Protein AF-A0A972K657-F1 (afdb_monomer_lite)

Foldseek 3Di:
DCVLVVVLLQDADDQQEEEALAQLDDQLDDDDLQSLLAVLLVVLQNCLAFLLDLQHKGKYKYQADRVDNDSVVRGGAHPSDDPRGDDQVVVLVVQLVSLLVFWAWPVNDSCQSNQWDWDWDADPNGTMIMIIHHRGLTFIFTQQWGHHPPGIDHGRFGWHWDADPVRHIDIDTDDPVRRVSSRVSSVVVVVVVVVLVPQQADCVLVVVLLCVLPVQKDFPDWDFDQDPVQQQGWIWTWIDGPPFIEIEIEREPSHDLQVNLVVCPVVVVDDQPHEYEYEYFPPDPPVQVCSCVNSVYPGYDYLLRSCCVRRPVVVLPDPQFDDLCPCVPPLLVLDDFFDWDSDNRDTQLSLVVSLLPDFLQQEEEEAAAPLQQSVSSVSNSVSVVNVVCVVVVPQATEHAQECVLLLVQLLPDFAAQECVSSQVSVCVSVVDPDGDDPSSVLSCQLSRNYAYEYEEVVVSCVVNPPSYDQLSHVVCRSPRNNRHNRNHHYYYYYYPVVDDQVPRPDDRHHYIYGFADFLVSLLSSLCSPDPPPDPLSVQLSVVQVVLWDFDDDDDPPGTTGGRSSVSVVSSVCSVVVNHLPDDDLPQQDDPPADSVPSVSVVVSSVVVSVVVVVVPDDDD

Sequence (620 aa):
MNMTLSSLIQRDECEYLEFKSEWYWHKGAVPTVRQWGEFLKDFVALINCNDKYIDQTKYLLIGVNESNTILDDRLIDTDLSDDNFPTLKELKTRIIAKISLYFKSNEDNINTYENFDLKYETIEGKKILVFAIHPASDILVLDKDIQDKNRTEKRNNVFVRTIKATGDPEVENASPEDIVQLQRIIGSYNVKRSKEINIEKSVEKTIKLFVDNNNIYTISGVHKEKIWKDNVLFEVYILSSDFTNINFIYLFDKSNQTKTYEYLIHNNIITDGSSSIVLIDNGLKKDVKGIKSKFKAQNVYSLDSFALEYLYKSHLNEDTYHDGNFKRQRQIKNFIDPFSDNSHEKDALTILTEWFNMTSMPLMVVKGYGGVGKTTLVKYFLDILYASYKDQKIESKILFIDSRKIIDEISREGNIDNVFLFYQAYARSKNLAHKFDKELLELSIDNGNILLVLDGIDEVIAKLGTKFKVETFISSIYENYLLGNERAKIIITCRDYFWDASNIGTHEITSLEIFPFNEKLAKQFFMKEFNDHSKELNQCLTYSEEFKLTKAEDSPGSKNVYIPYILDVIMDMVRQKKGLGEVSKNDVSSGILNTDIVNDYFIGRICNREVEKLKNLDID

Secondary structure (DSSP, 8-state):
--HHHHHHHTSPPBTTEEEESS-SS-TT----HHHHHHHHHHHHHHHH--TTTTTS-EEEEESB-TT--SHHHHB------STTS--HHHHHHHHHHHHHHHEE-SS--HHHHT-EEEEEEEETTEEEEEEEEPPPSS--EE-S-EE-SS-EEPTT--EEEEE-TTS-EEEEEPPHHHHHHHHHHHHHHHHHHHHHTTS---SHHHHHHHHHH-TT-EEEEEEEEEEGGGTEEEEEEEE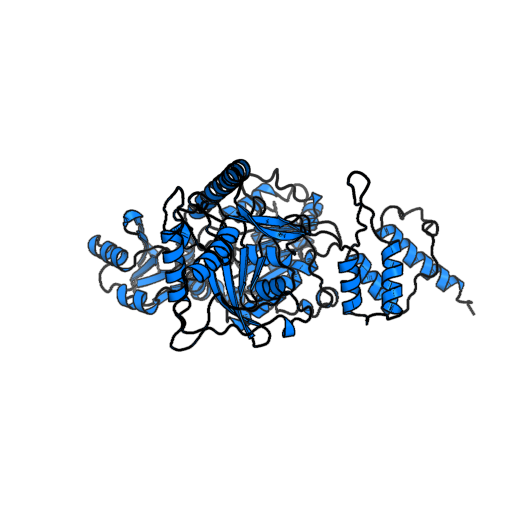E-SS--EEEEEE-TT--HHHHHHHHHHTTSS-TT--EEEEE-TT----HHHHHHHTT-SEEEEHHHHHIIIIIGGGG--TTS--S-GGGSHHHHT--PPEETTEEEEEHHHHHHHHHH-SS--EEEEE-STTSSHHHHHHHHHHHHHHHHHHHT---EEEEEEHHHHHHHHTTSSSB-SHHHHHHHHHHHTT-SS---HHHHHHHHHTTSEEEEEETHHHHHHHHGGGB-HHHHHHHHHHHSSSSS---EEEEE--GGG--GGGSTT---EEEEBPPB-HHHHHHHHTTTS-TT-HHHHHHHHHHHHS-EE--SSSSS--EEB-HHHHHHHHHHHHTT----S--GGG---SS--TTSHHHHHHHHHHHHHHHHHHT----

Radius of gyration: 28.23 Å; chains: 1; bounding box: 83×70×78 Å

Structure (mmCIF, N/CA/C/O backbone):
data_AF-A0A972K657-F1
#
_entry.id   AF-A0A972K657-F1
#
loop_
_atom_site.group_PDB
_atom_site.id
_atom_site.type_symbol
_atom_site.label_atom_id
_atom_site.label_alt_id
_atom_site.label_comp_id
_atom_site.label_asym_id
_atom_site.label_entity_id
_atom_site.label_seq_id
_atom_site.pdbx_PDB_ins_code
_atom_site.Cartn_x
_atom_site.Cartn_y
_atom_site.Cartn_z
_atom_site.occupancy
_atom_site.B_iso_or_equiv
_atom_site.auth_seq_id
_atom_site.auth_comp_id
_atom_site.auth_asym_id
_atom_site.auth_atom_id
_atom_site.pdbx_PDB_model_num
ATOM 1 N N . MET A 1 1 ? 3.255 9.993 2.748 1.00 44.19 1 MET A N 1
ATOM 2 C CA . MET A 1 1 ? 4.243 9.193 2.000 1.00 44.19 1 MET A CA 1
ATOM 3 C C . MET A 1 1 ? 4.738 10.063 0.853 1.00 44.19 1 MET A C 1
ATOM 5 O O . MET A 1 1 ? 3.937 10.402 -0.009 1.00 44.19 1 MET A O 1
ATOM 9 N N . ASN A 1 2 ? 6.004 10.486 0.886 1.00 42.91 2 ASN A N 1
ATOM 10 C CA . ASN A 1 2 ? 6.582 11.427 -0.094 1.00 42.91 2 ASN A CA 1
ATOM 11 C C . ASN A 1 2 ? 6.885 10.749 -1.447 1.00 42.91 2 ASN A C 1
ATOM 13 O O . ASN A 1 2 ? 7.158 11.414 -2.439 1.00 42.91 2 ASN A O 1
ATOM 17 N N . MET A 1 3 ? 6.807 9.415 -1.486 1.00 47.47 3 MET A N 1
ATOM 18 C CA . MET A 1 3 ? 7.227 8.569 -2.601 1.00 47.47 3 MET A CA 1
ATOM 19 C C . MET A 1 3 ? 6.359 8.718 -3.856 1.00 47.47 3 MET A C 1
ATOM 21 O O . MET A 1 3 ? 6.908 8.827 -4.950 1.00 47.47 3 MET A O 1
ATOM 25 N N . THR A 1 4 ? 5.029 8.786 -3.714 1.00 61.50 4 THR A N 1
ATOM 26 C CA . THR A 1 4 ? 4.135 8.993 -4.864 1.00 61.50 4 THR A CA 1
ATOM 27 C C . THR A 1 4 ? 4.468 10.313 -5.543 1.00 61.50 4 THR A C 1
ATOM 29 O O . THR A 1 4 ? 4.650 10.354 -6.752 1.00 61.50 4 THR A O 1
ATOM 32 N N . LEU A 1 5 ? 4.663 11.379 -4.764 1.00 70.50 5 LEU A N 1
ATOM 33 C CA . LEU A 1 5 ? 4.878 12.714 -5.308 1.00 70.50 5 LEU A CA 1
ATOM 34 C C . LEU A 1 5 ? 6.202 12.841 -6.073 1.00 70.50 5 LEU A C 1
ATOM 36 O O . LEU A 1 5 ? 6.200 13.351 -7.187 1.00 70.50 5 LEU A O 1
ATOM 40 N N . SER A 1 6 ? 7.313 12.334 -5.524 1.00 67.38 6 SER A N 1
ATOM 41 C CA . SER A 1 6 ? 8.605 12.366 -6.225 1.00 67.38 6 SER A CA 1
ATOM 42 C C . SER A 1 6 ? 8.587 11.571 -7.533 1.00 67.38 6 SER A C 1
ATOM 44 O O . SER A 1 6 ? 9.238 11.986 -8.487 1.00 67.38 6 SER A O 1
ATOM 46 N N . SER A 1 7 ? 7.832 10.464 -7.598 1.00 69.94 7 SER A N 1
ATOM 47 C CA . SER A 1 7 ? 7.638 9.718 -8.851 1.00 69.94 7 SER A CA 1
ATOM 48 C C . SER A 1 7 ? 6.751 10.471 -9.847 1.00 69.94 7 SER A C 1
ATOM 50 O O . SER A 1 7 ? 7.093 10.557 -11.021 1.00 69.94 7 SER A O 1
ATOM 52 N N . LEU A 1 8 ? 5.656 11.084 -9.379 1.00 77.31 8 LEU A N 1
ATOM 53 C CA . LEU A 1 8 ? 4.708 11.809 -10.228 1.00 77.31 8 LEU A CA 1
ATOM 54 C C . LEU A 1 8 ? 5.354 13.040 -10.870 1.00 77.31 8 LEU A C 1
ATOM 56 O O . LEU A 1 8 ? 5.185 13.256 -12.060 1.00 77.31 8 LEU A O 1
ATOM 60 N N . ILE A 1 9 ? 6.145 13.810 -10.120 1.00 81.00 9 ILE A N 1
ATOM 61 C CA . ILE A 1 9 ? 6.780 15.044 -10.618 1.00 81.00 9 ILE A CA 1
ATOM 62 C C . ILE A 1 9 ? 7.807 14.777 -11.723 1.00 81.00 9 ILE A C 1
ATOM 64 O O . ILE A 1 9 ? 8.116 15.675 -12.495 1.00 81.00 9 ILE A O 1
ATOM 68 N N . GLN A 1 10 ? 8.349 13.562 -11.822 1.00 75.06 10 GLN A N 1
ATOM 69 C CA . GLN A 1 10 ? 9.287 13.213 -12.890 1.00 75.06 10 GLN A CA 1
ATOM 70 C C . GLN A 1 10 ? 8.592 12.887 -14.220 1.00 75.06 10 GLN A C 1
ATOM 72 O O . GLN A 1 10 ? 9.282 12.781 -15.233 1.00 75.06 10 GLN A O 1
ATOM 77 N N . ARG A 1 11 ? 7.260 12.759 -14.236 1.00 74.25 11 ARG A N 1
ATOM 78 C CA . ARG A 1 11 ? 6.467 12.437 -15.431 1.00 74.25 11 ARG A CA 1
ATOM 79 C C . ARG A 1 11 ? 6.061 13.680 -16.210 1.00 74.25 11 ARG A C 1
ATOM 81 O O . ARG A 1 11 ? 6.189 14.792 -15.705 1.00 74.25 11 ARG A O 1
ATOM 88 N N . ASP A 1 12 ? 5.579 13.454 -17.421 1.00 80.25 12 ASP A N 1
ATOM 89 C CA . ASP A 1 12 ? 4.829 14.437 -18.202 1.00 80.25 12 ASP A CA 1
ATOM 90 C C . ASP A 1 12 ? 3.345 14.373 -17.785 1.00 80.25 12 ASP A C 1
ATOM 92 O O . ASP A 1 12 ? 2.917 13.395 -17.153 1.00 80.25 12 ASP A O 1
ATOM 96 N N . GLU A 1 13 ? 2.564 15.412 -18.078 1.00 83.94 13 GLU A N 1
ATOM 97 C CA . GLU A 1 13 ? 1.125 15.380 -17.811 1.00 83.94 13 GLU A CA 1
ATOM 98 C C . GLU A 1 13 ? 0.414 14.260 -18.587 1.00 83.94 13 GLU A C 1
ATOM 100 O O . GLU A 1 13 ? 0.792 13.882 -19.694 1.00 83.94 13 GLU A O 1
ATOM 105 N N . CYS A 1 14 ? -0.666 13.741 -18.002 1.00 84.50 14 CYS A N 1
ATOM 106 C CA . CYS A 1 14 ? -1.554 12.758 -18.631 1.00 84.50 14 CYS A CA 1
ATOM 107 C C . CYS A 1 14 ? -2.981 12.915 -18.082 1.00 84.50 14 CYS A C 1
ATOM 109 O O . CYS A 1 14 ? -3.278 13.852 -17.335 1.00 84.50 14 CYS A O 1
ATOM 111 N N . GLU A 1 15 ? -3.915 12.033 -18.432 1.00 88.12 15 GLU A N 1
ATOM 112 C CA . GLU A 1 15 ? -5.328 12.222 -18.084 1.00 88.12 15 GLU A CA 1
ATOM 113 C C . GLU A 1 15 ? -5.586 12.220 -16.568 1.00 88.12 15 GLU A C 1
ATOM 115 O O . GLU A 1 15 ? -6.491 12.922 -16.113 1.00 88.12 15 GLU A O 1
ATOM 120 N N . TYR A 1 16 ? -4.781 11.494 -15.781 1.00 87.12 16 TYR A N 1
ATOM 121 C CA . TYR A 1 16 ? -4.914 11.401 -14.317 1.00 87.12 16 TYR A CA 1
ATOM 122 C C . TYR A 1 16 ? -3.963 12.323 -13.530 1.00 87.12 16 TYR A C 1
ATOM 124 O O . TYR A 1 16 ? -4.051 12.364 -12.297 1.00 87.12 16 TYR A O 1
ATOM 132 N N . LEU A 1 17 ? -3.046 13.029 -14.201 1.00 89.44 17 LEU A N 1
ATOM 133 C CA . LEU A 1 17 ? -2.017 13.869 -13.583 1.00 89.44 17 LEU A CA 1
ATOM 134 C C . LEU A 1 17 ? -1.932 15.226 -14.279 1.00 89.44 17 LEU A C 1
ATOM 136 O O . LEU A 1 17 ? -1.610 15.301 -15.462 1.00 89.44 17 LEU A O 1
ATOM 140 N N . GLU A 1 18 ? -2.163 16.289 -13.516 1.00 91.75 18 GLU A N 1
ATOM 141 C CA . GLU A 1 18 ? -2.064 17.667 -13.991 1.00 91.75 18 GLU A CA 1
ATOM 142 C C . GLU A 1 18 ? -1.091 18.477 -13.132 1.00 91.75 18 GLU A C 1
ATOM 144 O O . GLU A 1 18 ? -1.088 18.387 -11.896 1.00 91.75 18 GLU A O 1
ATOM 149 N N . PHE A 1 19 ? -0.282 19.300 -13.790 1.00 91.88 19 PHE A N 1
ATOM 150 C CA . PHE A 1 19 ? 0.655 20.218 -13.176 1.00 91.88 19 PHE A CA 1
ATOM 151 C C . PHE A 1 19 ? 0.208 21.659 -13.399 1.00 91.88 19 PHE A C 1
ATOM 153 O O . PHE A 1 19 ? -0.242 22.068 -14.462 1.00 91.88 19 PHE A O 1
ATOM 160 N N . LYS A 1 20 ? 0.392 22.497 -12.383 1.00 91.56 20 LYS A N 1
ATOM 161 C CA . LYS A 1 20 ? 0.392 23.948 -12.565 1.00 91.56 20 LYS A CA 1
ATOM 162 C C . LYS A 1 20 ? 1.662 24.505 -11.953 1.00 91.56 20 LYS A C 1
ATOM 164 O O . LYS A 1 20 ? 1.997 24.192 -10.811 1.00 91.56 20 LYS A O 1
ATOM 169 N N . SER A 1 21 ? 2.337 25.385 -12.680 1.00 87.88 21 SER A N 1
ATOM 170 C CA . SER A 1 21 ? 3.523 26.083 -12.179 1.00 87.88 21 SER A CA 1
ATOM 171 C C . SER A 1 21 ? 3.190 27.004 -11.004 1.00 87.88 21 SER A C 1
ATOM 173 O O . SER A 1 21 ? 3.992 27.161 -10.090 1.00 87.88 21 SER A O 1
ATOM 175 N N . GLU A 1 22 ? 1.990 27.589 -11.012 1.00 87.62 22 GLU A N 1
ATOM 176 C CA . GLU A 1 22 ? 1.529 28.555 -10.021 1.00 87.62 22 GLU A CA 1
ATOM 177 C C . GLU A 1 22 ? 0.060 28.327 -9.651 1.00 87.62 22 GLU A C 1
ATOM 179 O O . GLU A 1 22 ? -0.721 27.728 -10.395 1.00 87.62 22 GLU A O 1
ATOM 184 N N . TRP A 1 23 ? -0.334 28.849 -8.490 1.00 89.56 23 TRP A N 1
ATOM 185 C CA . TRP A 1 23 ? -1.729 28.862 -8.065 1.00 89.56 23 TRP A CA 1
ATOM 186 C C . TRP A 1 23 ? -2.579 29.816 -8.923 1.00 89.56 23 TRP A C 1
ATOM 188 O O . TRP A 1 23 ? -2.107 30.843 -9.403 1.00 89.56 23 TRP A O 1
ATOM 198 N N . TYR A 1 24 ? -3.870 29.510 -9.069 1.00 86.56 24 TYR A N 1
ATOM 199 C CA . TYR A 1 24 ? -4.803 30.189 -9.984 1.00 86.56 24 TYR A CA 1
ATOM 200 C C . TYR A 1 24 ? -5.047 31.681 -9.685 1.00 86.56 24 TYR A C 1
ATOM 202 O O . TYR A 1 24 ? -5.604 32.404 -10.517 1.00 86.56 24 TYR A O 1
ATOM 210 N N . TRP A 1 25 ? -4.671 32.165 -8.502 1.00 85.00 25 TRP A N 1
ATOM 211 C CA . TRP A 1 25 ? -4.755 33.579 -8.142 1.00 85.00 25 TRP A CA 1
ATOM 212 C C . TRP A 1 25 ? -3.637 33.994 -7.191 1.00 85.00 25 TRP A C 1
ATOM 214 O O . TRP A 1 25 ? -3.114 33.192 -6.421 1.00 85.00 25 TRP A O 1
ATOM 224 N N . HIS A 1 26 ? -3.288 35.280 -7.226 1.00 71.38 26 HIS A N 1
ATOM 225 C CA . HIS A 1 26 ? -2.235 35.829 -6.379 1.00 71.38 26 HIS A CA 1
ATOM 226 C C . HIS A 1 26 ? -2.608 35.809 -4.890 1.00 71.38 26 HIS A C 1
ATOM 228 O O . HIS A 1 26 ? -3.778 35.893 -4.502 1.00 71.38 26 HIS A O 1
ATOM 234 N N . LYS A 1 27 ? -1.572 35.739 -4.050 1.00 65.94 27 LYS A N 1
ATOM 235 C CA . LYS A 1 27 ? -1.671 35.795 -2.587 1.00 65.94 27 LYS A CA 1
ATOM 236 C C . LYS A 1 27 ? -2.420 37.065 -2.142 1.00 65.94 27 LYS A C 1
ATOM 238 O O . LYS A 1 27 ? -2.167 38.146 -2.665 1.00 65.94 27 LYS A O 1
ATOM 243 N N . GLY A 1 28 ? -3.361 36.931 -1.201 1.00 62.09 28 GLY A N 1
ATOM 244 C CA . GLY A 1 28 ? -4.147 38.045 -0.642 1.00 62.09 28 GLY A CA 1
ATOM 245 C C . GLY A 1 28 ? -5.227 38.649 -1.557 1.00 62.09 28 GLY A C 1
ATOM 246 O O . GLY A 1 28 ? -5.984 39.508 -1.109 1.00 62.09 28 GLY A O 1
ATOM 247 N N . ALA A 1 29 ? -5.344 38.209 -2.814 1.00 71.06 29 ALA A N 1
ATOM 248 C CA . ALA A 1 29 ? -6.382 38.686 -3.724 1.00 71.06 29 ALA A CA 1
ATOM 249 C C . ALA A 1 29 ? -7.728 37.989 -3.464 1.00 71.06 29 ALA A C 1
ATOM 251 O O . ALA A 1 29 ? -7.782 36.785 -3.204 1.00 71.06 29 ALA A O 1
ATOM 252 N N . VAL A 1 30 ? -8.833 38.729 -3.605 1.00 78.56 30 VAL A N 1
ATOM 253 C CA . VAL A 1 30 ? -10.163 38.117 -3.725 1.00 78.56 30 VAL A CA 1
ATOM 254 C C . VAL A 1 30 ? -10.254 37.497 -5.125 1.00 78.56 30 VAL A C 1
ATOM 256 O O . VAL A 1 30 ? -10.225 38.241 -6.108 1.00 78.56 30 VAL A O 1
ATOM 259 N N . PRO A 1 31 ? -10.342 36.161 -5.251 1.00 83.75 31 PRO A N 1
ATOM 260 C CA . PRO A 1 31 ? -10.358 35.501 -6.550 1.00 83.75 31 PRO A CA 1
ATOM 261 C C . PRO A 1 31 ? -11.582 35.915 -7.367 1.00 83.75 31 PRO A C 1
ATOM 263 O O . PRO A 1 31 ? -12.718 35.900 -6.884 1.00 83.75 31 PRO A O 1
ATOM 266 N N . THR A 1 32 ? -11.343 36.256 -8.628 1.00 87.75 32 THR A N 1
ATOM 267 C CA . THR A 1 32 ? -12.396 36.603 -9.585 1.00 87.75 32 THR A CA 1
ATOM 268 C C . THR A 1 32 ? -13.241 35.381 -9.951 1.00 87.75 32 THR A C 1
ATOM 270 O O . THR A 1 32 ? -12.829 34.232 -9.774 1.00 87.75 32 THR A O 1
ATOM 273 N N . VAL A 1 33 ? -14.427 35.620 -10.524 1.00 86.88 33 VAL A N 1
ATOM 274 C CA . VAL A 1 33 ? -15.296 34.545 -11.035 1.00 86.88 33 VAL A CA 1
ATOM 275 C C . VAL A 1 33 ? -14.558 33.680 -12.061 1.00 86.88 33 VAL A C 1
ATOM 277 O O . VAL A 1 33 ? -14.677 32.462 -12.003 1.00 86.88 33 VAL A O 1
ATOM 280 N N . ARG A 1 34 ? -13.736 34.290 -12.928 1.00 89.56 34 ARG A N 1
ATOM 281 C CA . ARG A 1 34 ? -12.960 33.571 -13.951 1.00 89.56 34 ARG A CA 1
ATOM 282 C C . ARG A 1 34 ? -11.858 32.687 -13.380 1.00 89.56 34 ARG A C 1
ATOM 284 O O . ARG A 1 34 ? -11.647 31.586 -13.869 1.00 89.56 34 ARG A O 1
ATOM 291 N N . GLN A 1 35 ? -11.176 33.148 -12.332 1.00 90.75 35 GLN A N 1
ATOM 292 C CA . GLN A 1 35 ? -10.148 32.352 -11.652 1.00 90.75 35 GLN A CA 1
ATOM 293 C C . GLN A 1 35 ? -10.751 31.131 -10.956 1.00 90.75 35 GLN A C 1
ATOM 295 O O . GLN A 1 35 ? -10.196 30.040 -11.045 1.00 90.75 35 GLN A O 1
ATOM 300 N N . TRP A 1 36 ? -11.911 31.301 -10.312 1.00 91.88 36 TRP A N 1
ATOM 301 C CA . TRP A 1 36 ? -12.664 30.169 -9.774 1.00 91.88 36 TRP A CA 1
ATOM 302 C C . TRP A 1 36 ? -13.165 29.235 -10.870 1.00 91.88 36 TRP A C 1
ATOM 304 O O . TRP A 1 36 ? -13.072 28.028 -10.695 1.00 91.88 36 TRP A O 1
ATOM 314 N N . GLY A 1 37 ? -13.691 29.767 -11.974 1.00 92.62 37 GLY A N 1
ATOM 315 C CA . GLY A 1 37 ? -14.197 28.946 -13.071 1.00 92.62 37 GLY A CA 1
ATOM 316 C C . GLY A 1 37 ? -13.106 28.104 -13.724 1.00 92.62 37 GLY A C 1
ATOM 317 O O . GLY A 1 37 ? -13.323 26.918 -13.932 1.00 92.62 37 GLY A O 1
ATOM 318 N N . GLU A 1 38 ? -11.919 28.669 -13.956 1.00 92.62 38 GLU A N 1
ATOM 319 C CA . GLU A 1 38 ? -10.770 27.907 -14.459 1.00 92.62 38 GLU A CA 1
ATOM 320 C C . GLU A 1 38 ? -10.363 26.789 -13.487 1.00 92.62 38 GLU A C 1
ATOM 322 O O . GLU A 1 38 ? -10.308 25.632 -13.888 1.00 92.62 38 GLU A O 1
ATOM 327 N N . PHE A 1 39 ? -10.153 27.106 -12.201 1.00 94.81 39 PHE A N 1
ATOM 328 C CA . PHE A 1 39 ? -9.798 26.091 -11.202 1.00 94.81 39 PHE A CA 1
ATOM 329 C C . PHE A 1 39 ? -10.846 24.976 -11.116 1.00 94.81 39 PHE A C 1
ATOM 331 O O . PHE A 1 39 ? -10.500 23.801 -11.099 1.00 94.81 39 PHE A O 1
ATOM 338 N N . LEU A 1 40 ? -12.131 25.337 -11.047 1.00 94.75 40 LEU A N 1
ATOM 339 C CA . LEU A 1 40 ? -13.216 24.368 -10.917 1.00 94.75 40 LEU A CA 1
ATOM 340 C C . LEU A 1 40 ? -13.345 23.479 -12.154 1.00 94.75 40 LEU A C 1
ATOM 342 O O . LEU A 1 40 ? -13.636 22.298 -12.002 1.00 94.75 40 LEU A O 1
ATOM 346 N N . LYS A 1 41 ? -13.132 24.029 -13.354 1.00 93.75 41 LYS A N 1
ATOM 347 C CA . LYS A 1 41 ? -13.137 23.270 -14.607 1.00 93.75 41 LYS A CA 1
ATOM 348 C C . LYS A 1 41 ? -12.028 22.216 -14.601 1.00 93.75 41 LYS A C 1
ATOM 350 O O . LYS A 1 41 ? -12.338 21.039 -14.754 1.00 93.75 41 LYS A O 1
ATOM 355 N N . ASP A 1 42 ? -10.784 22.625 -14.352 1.00 93.19 42 ASP A N 1
ATOM 356 C CA . ASP A 1 42 ? -9.621 21.725 -14.339 1.00 93.19 42 ASP A CA 1
ATOM 357 C C . ASP A 1 42 ? -9.771 20.665 -13.224 1.00 93.19 42 ASP A C 1
ATOM 359 O O . ASP A 1 42 ? -9.620 19.463 -13.444 1.00 93.19 42 ASP A O 1
ATOM 363 N N . PHE A 1 43 ? -10.197 21.088 -12.028 1.00 95.31 43 PHE A N 1
ATOM 364 C CA . PHE A 1 43 ? -10.383 20.195 -10.882 1.00 95.31 43 PHE A CA 1
ATOM 365 C C . PHE A 1 43 ? -11.515 19.175 -11.082 1.00 95.31 43 PHE A C 1
ATOM 367 O O . PHE A 1 43 ? -11.338 17.997 -10.780 1.00 95.31 43 PHE A O 1
ATOM 374 N N . VAL A 1 44 ? -12.679 19.591 -11.597 1.00 94.69 44 VAL A N 1
ATOM 375 C CA . VAL A 1 44 ? -13.807 18.673 -11.842 1.00 94.69 44 VAL A CA 1
ATOM 376 C C . VAL A 1 44 ? -13.539 17.753 -13.031 1.00 94.69 44 VAL A C 1
ATOM 378 O O . VAL A 1 44 ? -13.935 16.588 -12.980 1.00 94.69 44 VAL A O 1
ATOM 381 N N . ALA A 1 45 ? -12.811 18.218 -14.049 1.00 94.75 45 ALA A N 1
ATOM 382 C CA . ALA A 1 45 ? -12.360 17.358 -15.139 1.00 94.75 45 ALA A CA 1
ATOM 383 C C . ALA A 1 45 ? -11.493 16.200 -14.630 1.00 94.75 45 ALA A C 1
ATOM 385 O O . ALA A 1 45 ? -11.646 15.080 -15.107 1.00 94.75 45 ALA A O 1
ATOM 386 N N . LEU A 1 46 ? -10.645 16.434 -13.621 1.00 94.25 46 LEU A N 1
ATOM 387 C CA . LEU A 1 46 ? -9.896 15.371 -12.945 1.00 94.25 46 LEU A CA 1
ATOM 388 C C . LEU A 1 46 ? -10.764 14.500 -12.027 1.00 94.25 46 LEU A C 1
ATOM 390 O O . LEU A 1 46 ? -10.467 13.318 -11.891 1.00 94.25 46 LEU A O 1
ATOM 394 N N . ILE A 1 47 ? -11.812 15.039 -11.388 1.00 93.62 47 ILE A N 1
ATOM 395 C CA . ILE A 1 47 ? -12.754 14.229 -10.589 1.00 93.62 47 ILE A CA 1
ATOM 396 C C . ILE A 1 47 ? -13.456 13.208 -11.482 1.00 93.62 47 ILE A C 1
ATOM 398 O O . ILE A 1 47 ? -13.403 12.016 -11.182 1.00 93.62 47 ILE A O 1
ATOM 402 N N . ASN A 1 48 ? -14.085 13.679 -12.560 1.00 93.81 48 ASN A N 1
ATOM 403 C CA . ASN A 1 48 ? -14.800 12.822 -13.501 1.00 93.81 48 ASN A CA 1
ATOM 404 C C . ASN A 1 48 ? -13.820 11.954 -14.308 1.00 93.81 48 ASN A C 1
ATOM 406 O O . ASN A 1 48 ? -14.068 10.768 -14.477 1.00 93.81 48 ASN A O 1
ATOM 410 N N . CYS A 1 49 ? -12.690 12.525 -14.742 1.00 92.88 49 CYS A N 1
ATOM 411 C CA . CYS A 1 49 ? -11.662 11.891 -15.577 1.00 92.88 49 CYS A CA 1
ATOM 412 C C . CYS A 1 49 ? -12.255 11.141 -16.793 1.00 92.88 49 CYS A C 1
ATOM 414 O O . CYS A 1 49 ? -13.378 11.424 -17.208 1.00 92.88 49 CYS A O 1
ATOM 416 N N . ASN A 1 50 ? -11.491 10.238 -17.409 1.00 90.44 50 ASN A N 1
ATOM 417 C CA . ASN A 1 50 ? -11.993 9.330 -18.442 1.00 90.44 50 ASN A CA 1
ATOM 418 C C . ASN A 1 50 ? -12.394 7.969 -17.851 1.00 90.44 50 ASN A C 1
ATOM 420 O O . ASN A 1 50 ? -12.170 7.671 -16.676 1.00 90.44 50 ASN A O 1
ATOM 424 N N . ASP A 1 51 ? -12.969 7.122 -18.696 1.00 86.25 51 ASP A N 1
ATOM 425 C CA . ASP A 1 51 ? -13.396 5.762 -18.370 1.00 86.25 51 ASP A CA 1
ATOM 426 C C . ASP A 1 51 ? -12.269 4.861 -17.842 1.00 86.25 51 ASP A C 1
ATOM 428 O O . ASP A 1 51 ? -12.535 3.969 -17.042 1.00 86.25 51 ASP A O 1
ATOM 432 N N . LYS A 1 52 ? -11.017 5.102 -18.236 1.00 83.19 52 LYS A N 1
ATOM 433 C CA . LYS A 1 52 ? -9.859 4.315 -17.785 1.00 83.19 52 LYS A CA 1
ATOM 434 C C . LYS A 1 52 ? -9.438 4.613 -16.347 1.00 83.19 52 LYS A C 1
ATOM 436 O O . LYS A 1 52 ? -8.863 3.742 -15.697 1.00 83.19 52 LYS A O 1
ATOM 441 N N . TYR A 1 53 ? -9.654 5.842 -15.878 1.00 86.62 53 TYR A N 1
ATOM 442 C CA . TYR A 1 53 ? -9.060 6.334 -14.630 1.00 86.62 53 TYR A CA 1
ATOM 443 C C . TYR A 1 53 ? -10.075 6.861 -13.606 1.00 86.62 53 TYR A C 1
ATOM 445 O O . TYR A 1 53 ? -9.678 7.209 -12.492 1.00 86.62 53 TYR A O 1
ATOM 453 N N . ILE A 1 54 ? -11.372 6.926 -13.929 1.00 88.38 54 ILE A N 1
ATOM 454 C CA . ILE A 1 54 ? -12.417 7.447 -13.026 1.00 88.38 54 ILE A CA 1
ATOM 455 C C . ILE A 1 54 ? -12.459 6.734 -11.660 1.00 88.38 54 ILE A C 1
ATOM 457 O O . ILE A 1 54 ? -12.689 7.373 -10.624 1.00 88.38 54 ILE A O 1
ATOM 461 N N . ASP A 1 55 ? -12.173 5.433 -11.649 1.00 82.25 55 ASP A N 1
ATOM 462 C CA . ASP A 1 55 ? -12.131 4.558 -10.475 1.00 82.25 55 ASP A CA 1
ATOM 463 C C . ASP A 1 55 ? -10.752 4.510 -9.789 1.00 82.25 55 ASP A C 1
ATOM 465 O O . ASP A 1 55 ? -10.563 3.777 -8.818 1.00 82.25 55 ASP A O 1
ATOM 469 N N . GLN A 1 56 ? -9.796 5.323 -10.247 1.00 82.44 56 GLN A N 1
ATOM 470 C CA . GLN A 1 56 ? -8.454 5.431 -9.680 1.00 82.44 56 GLN A CA 1
ATOM 471 C C . GLN A 1 56 ? -8.255 6.753 -8.925 1.00 82.44 56 GLN A C 1
ATOM 473 O O . GLN A 1 56 ? -9.115 7.640 -8.908 1.00 82.44 56 GLN A O 1
ATOM 478 N N . THR A 1 57 ? -7.098 6.887 -8.270 1.00 85.31 57 THR A N 1
ATOM 479 C CA . THR A 1 57 ? -6.656 8.166 -7.698 1.00 85.31 57 THR A CA 1
ATOM 480 C C . THR A 1 57 ? -6.016 9.029 -8.788 1.00 85.31 57 THR A C 1
ATOM 482 O O . THR A 1 57 ? -5.225 8.531 -9.595 1.00 85.31 57 THR A O 1
ATOM 485 N N . LYS A 1 58 ? -6.375 10.317 -8.801 1.00 90.94 58 LYS A N 1
ATOM 486 C CA . LYS A 1 58 ? -5.884 11.353 -9.721 1.00 90.94 58 LYS A CA 1
ATOM 487 C C . LYS A 1 58 ? -5.156 12.433 -8.928 1.00 90.94 58 LYS A C 1
ATOM 489 O O . LYS A 1 58 ? -5.400 12.597 -7.729 1.00 90.94 58 LYS A O 1
ATOM 494 N N . TYR A 1 59 ? -4.287 13.192 -9.582 1.00 91.88 59 TYR A N 1
ATOM 495 C CA . TYR A 1 59 ? -3.443 14.178 -8.918 1.00 91.88 59 TYR A CA 1
ATOM 496 C C . TYR A 1 59 ? -3.441 15.517 -9.653 1.00 91.88 59 TYR A C 1
ATOM 498 O O . TYR A 1 59 ? -3.216 15.573 -10.857 1.00 91.88 59 TYR A O 1
ATOM 506 N N . LEU A 1 60 ? -3.626 16.598 -8.895 1.00 94.31 60 LEU A N 1
ATOM 507 C CA . LEU A 1 60 ? -3.334 17.963 -9.332 1.00 94.31 60 LEU A CA 1
ATOM 508 C C . LEU A 1 60 ? -2.212 18.508 -8.445 1.00 94.31 60 LEU A C 1
ATOM 510 O O . LEU A 1 60 ? -2.385 18.631 -7.227 1.00 94.31 60 LEU A O 1
ATOM 514 N N . LEU A 1 61 ? -1.058 18.806 -9.041 1.00 93.00 61 LEU A N 1
ATOM 515 C CA . LEU A 1 61 ? 0.112 19.319 -8.328 1.00 93.00 61 LEU A CA 1
ATOM 516 C C . LEU A 1 61 ? 0.359 20.780 -8.699 1.00 93.00 61 LEU A C 1
ATOM 518 O O . LEU A 1 61 ? 0.521 21.111 -9.871 1.00 93.00 61 LEU A O 1
ATOM 522 N N . ILE A 1 62 ? 0.429 21.651 -7.695 1.00 92.31 62 ILE A N 1
ATOM 523 C CA . ILE A 1 62 ? 0.726 23.073 -7.883 1.00 92.31 62 ILE A CA 1
ATOM 524 C C . ILE A 1 62 ? 2.138 23.365 -7.371 1.00 92.31 62 ILE A C 1
ATOM 526 O O . ILE A 1 62 ? 2.473 23.008 -6.238 1.00 92.31 62 ILE A O 1
ATOM 530 N N . GLY A 1 63 ? 2.933 24.030 -8.205 1.00 89.44 63 GLY A N 1
ATOM 531 C CA . GLY A 1 63 ? 4.363 24.260 -8.014 1.00 89.44 63 GLY A CA 1
ATOM 532 C C . GLY A 1 63 ? 5.248 23.418 -8.928 1.00 89.44 63 GLY A C 1
ATOM 533 O O . GLY A 1 63 ? 6.420 23.227 -8.622 1.00 89.44 63 GLY A O 1
ATOM 534 N N . VAL A 1 64 ? 4.706 22.879 -10.024 1.00 88.75 64 VAL A N 1
ATOM 535 C CA . VAL A 1 64 ? 5.453 22.040 -10.972 1.00 88.75 64 VAL A CA 1
ATOM 536 C C . VAL A 1 64 ? 5.382 22.671 -12.358 1.00 88.75 64 VAL A C 1
ATOM 538 O O . VAL A 1 64 ? 4.299 22.876 -12.900 1.00 88.75 64 VAL A O 1
ATOM 541 N N . ASN A 1 65 ? 6.539 23.011 -12.922 1.00 85.75 65 ASN A N 1
ATOM 542 C CA . ASN A 1 65 ? 6.679 23.525 -14.277 1.00 85.75 65 ASN A CA 1
ATOM 543 C C . ASN A 1 65 ? 7.102 22.393 -15.219 1.00 85.75 65 ASN A C 1
ATOM 545 O O . ASN A 1 65 ? 8.229 21.901 -15.151 1.00 85.75 65 ASN A O 1
ATOM 549 N N . GLU A 1 66 ? 6.192 21.994 -16.101 1.00 80.88 66 GLU A N 1
ATOM 550 C CA . GLU A 1 66 ? 6.404 20.915 -17.068 1.00 80.88 66 GLU A CA 1
ATOM 551 C C . GLU A 1 66 ? 7.456 21.253 -18.134 1.00 80.88 66 GLU A C 1
ATOM 553 O O . GLU A 1 66 ? 8.145 20.368 -18.624 1.00 80.88 66 GLU A O 1
ATOM 558 N N . SER A 1 67 ? 7.654 22.536 -18.455 1.00 78.44 67 SER A N 1
ATOM 559 C CA . SER A 1 67 ? 8.583 22.941 -19.522 1.00 78.44 67 SER A CA 1
ATOM 560 C C . SER A 1 67 ? 10.061 22.678 -19.197 1.00 78.44 67 SER A C 1
ATOM 562 O O . SER A 1 67 ? 10.908 22.761 -20.087 1.00 78.44 67 SER A O 1
ATOM 564 N N . ASN A 1 68 ? 10.386 22.375 -17.938 1.00 76.50 68 ASN A N 1
ATOM 565 C CA . ASN A 1 68 ? 11.748 22.116 -17.487 1.00 76.50 68 ASN A CA 1
ATOM 566 C C . ASN A 1 68 ? 11.993 20.607 -17.353 1.00 76.50 68 ASN A C 1
ATOM 568 O O . ASN A 1 68 ? 11.139 19.863 -16.889 1.00 76.50 68 ASN A O 1
ATOM 572 N N . THR A 1 69 ? 13.182 20.133 -17.726 1.00 64.50 69 THR A N 1
ATOM 573 C CA . THR A 1 69 ? 13.548 18.704 -17.633 1.00 64.50 69 THR A CA 1
ATOM 574 C C . THR A 1 69 ? 14.418 18.388 -16.414 1.00 64.50 69 THR A C 1
ATOM 576 O O . THR A 1 69 ? 14.485 17.239 -15.978 1.00 64.50 69 THR A O 1
ATOM 579 N N . ILE A 1 70 ? 15.061 19.404 -15.831 1.00 71.12 70 ILE A N 1
ATOM 580 C CA . ILE A 1 70 ? 15.878 19.298 -14.617 1.00 71.12 70 ILE A CA 1
ATOM 581 C C . ILE A 1 70 ? 14.967 19.443 -13.398 1.00 71.12 70 ILE A C 1
ATOM 583 O O . ILE A 1 70 ? 14.274 20.445 -13.267 1.00 71.12 70 ILE A O 1
ATOM 587 N N . LEU A 1 71 ? 14.976 18.452 -12.499 1.00 68.69 71 LEU A N 1
ATOM 588 C CA . LEU A 1 71 ? 14.036 18.368 -11.374 1.00 68.69 71 LEU A CA 1
ATOM 589 C C . LEU A 1 71 ? 14.009 19.631 -10.498 1.00 68.69 71 LEU A C 1
ATOM 591 O O . LEU A 1 71 ? 12.927 20.084 -10.154 1.00 68.69 71 LEU A O 1
ATOM 595 N N . ASP A 1 72 ? 15.164 20.209 -10.164 1.00 70.31 72 ASP A N 1
ATOM 596 C CA . ASP A 1 72 ? 15.225 21.419 -9.327 1.00 70.31 72 ASP A CA 1
ATOM 597 C C . ASP A 1 72 ? 14.574 22.628 -10.029 1.00 70.31 72 ASP A C 1
ATOM 599 O O . ASP A 1 72 ? 13.782 23.355 -9.434 1.00 70.31 72 ASP A O 1
ATOM 603 N N . ASP A 1 73 ? 14.790 22.762 -11.341 1.00 74.38 73 ASP A N 1
ATOM 604 C CA . ASP A 1 73 ? 14.189 23.819 -12.162 1.00 74.38 73 ASP A CA 1
ATOM 605 C C . ASP A 1 73 ? 12.694 23.580 -12.439 1.00 74.38 73 ASP A C 1
ATOM 607 O O . ASP A 1 73 ? 11.959 24.514 -12.772 1.00 74.38 73 ASP A O 1
ATOM 611 N N . ARG A 1 74 ? 12.210 22.336 -12.307 1.00 83.81 74 ARG A N 1
ATOM 612 C CA . ARG A 1 74 ? 10.776 22.003 -12.403 1.00 83.81 74 ARG A CA 1
ATOM 613 C C . ARG A 1 74 ? 9.989 22.471 -11.187 1.00 83.81 74 ARG A C 1
ATOM 615 O O . ARG A 1 74 ? 8.781 22.653 -11.304 1.00 83.81 74 ARG A O 1
ATOM 622 N N . LEU A 1 75 ? 10.627 22.636 -10.031 1.00 86.62 75 LEU A N 1
ATOM 623 C CA . LEU A 1 75 ? 9.938 22.886 -8.768 1.00 86.62 75 LEU A CA 1
ATOM 624 C C . LEU A 1 75 ? 9.873 24.379 -8.439 1.00 86.62 75 LEU A C 1
ATOM 626 O O . LEU A 1 75 ? 10.881 25.061 -8.250 1.00 86.62 75 LEU A O 1
ATOM 630 N N . ILE A 1 76 ? 8.652 24.878 -8.282 1.00 85.75 76 ILE A N 1
ATOM 631 C CA . ILE A 1 76 ? 8.355 26.248 -7.876 1.00 85.75 76 ILE A CA 1
ATOM 632 C C . ILE A 1 76 ? 7.767 26.210 -6.471 1.00 85.75 76 ILE A C 1
ATOM 634 O O . ILE A 1 76 ? 6.766 25.541 -6.208 1.00 85.75 76 ILE A O 1
ATOM 638 N N . ASP A 1 77 ? 8.399 26.948 -5.558 1.00 84.38 77 ASP A N 1
ATOM 639 C CA . ASP A 1 77 ? 7.953 27.015 -4.171 1.00 84.38 77 ASP A CA 1
ATOM 640 C C . ASP A 1 77 ? 6.571 27.670 -4.084 1.00 84.38 77 ASP A C 1
ATOM 642 O O . ASP A 1 77 ? 6.403 28.876 -4.284 1.00 84.38 77 ASP A O 1
ATOM 646 N N . THR A 1 78 ? 5.572 26.850 -3.787 1.00 77.12 78 THR A N 1
ATOM 647 C CA . THR A 1 78 ? 4.167 27.232 -3.685 1.00 77.12 78 THR A CA 1
ATOM 648 C C . THR A 1 78 ? 3.774 27.285 -2.218 1.00 77.12 78 THR A C 1
ATOM 650 O O . THR A 1 78 ? 2.800 26.675 -1.784 1.00 77.12 78 THR A O 1
ATOM 653 N N . ASP A 1 79 ? 4.541 28.015 -1.411 1.00 71.69 79 ASP A N 1
ATOM 654 C CA . ASP A 1 79 ? 4.126 28.283 -0.043 1.00 71.69 79 ASP A CA 1
ATOM 655 C C . ASP A 1 79 ? 3.014 29.339 -0.033 1.00 71.69 79 ASP A C 1
ATOM 657 O O . ASP A 1 79 ? 3.271 30.532 -0.226 1.00 71.69 79 ASP A O 1
ATOM 661 N N . LEU A 1 80 ? 1.765 28.913 0.169 1.00 70.31 80 LEU A N 1
ATOM 662 C CA . LEU A 1 80 ? 0.638 29.829 0.365 1.00 70.31 80 LEU A CA 1
ATOM 663 C C . LEU A 1 80 ? 0.423 30.159 1.853 1.00 70.31 80 LEU A C 1
ATOM 665 O O . LEU A 1 80 ? -0.590 30.762 2.169 1.00 70.31 80 LEU A O 1
ATOM 669 N N . SER A 1 81 ? 1.314 29.768 2.777 1.00 61.03 81 SER A N 1
ATOM 670 C CA . SER A 1 81 ? 1.192 30.132 4.197 1.00 61.03 81 SER A CA 1
ATOM 671 C C . SER A 1 81 ? 1.680 31.563 4.460 1.00 61.03 81 SER A C 1
ATOM 673 O O . SER A 1 81 ? 2.872 31.833 4.529 1.00 61.03 81 SER A O 1
ATOM 675 N N . ASP A 1 82 ? 0.728 32.488 4.573 1.00 57.53 82 ASP A N 1
ATOM 676 C CA . ASP A 1 82 ? 0.915 33.876 5.017 1.00 57.53 82 ASP A CA 1
ATOM 677 C C . ASP A 1 82 ? -0.405 34.363 5.654 1.00 57.53 82 ASP A C 1
ATOM 679 O O . ASP A 1 82 ? -1.452 33.758 5.398 1.00 57.53 82 ASP A O 1
ATOM 683 N N . ASP A 1 83 ? -0.399 35.450 6.436 1.00 50.78 83 ASP A N 1
ATOM 684 C CA . ASP A 1 83 ? -1.532 35.884 7.295 1.00 50.78 83 ASP A CA 1
ATOM 685 C C . ASP A 1 83 ? -2.885 36.097 6.562 1.00 50.78 83 ASP A C 1
ATOM 687 O O . ASP A 1 83 ? -3.942 36.132 7.193 1.00 50.78 83 ASP A O 1
ATOM 691 N N . ASN A 1 84 ? -2.881 36.212 5.226 1.00 57.94 84 ASN A N 1
ATOM 692 C CA . ASN A 1 84 ? -4.059 36.505 4.395 1.00 57.94 84 ASN A CA 1
ATOM 693 C C . ASN A 1 84 ? -4.532 35.354 3.488 1.00 57.94 84 ASN A C 1
ATOM 695 O O . ASN A 1 84 ? -5.479 35.535 2.714 1.00 57.94 84 ASN A O 1
ATOM 699 N N . PHE A 1 85 ? -3.897 34.181 3.534 1.00 66.81 85 PHE A N 1
ATOM 700 C CA . PHE A 1 85 ? -4.338 33.019 2.761 1.00 66.81 85 PHE A CA 1
ATOM 701 C C . PHE A 1 85 ? -5.022 31.996 3.680 1.00 66.81 85 PHE A C 1
ATOM 703 O O . PHE A 1 85 ? -4.535 31.748 4.782 1.00 66.81 85 PHE A O 1
ATOM 710 N N . PRO A 1 86 ? -6.155 31.394 3.266 1.00 67.94 86 PRO A N 1
ATOM 711 C CA . PRO A 1 86 ? -6.856 30.427 4.102 1.00 67.94 86 PRO A CA 1
ATOM 712 C C . PRO A 1 86 ? -5.949 29.256 4.481 1.00 67.94 86 PRO A C 1
ATOM 714 O O . PRO A 1 86 ? -5.188 28.746 3.655 1.00 67.94 86 PRO A O 1
ATOM 717 N N . THR A 1 87 ? -6.094 28.768 5.713 1.00 82.88 87 THR A N 1
ATOM 718 C CA . THR A 1 87 ? -5.482 27.492 6.111 1.00 82.88 87 THR A CA 1
ATOM 719 C C . THR A 1 87 ? -5.892 26.385 5.130 1.00 82.88 87 THR A C 1
ATOM 721 O O . THR A 1 87 ? -6.960 26.460 4.526 1.00 82.88 87 THR A O 1
ATOM 724 N N . LEU A 1 88 ? -5.103 25.311 4.971 1.00 85.00 88 LEU A N 1
ATOM 725 C CA . LEU A 1 88 ? -5.480 24.210 4.061 1.00 85.00 88 LEU A CA 1
ATOM 726 C C . LEU A 1 88 ? -6.886 23.660 4.349 1.00 85.00 88 LEU A C 1
ATOM 728 O O . LEU A 1 88 ? -7.624 23.312 3.430 1.00 85.00 88 LEU A O 1
ATOM 732 N N . LYS A 1 89 ? -7.277 23.639 5.628 1.00 84.56 89 LYS A N 1
ATOM 733 C CA . LYS A 1 89 ? -8.622 23.254 6.056 1.00 84.56 89 LYS A CA 1
ATOM 734 C C . LYS A 1 89 ? -9.680 24.224 5.524 1.00 84.56 89 LYS A C 1
ATOM 736 O O . LYS A 1 89 ? -10.665 23.784 4.943 1.00 84.56 89 LYS A O 1
ATOM 741 N N . GLU A 1 90 ? -9.467 25.528 5.681 1.00 85.62 90 GLU A N 1
ATOM 742 C CA . GLU A 1 90 ? -10.367 26.553 5.146 1.00 85.62 90 GLU A CA 1
ATOM 743 C C . GLU A 1 90 ? -10.415 26.550 3.619 1.00 85.62 90 GLU A C 1
ATOM 745 O O . GLU A 1 90 ? -11.495 26.696 3.050 1.00 85.62 90 GLU A O 1
ATOM 750 N N . LEU A 1 91 ? -9.275 26.369 2.947 1.00 87.75 91 LEU A N 1
ATOM 751 C CA . LEU A 1 91 ? -9.217 26.273 1.493 1.00 87.75 91 LEU A CA 1
ATOM 752 C C . LEU A 1 91 ? -10.034 25.072 1.014 1.00 87.75 91 LEU A C 1
ATOM 754 O O . LEU A 1 91 ? -10.888 25.241 0.147 1.00 87.75 91 LEU A O 1
ATOM 758 N N . LYS A 1 92 ? -9.847 23.895 1.629 1.00 90.44 92 LYS A N 1
ATOM 759 C CA . LYS A 1 92 ? -10.644 22.699 1.334 1.00 90.44 92 LYS A CA 1
ATOM 760 C C . LYS A 1 92 ? -12.140 22.975 1.520 1.00 90.44 92 LYS A C 1
ATOM 762 O O . LYS A 1 92 ? -12.912 22.731 0.598 1.00 90.44 92 LYS A O 1
ATOM 767 N N . THR A 1 93 ? -12.553 23.578 2.638 1.00 88.94 93 THR A N 1
ATOM 768 C CA . THR A 1 93 ? -13.960 23.960 2.873 1.00 88.94 93 THR A CA 1
ATOM 769 C C . THR A 1 93 ? -14.492 24.943 1.824 1.00 88.94 93 THR A C 1
ATOM 771 O O . THR A 1 93 ? -15.616 24.782 1.350 1.00 88.94 93 THR A O 1
ATOM 774 N N . ARG A 1 94 ? -13.703 25.946 1.418 1.00 90.38 94 ARG A N 1
ATOM 775 C CA . ARG A 1 94 ? -14.093 26.898 0.364 1.00 90.38 94 ARG A CA 1
ATOM 776 C C . ARG A 1 94 ? -14.243 26.216 -0.994 1.00 90.38 94 ARG A C 1
ATOM 778 O O . ARG A 1 94 ? -15.183 26.540 -1.712 1.00 90.38 94 ARG A O 1
ATOM 785 N N . ILE A 1 95 ? -13.348 25.289 -1.333 1.00 92.69 95 ILE A N 1
ATOM 786 C CA . ILE A 1 95 ? -13.415 24.504 -2.571 1.00 92.69 95 ILE A CA 1
ATOM 787 C C . ILE A 1 95 ? -14.683 23.650 -2.578 1.00 92.69 95 ILE A C 1
ATOM 789 O O . ILE A 1 95 ? -15.464 23.765 -3.515 1.00 92.69 95 ILE A O 1
ATOM 793 N N . ILE A 1 96 ? -14.949 22.896 -1.508 1.00 91.31 96 ILE A N 1
ATOM 794 C CA . ILE A 1 96 ? -16.165 22.075 -1.370 1.00 91.31 96 ILE A CA 1
ATOM 795 C C . ILE A 1 96 ? -17.422 22.936 -1.544 1.00 91.31 96 ILE A C 1
ATOM 797 O O . ILE A 1 96 ? -18.297 22.603 -2.340 1.00 91.31 96 ILE A O 1
ATOM 801 N N . ALA A 1 97 ? -17.485 24.086 -0.864 1.00 90.75 97 ALA A N 1
ATOM 802 C CA . ALA A 1 97 ? -18.612 25.013 -0.968 1.00 90.75 97 ALA A CA 1
ATOM 803 C C . ALA A 1 97 ? -18.782 25.606 -2.378 1.00 90.75 97 ALA A C 1
ATOM 805 O O . ALA A 1 97 ? -19.890 25.957 -2.777 1.00 90.75 97 ALA A O 1
ATOM 806 N N . LYS A 1 98 ? -17.693 25.760 -3.138 1.00 92.94 98 LYS A N 1
ATOM 807 C CA . LYS A 1 98 ? -17.750 26.209 -4.533 1.00 92.94 98 LYS A CA 1
ATOM 808 C C . LYS A 1 98 ? -18.191 25.089 -5.463 1.00 92.94 98 LYS A C 1
ATOM 810 O O . LYS A 1 98 ? -19.025 25.351 -6.322 1.00 92.94 98 LYS A O 1
ATOM 815 N N . ILE A 1 99 ? -17.698 23.869 -5.275 1.00 92.75 99 ILE A N 1
ATOM 816 C CA . ILE A 1 99 ? -18.128 22.715 -6.067 1.00 92.75 99 ILE A CA 1
ATOM 817 C C . ILE A 1 99 ? -19.633 22.506 -5.886 1.00 92.75 99 ILE A C 1
ATOM 819 O O . ILE A 1 99 ? -20.352 22.526 -6.876 1.00 92.75 99 ILE A O 1
ATOM 823 N N . SER A 1 100 ? -20.136 22.448 -4.650 1.00 90.31 100 SER A N 1
ATOM 824 C CA . SER A 1 100 ? -21.574 22.269 -4.388 1.00 90.31 100 SER A CA 1
ATOM 825 C C . SER A 1 100 ? -22.451 23.432 -4.870 1.00 90.31 100 SER A C 1
ATOM 827 O O . SER A 1 100 ? -23.652 23.275 -5.068 1.00 90.31 100 SER A O 1
ATOM 829 N N . LEU A 1 101 ? -21.875 24.623 -5.068 1.00 91.81 101 LEU A N 1
ATOM 830 C CA . LEU A 1 101 ? -22.598 25.774 -5.608 1.00 91.81 101 LEU A CA 1
ATOM 831 C C . LEU A 1 101 ? -22.772 25.706 -7.132 1.00 91.81 101 LEU A C 1
ATOM 833 O O . LEU A 1 101 ? -23.771 26.236 -7.635 1.00 91.81 101 LEU A O 1
ATOM 837 N N . TYR A 1 102 ? -21.780 25.160 -7.841 1.00 93.56 102 TYR A N 1
ATOM 838 C CA . TYR A 1 102 ? -21.686 25.174 -9.306 1.00 93.56 102 TYR A CA 1
ATOM 839 C C . TYR A 1 102 ? -21.972 23.822 -9.958 1.00 93.56 102 TYR A C 1
ATOM 841 O O . TYR A 1 102 ? -22.323 23.808 -11.135 1.00 93.56 102 TYR A O 1
ATOM 849 N N . PHE A 1 103 ? -21.853 22.719 -9.225 1.00 93.75 103 PHE A N 1
ATOM 850 C CA . PHE A 1 103 ? -22.023 21.356 -9.714 1.00 93.75 103 PHE A CA 1
ATOM 851 C C . PHE A 1 103 ? -23.053 20.610 -8.872 1.00 93.75 103 PHE A C 1
ATOM 853 O O . PHE A 1 103 ? -23.226 20.892 -7.687 1.00 93.75 103 PHE A O 1
ATOM 860 N N . LYS A 1 104 ? -23.708 19.640 -9.504 1.00 91.69 104 LYS A N 1
ATOM 861 C CA . LYS A 1 104 ? -24.626 18.688 -8.880 1.00 91.69 104 LYS A CA 1
ATOM 862 C C . LYS A 1 104 ? -24.166 17.260 -9.148 1.00 91.69 104 LYS A C 1
ATOM 864 O O . LYS A 1 104 ? -23.450 17.010 -10.120 1.00 91.69 104 LYS A O 1
ATOM 869 N N . SER A 1 105 ? -24.634 16.342 -8.318 1.00 88.44 105 SER A N 1
ATOM 870 C CA . SER A 1 105 ? -24.511 14.893 -8.504 1.00 88.44 105 SER A CA 1
ATOM 871 C C . SER A 1 105 ? -25.908 14.269 -8.431 1.00 88.44 105 SER A C 1
ATOM 873 O O . SER A 1 105 ? -26.848 14.925 -7.987 1.00 88.44 105 SER A O 1
ATOM 875 N N . ASN A 1 106 ? -26.086 13.031 -8.887 1.00 76.44 106 ASN A N 1
ATOM 876 C CA . ASN A 1 106 ? -27.382 12.353 -8.804 1.00 76.44 106 ASN A CA 1
ATOM 877 C C . ASN A 1 106 ? -27.767 12.039 -7.353 1.00 76.44 106 ASN A C 1
ATOM 879 O O . ASN A 1 106 ? -28.949 12.057 -7.016 1.00 76.44 106 ASN A O 1
ATOM 883 N N . GLU A 1 107 ? -26.782 11.754 -6.499 1.00 66.44 107 GLU A N 1
ATOM 884 C CA . GLU A 1 107 ? -27.020 11.419 -5.090 1.00 66.44 107 GLU A CA 1
ATOM 885 C C . GLU A 1 107 ? -27.071 12.637 -4.149 1.00 66.44 107 GLU A C 1
ATOM 887 O O . GLU A 1 107 ? -27.437 12.474 -2.985 1.00 66.44 107 GLU A O 1
ATOM 892 N N . ASP A 1 108 ? -26.697 13.839 -4.618 1.00 59.00 108 ASP A N 1
ATOM 893 C CA . ASP A 1 108 ? -26.598 15.089 -3.835 1.00 59.00 108 ASP A CA 1
ATOM 894 C C . ASP A 1 108 ? -26.032 14.890 -2.409 1.00 59.00 108 ASP A C 1
ATOM 896 O O . ASP A 1 108 ? -26.459 15.491 -1.419 1.00 59.00 108 ASP A O 1
ATOM 900 N N . ASN A 1 109 ? -25.025 14.019 -2.300 1.00 62.41 109 ASN A N 1
ATOM 901 C CA . ASN A 1 109 ? -24.404 13.638 -1.040 1.00 62.41 109 ASN A CA 1
ATOM 902 C C . ASN A 1 109 ? -23.153 14.488 -0.779 1.00 62.41 109 ASN A C 1
ATOM 904 O O . ASN A 1 109 ? -22.287 14.619 -1.643 1.00 62.41 109 ASN A O 1
ATOM 908 N N . ILE A 1 110 ? -23.012 15.009 0.446 1.00 60.06 110 ILE A N 1
ATOM 909 C CA . ILE A 1 110 ? -21.822 15.749 0.908 1.00 60.06 110 ILE A CA 1
ATOM 910 C C . ILE A 1 110 ? -20.536 14.957 0.627 1.00 60.06 110 ILE A C 1
ATOM 912 O O . ILE A 1 110 ? -19.544 15.538 0.195 1.00 60.06 110 ILE A O 1
ATOM 916 N N . ASN A 1 111 ? -20.569 13.630 0.781 1.00 62.72 111 ASN A N 1
ATOM 917 C CA . ASN A 1 111 ? -19.398 12.779 0.568 1.00 62.72 111 ASN A CA 1
ATOM 918 C C . ASN A 1 111 ? -18.842 12.843 -0.866 1.00 62.72 111 ASN A C 1
ATOM 920 O O . ASN A 1 111 ? -17.638 12.670 -1.040 1.00 62.72 111 ASN A O 1
ATOM 924 N N . THR A 1 112 ? -19.673 13.123 -1.877 1.00 71.31 112 THR A N 1
ATOM 925 C CA . THR A 1 112 ? -19.231 13.222 -3.279 1.00 71.31 112 THR A CA 1
ATOM 926 C C . THR A 1 112 ? -18.300 14.415 -3.487 1.00 71.31 112 THR A C 1
ATOM 928 O O . THR A 1 112 ? -17.295 14.315 -4.186 1.00 71.31 112 THR A O 1
ATOM 931 N N . TYR A 1 113 ? -18.586 15.541 -2.831 1.00 81.19 113 TYR A N 1
ATOM 932 C CA . TYR A 1 113 ? -17.836 16.786 -3.008 1.00 81.19 113 TYR A CA 1
ATOM 933 C C . TYR A 1 113 ? -16.555 16.858 -2.159 1.00 81.19 113 TYR A C 1
ATOM 935 O O . TYR A 1 113 ? -15.677 17.675 -2.435 1.00 81.19 113 TYR A O 1
ATOM 943 N N . GLU A 1 114 ? -16.435 16.022 -1.123 1.00 79.62 114 GLU A N 1
ATOM 944 C CA . GLU A 1 114 ? -15.312 16.034 -0.170 1.00 79.62 114 GLU A CA 1
ATOM 945 C C . GLU A 1 114 ? -14.226 14.985 -0.459 1.00 79.62 114 GLU A C 1
ATOM 947 O O . GLU A 1 114 ? -13.239 14.904 0.283 1.00 79.62 114 GLU A O 1
ATOM 952 N N . ASN A 1 115 ? -14.386 14.196 -1.527 1.00 83.88 115 ASN A N 1
ATOM 953 C CA . ASN A 1 115 ? -13.593 12.998 -1.808 1.00 83.88 115 ASN A CA 1
ATOM 954 C C . ASN A 1 115 ? -12.200 13.293 -2.409 1.00 83.88 115 ASN A C 1
ATOM 956 O O . ASN A 1 115 ? -11.827 12.787 -3.467 1.00 83.88 115 ASN A O 1
ATOM 960 N N . PHE A 1 116 ? -11.419 14.136 -1.735 1.00 89.44 116 PHE A N 1
ATOM 961 C CA . PHE A 1 116 ? -10.033 14.448 -2.082 1.00 89.44 116 PHE A CA 1
ATOM 962 C C . PHE A 1 116 ? -9.229 14.883 -0.852 1.00 89.44 116 PHE A C 1
ATOM 964 O O . PHE A 1 116 ? -9.768 15.478 0.086 1.00 89.44 116 PHE A O 1
ATOM 971 N N . ASP A 1 117 ? -7.921 14.659 -0.871 1.00 87.25 117 ASP A N 1
ATOM 972 C CA . ASP A 1 117 ? -6.984 15.157 0.134 1.00 87.25 117 ASP A CA 1
ATOM 973 C C . ASP A 1 117 ? -6.203 16.367 -0.367 1.00 87.25 117 ASP A C 1
ATOM 975 O O . ASP A 1 117 ? -5.880 16.479 -1.549 1.00 87.25 117 ASP A O 1
ATOM 979 N N . LEU A 1 118 ? -5.886 17.270 0.563 1.00 88.88 118 LEU A N 1
ATOM 980 C CA . LEU A 1 118 ? -5.144 18.499 0.304 1.00 88.88 118 LEU A CA 1
ATOM 981 C C . LEU A 1 118 ? -4.012 18.648 1.320 1.00 88.88 118 LEU A C 1
ATOM 983 O O . LEU A 1 118 ? -4.266 18.714 2.527 1.00 88.88 118 LEU A O 1
ATOM 987 N N . LYS A 1 119 ? -2.768 18.716 0.843 1.00 88.00 119 LYS A N 1
ATOM 988 C CA . LYS A 1 119 ? -1.576 18.822 1.698 1.00 88.00 119 LYS A CA 1
ATOM 989 C C . LYS A 1 119 ? -0.439 19.582 1.022 1.00 88.00 119 LYS A C 1
ATOM 991 O O . LYS A 1 119 ? -0.365 19.629 -0.201 1.00 88.00 119 LYS A O 1
ATOM 996 N N . TYR A 1 120 ? 0.465 20.119 1.839 1.00 86.25 120 TYR A N 1
ATOM 997 C CA . TYR A 1 120 ? 1.794 20.520 1.382 1.00 86.25 120 TYR A CA 1
ATOM 998 C C . TYR A 1 120 ? 2.770 19.365 1.533 1.00 86.25 120 TYR A C 1
ATOM 1000 O O . TYR A 1 120 ? 2.744 18.659 2.541 1.00 86.25 120 TYR A O 1
ATOM 1008 N N . GLU A 1 121 ? 3.655 19.231 0.559 1.00 84.69 121 GLU A N 1
ATOM 1009 C CA . GLU A 1 121 ? 4.785 18.311 0.591 1.00 84.69 121 GLU A CA 1
ATOM 1010 C C . GLU A 1 121 ? 6.056 19.086 0.233 1.00 84.69 121 GLU A C 1
ATOM 1012 O O . GLU A 1 121 ? 6.041 19.918 -0.673 1.00 84.69 121 GLU A O 1
ATOM 1017 N N . THR A 1 122 ? 7.150 18.845 0.957 1.00 82.88 122 THR A N 1
ATOM 1018 C CA . THR A 1 122 ? 8.440 19.494 0.683 1.00 82.88 122 THR A CA 1
ATOM 1019 C C . THR A 1 122 ? 9.328 18.558 -0.129 1.00 82.88 122 THR A C 1
ATOM 1021 O O . THR A 1 122 ? 9.645 17.461 0.332 1.00 82.88 122 THR A O 1
ATOM 1024 N N . ILE A 1 123 ? 9.755 18.998 -1.314 1.00 80.62 123 ILE A N 1
ATOM 1025 C CA . ILE A 1 123 ? 10.672 18.271 -2.206 1.00 80.62 123 ILE A CA 1
ATOM 1026 C C . ILE A 1 123 ? 11.823 19.203 -2.570 1.00 80.62 123 ILE A C 1
ATOM 1028 O O . ILE A 1 123 ? 11.579 20.335 -2.971 1.00 80.62 123 ILE A O 1
ATOM 1032 N N . GLU A 1 124 ? 13.067 18.749 -2.382 1.00 78.94 124 GLU A N 1
ATOM 1033 C CA . GLU A 1 124 ? 14.284 19.553 -2.619 1.00 78.94 124 GLU A CA 1
ATOM 1034 C C . GLU A 1 124 ? 14.222 20.952 -1.959 1.00 78.94 124 GLU A C 1
ATOM 1036 O O . GLU A 1 124 ? 14.676 21.960 -2.488 1.00 78.94 124 GLU A O 1
ATOM 1041 N N . GLY A 1 125 ? 13.593 21.039 -0.780 1.00 80.62 125 GLY A N 1
ATOM 1042 C CA . GLY A 1 125 ? 13.415 22.295 -0.042 1.00 80.62 125 GLY A CA 1
ATOM 1043 C C . GLY A 1 125 ? 12.290 23.214 -0.544 1.00 80.62 125 GLY A C 1
ATOM 1044 O O . GLY A 1 125 ? 12.025 24.223 0.103 1.00 80.62 125 GLY A O 1
ATOM 1045 N N . LYS A 1 126 ? 11.588 22.865 -1.628 1.00 86.00 126 LYS A N 1
ATOM 1046 C CA . LYS A 1 126 ? 10.431 23.598 -2.177 1.00 86.00 126 LYS A CA 1
ATOM 1047 C C . LYS A 1 126 ? 9.123 23.008 -1.653 1.00 86.00 126 LYS A C 1
ATOM 1049 O O . LYS A 1 126 ? 8.997 21.784 -1.587 1.00 86.00 126 LYS A O 1
ATOM 1054 N N . LYS A 1 127 ? 8.132 23.832 -1.293 1.00 87.62 127 LYS A N 1
ATOM 1055 C CA . LYS A 1 127 ? 6.792 23.343 -0.923 1.00 87.62 127 LYS A CA 1
ATOM 1056 C C . LYS A 1 127 ? 5.900 23.234 -2.154 1.00 87.62 127 LYS A C 1
ATOM 1058 O O . LYS A 1 127 ? 5.720 24.199 -2.886 1.00 87.62 127 LYS A O 1
ATOM 1063 N N . ILE A 1 128 ? 5.289 22.071 -2.329 1.00 89.50 128 ILE A N 1
ATOM 1064 C CA . ILE A 1 128 ? 4.366 21.748 -3.419 1.00 89.50 128 ILE A CA 1
ATOM 1065 C C . ILE A 1 128 ? 2.985 21.502 -2.819 1.00 89.50 128 ILE A C 1
ATOM 1067 O O . ILE A 1 128 ? 2.859 20.790 -1.817 1.00 89.50 128 ILE A O 1
ATOM 1071 N N . LEU A 1 129 ? 1.947 22.098 -3.407 1.00 90.88 129 LEU A N 1
ATOM 1072 C CA . LEU A 1 129 ? 0.565 21.857 -2.996 1.00 90.88 129 LEU A CA 1
ATOM 1073 C C . LEU A 1 129 ? 0.012 20.668 -3.781 1.00 90.88 129 LEU A C 1
ATOM 1075 O O . LEU A 1 129 ? -0.007 20.676 -5.009 1.00 90.88 129 LEU A O 1
ATOM 1079 N N . VAL A 1 130 ? -0.456 19.657 -3.058 1.00 91.00 130 VAL A N 1
ATOM 1080 C CA . VAL A 1 130 ? -0.893 18.382 -3.626 1.00 91.00 130 VAL A CA 1
ATOM 1081 C C . VAL A 1 130 ? -2.376 18.187 -3.376 1.00 91.00 130 VAL A C 1
ATOM 1083 O O . VAL A 1 130 ? -2.808 18.122 -2.220 1.00 91.00 130 VAL A O 1
ATOM 1086 N N . PHE A 1 131 ? -3.126 18.023 -4.461 1.00 93.38 131 PHE A N 1
ATOM 1087 C CA . PHE A 1 131 ? -4.478 17.484 -4.450 1.00 93.38 131 PHE A CA 1
ATOM 1088 C C . PHE A 1 131 ? -4.414 16.008 -4.844 1.00 93.38 131 PHE A C 1
ATOM 1090 O O . PHE A 1 131 ? -4.000 15.689 -5.957 1.00 93.38 131 PHE A O 1
ATOM 1097 N N . ALA A 1 132 ? -4.820 15.115 -3.944 1.00 90.62 132 ALA A N 1
ATOM 1098 C CA . ALA A 1 132 ? -5.036 13.705 -4.261 1.00 90.62 132 ALA A CA 1
ATOM 1099 C C . ALA A 1 132 ? -6.546 13.462 -4.353 1.00 90.62 132 ALA A C 1
ATOM 1101 O O . ALA A 1 132 ? -7.246 13.529 -3.345 1.00 90.62 132 ALA A O 1
ATOM 1102 N N . ILE A 1 133 ? -7.049 13.257 -5.565 1.00 91.38 133 ILE A N 1
ATOM 1103 C CA . ILE A 1 133 ? -8.474 13.142 -5.874 1.00 91.38 133 ILE A CA 1
ATOM 1104 C C . ILE A 1 133 ? -8.827 11.658 -5.937 1.00 91.38 133 ILE A C 1
ATOM 1106 O O . ILE A 1 133 ? -8.366 10.937 -6.823 1.00 91.38 133 ILE A O 1
ATOM 1110 N N . HIS A 1 134 ? -9.646 11.204 -4.994 1.00 86.62 134 HIS A N 1
ATOM 1111 C CA . HIS A 1 134 ? -10.005 9.793 -4.851 1.00 86.62 134 HIS A CA 1
ATOM 1112 C C . HIS A 1 134 ? -10.987 9.345 -5.952 1.00 86.62 134 HIS A C 1
ATOM 1114 O O . HIS A 1 134 ? -11.568 10.194 -6.639 1.00 86.62 134 HIS A O 1
ATOM 1120 N N . PRO A 1 135 ? -11.175 8.027 -6.163 1.00 85.38 135 PRO A N 1
ATOM 1121 C CA . PRO A 1 135 ? -12.148 7.488 -7.120 1.00 85.38 135 PRO A CA 1
ATOM 1122 C C . PRO A 1 135 ? -13.528 8.137 -6.980 1.00 85.38 135 PRO A C 1
ATOM 1124 O O . PRO A 1 135 ? -14.026 8.281 -5.860 1.00 85.38 135 PRO A O 1
ATOM 1127 N N . ALA A 1 136 ? -14.135 8.561 -8.090 1.00 84.88 136 ALA A N 1
ATOM 1128 C CA . ALA A 1 136 ? -15.391 9.308 -8.045 1.00 84.88 136 ALA A CA 1
ATOM 1129 C C . ALA A 1 136 ? -16.540 8.426 -7.527 1.00 84.88 136 ALA A C 1
ATOM 1131 O O . ALA A 1 136 ? -16.711 7.293 -7.973 1.00 84.88 136 ALA A O 1
ATOM 1132 N N . SER A 1 137 ? -17.340 8.939 -6.587 1.00 83.50 137 SER A N 1
ATOM 1133 C CA . SER A 1 137 ? -18.558 8.252 -6.129 1.00 83.50 137 SER A CA 1
ATOM 1134 C C . SER A 1 137 ? -19.759 8.518 -7.033 1.00 83.50 137 SER A C 1
ATOM 1136 O O . SER A 1 137 ? -20.701 7.736 -7.024 1.00 83.50 137 SER A O 1
ATOM 1138 N N . ASP A 1 138 ? -19.732 9.609 -7.794 1.00 89.25 138 ASP A N 1
ATOM 1139 C CA . ASP A 1 138 ? -20.748 9.985 -8.773 1.00 89.25 138 ASP A CA 1
ATOM 1140 C C . ASP A 1 138 ? -20.140 10.983 -9.771 1.00 89.25 138 ASP A C 1
ATOM 1142 O O . ASP A 1 138 ? -19.073 11.550 -9.517 1.00 89.25 138 ASP A O 1
ATOM 1146 N N . ILE A 1 139 ? -20.826 11.214 -10.888 1.00 91.75 139 ILE A N 1
ATOM 1147 C CA . ILE A 1 139 ? -20.428 12.207 -11.888 1.00 91.75 139 ILE A CA 1
ATOM 1148 C C . ILE A 1 139 ? -20.858 13.596 -11.428 1.00 91.75 139 ILE A C 1
ATOM 1150 O O . ILE A 1 139 ? -22.015 13.824 -11.066 1.00 91.75 139 ILE A O 1
ATOM 1154 N N . LEU A 1 140 ? -19.935 14.551 -11.511 1.00 93.88 140 LEU A N 1
ATOM 1155 C CA . LEU A 1 140 ? -20.233 15.958 -11.292 1.00 93.88 140 LEU A CA 1
ATOM 1156 C C . LEU A 1 140 ? -20.678 16.617 -12.596 1.00 93.88 140 LEU A C 1
ATOM 1158 O O . LEU A 1 140 ? -19.914 16.723 -13.559 1.00 93.88 140 LEU A O 1
ATOM 1162 N N . VAL A 1 141 ? -21.918 17.101 -12.595 1.00 93.81 141 VAL A N 1
ATOM 1163 C CA . VAL A 1 141 ? -22.546 17.804 -13.716 1.00 93.81 141 VAL A CA 1
ATOM 1164 C C . VAL A 1 141 ? -22.643 19.284 -13.382 1.00 93.81 141 VAL A C 1
ATOM 1166 O O . VAL A 1 141 ? -23.072 19.652 -12.287 1.00 93.81 141 VAL A O 1
ATOM 1169 N N . LEU A 1 142 ? -22.291 20.154 -14.323 1.00 94.62 142 LEU A N 1
ATOM 1170 C CA . LEU A 1 142 ? -22.374 21.590 -14.111 1.00 94.62 142 LEU A CA 1
ATOM 1171 C C . LEU A 1 142 ? -23.835 22.033 -13.934 1.00 94.62 142 LEU A C 1
ATOM 1173 O O . LEU A 1 142 ? -24.665 21.856 -14.822 1.00 94.62 142 LEU A O 1
ATOM 1177 N N . ASP A 1 143 ? -24.166 22.640 -12.798 1.00 93.62 143 ASP A N 1
ATOM 1178 C CA . ASP A 1 143 ? -25.517 23.117 -12.488 1.00 93.62 143 ASP A CA 1
ATOM 1179 C C . ASP A 1 143 ? -25.704 24.623 -12.728 1.00 93.62 143 ASP A C 1
ATOM 1181 O O . ASP A 1 143 ? -26.830 25.089 -12.908 1.00 93.62 143 ASP A O 1
ATOM 1185 N N . LYS A 1 144 ? -24.615 25.393 -12.807 1.00 91.44 144 LYS A N 1
ATOM 1186 C CA . LYS A 1 144 ? -24.638 26.823 -13.157 1.00 91.44 144 LYS A CA 1
ATOM 1187 C C . LYS A 1 144 ? -23.554 27.147 -14.164 1.00 91.44 144 LYS A C 1
ATOM 1189 O O . LYS A 1 144 ? -22.466 26.602 -14.067 1.00 91.44 144 LYS A O 1
ATOM 1194 N N . ASP A 1 145 ? -23.828 28.082 -15.069 1.00 92.00 145 ASP A N 1
ATOM 1195 C CA . ASP A 1 145 ? -22.820 28.579 -16.006 1.00 92.00 145 ASP A CA 1
ATOM 1196 C C . ASP A 1 145 ? -21.551 29.026 -15.253 1.00 92.00 145 ASP A C 1
ATOM 1198 O O . ASP A 1 145 ? -21.633 29.772 -14.269 1.00 92.00 145 ASP A O 1
ATOM 1202 N N . ILE A 1 146 ? -20.383 28.595 -15.734 1.00 91.69 146 ILE A N 1
ATOM 1203 C CA . ILE A 1 146 ? -19.082 29.050 -15.224 1.00 91.69 146 ILE A CA 1
ATOM 1204 C C . ILE A 1 146 ? -18.382 29.865 -16.299 1.00 91.69 146 ILE A C 1
ATOM 1206 O O . ILE A 1 146 ? -18.477 29.573 -17.488 1.00 91.69 146 ILE A O 1
ATOM 1210 N N . GLN A 1 147 ? -17.675 30.909 -15.884 1.00 88.81 147 GLN A N 1
ATOM 1211 C CA . GLN A 1 147 ? -16.796 31.657 -16.777 1.00 88.81 147 GLN A CA 1
ATOM 1212 C C . GLN A 1 147 ? -15.375 31.179 -16.527 1.00 88.81 147 GLN A C 1
ATOM 1214 O O . GLN A 1 147 ? -14.906 31.306 -15.401 1.00 88.81 147 GLN A O 1
ATOM 1219 N N . ASP A 1 148 ? -14.706 30.648 -17.543 1.00 82.69 148 ASP A N 1
ATOM 1220 C CA . ASP A 1 148 ? -13.281 30.329 -17.475 1.00 82.69 148 ASP A CA 1
ATOM 1221 C C . ASP A 1 148 ? -12.446 31.480 -18.079 1.00 82.69 148 ASP A C 1
ATOM 1223 O O . ASP A 1 148 ? -12.947 32.603 -18.249 1.00 82.69 148 ASP A O 1
ATOM 1227 N N . LYS A 1 149 ? -11.154 31.259 -18.362 1.00 76.69 149 LYS A N 1
ATOM 1228 C CA . LYS A 1 149 ? -10.294 32.306 -18.945 1.00 76.69 149 LYS A CA 1
ATOM 1229 C C . LYS A 1 149 ? -10.792 32.817 -20.303 1.00 76.69 149 LYS A C 1
ATOM 1231 O O . LYS A 1 149 ? -10.626 34.006 -20.586 1.00 76.69 149 LYS A O 1
ATOM 1236 N N . ASN A 1 150 ? -11.410 31.955 -21.112 1.00 76.31 150 ASN A N 1
ATOM 1237 C CA . ASN A 1 150 ? -11.615 32.176 -22.544 1.00 76.31 150 ASN A CA 1
ATOM 1238 C C . ASN A 1 150 ? -13.095 32.188 -22.961 1.00 76.31 150 ASN A C 1
ATOM 1240 O O . ASN A 1 150 ? -13.430 32.787 -23.984 1.00 76.31 150 ASN A O 1
ATOM 1244 N N . ARG A 1 151 ? -13.992 31.549 -22.200 1.00 84.62 151 ARG A N 1
ATOM 1245 C CA . ARG A 1 151 ? -15.405 31.372 -22.557 1.00 84.62 151 ARG A CA 1
ATOM 1246 C C . ARG A 1 151 ? -16.316 31.179 -21.339 1.00 84.62 151 ARG A C 1
ATOM 1248 O O . ARG A 1 151 ? -15.891 31.136 -20.189 1.00 84.62 151 ARG A O 1
ATOM 1255 N N . THR A 1 152 ? -17.621 31.140 -21.607 1.00 88.62 152 THR A N 1
ATOM 1256 C CA . THR A 1 152 ? -18.635 30.728 -20.628 1.00 88.62 152 THR A CA 1
ATOM 1257 C C . THR A 1 152 ? -19.057 29.304 -20.948 1.00 88.62 152 THR A C 1
ATOM 1259 O O . THR A 1 152 ? -19.605 29.063 -22.023 1.00 88.62 152 THR A O 1
ATOM 1262 N N . GLU A 1 153 ? -18.817 28.389 -20.021 1.00 89.69 153 GLU A N 1
ATOM 1263 C CA . GLU A 1 153 ? -19.319 27.021 -20.079 1.00 89.69 153 GLU A CA 1
ATOM 1264 C C . GLU A 1 153 ? -20.765 26.984 -19.597 1.00 89.69 153 GLU A C 1
ATOM 1266 O O . GLU A 1 153 ? -21.141 27.686 -18.651 1.00 89.69 153 GLU A O 1
ATOM 1271 N N . LYS A 1 154 ? -21.588 26.183 -20.271 1.00 91.62 154 LYS A N 1
ATOM 1272 C CA . LYS A 1 154 ? -23.034 26.164 -20.063 1.00 91.62 154 LYS A CA 1
ATOM 1273 C C . LYS A 1 154 ? -23.455 25.055 -19.119 1.00 91.62 154 LYS A C 1
ATOM 1275 O O . LYS A 1 154 ? -22.872 23.976 -19.102 1.00 91.62 154 LYS A O 1
ATOM 1280 N N . ARG A 1 155 ? -24.505 25.330 -18.341 1.00 92.12 155 ARG A N 1
ATOM 1281 C CA . ARG A 1 155 ? -25.167 24.337 -17.488 1.00 92.12 155 ARG A CA 1
ATOM 1282 C C . ARG A 1 155 ? -25.420 23.017 -18.237 1.00 92.12 155 ARG A C 1
ATOM 1284 O O . ARG A 1 155 ? -25.826 23.024 -19.395 1.00 92.12 155 ARG A O 1
ATOM 1291 N N . ASN A 1 156 ? -25.291 21.916 -17.501 1.00 91.75 156 ASN A N 1
ATOM 1292 C CA . ASN A 1 156 ? -25.370 20.508 -17.902 1.00 91.75 156 ASN A CA 1
ATOM 1293 C C . ASN A 1 156 ? -24.129 19.946 -18.605 1.00 91.75 156 ASN A C 1
ATOM 1295 O O . ASN A 1 156 ? -24.125 18.769 -18.951 1.00 91.75 156 ASN A O 1
ATOM 1299 N N . ASN A 1 157 ? -23.069 20.739 -18.753 1.00 93.69 157 ASN A N 1
ATOM 1300 C CA . ASN A 1 157 ? -21.772 20.229 -19.175 1.00 93.69 157 ASN A CA 1
ATOM 1301 C C . ASN A 1 157 ? -21.178 19.276 -18.123 1.00 93.69 157 ASN A C 1
ATOM 1303 O O . ASN A 1 157 ? -21.305 19.502 -16.917 1.00 93.69 157 ASN A O 1
ATOM 1307 N N . VAL A 1 158 ? -20.510 18.225 -18.594 1.00 94.81 158 VAL A N 1
ATOM 1308 C CA . VAL A 1 158 ? -19.729 17.288 -17.778 1.00 94.81 158 VAL A CA 1
ATOM 1309 C C . VAL A 1 158 ? -18.293 17.382 -18.259 1.00 94.81 158 VAL A C 1
ATOM 1311 O O . VAL A 1 158 ? -17.999 16.966 -19.374 1.00 94.81 158 VAL A O 1
ATOM 1314 N N . PHE A 1 159 ? -17.412 17.960 -17.449 1.00 95.31 159 PHE A N 1
ATOM 1315 C CA . PHE A 1 159 ? -16.003 18.088 -17.817 1.00 95.31 159 PHE A CA 1
ATOM 1316 C C . PHE A 1 159 ? -15.275 16.769 -17.579 1.00 95.31 159 PHE A C 1
ATOM 1318 O O . PHE A 1 159 ? -15.448 16.176 -16.515 1.00 95.31 159 PHE A O 1
ATOM 1325 N N . VAL A 1 160 ? -14.467 16.337 -18.543 1.00 94.88 160 VAL A N 1
ATOM 1326 C CA . VAL A 1 160 ? -13.642 15.119 -18.501 1.00 94.88 160 VAL A CA 1
ATOM 1327 C C . VAL A 1 160 ? -12.241 15.409 -19.042 1.00 94.88 160 VAL A C 1
ATOM 1329 O O . VAL A 1 160 ? -12.032 16.417 -19.721 1.00 94.88 160 VAL A O 1
ATOM 1332 N N . ARG A 1 161 ? -11.277 14.538 -18.727 1.00 92.50 161 ARG A N 1
ATOM 1333 C CA . ARG A 1 161 ? -9.905 14.597 -19.259 1.00 92.50 161 ARG A CA 1
ATOM 1334 C C . ARG A 1 161 ? -9.784 13.689 -20.479 1.00 92.50 161 ARG A C 1
ATOM 1336 O O . ARG A 1 161 ? -10.112 12.510 -20.387 1.00 92.50 161 ARG A O 1
ATOM 1343 N N . THR A 1 162 ? -9.288 14.220 -21.588 1.00 88.38 162 THR A N 1
ATOM 1344 C CA . THR A 1 162 ? -9.044 13.477 -22.835 1.00 88.38 162 THR A CA 1
ATOM 1345 C C . THR A 1 162 ? -7.631 13.750 -23.354 1.00 88.38 162 THR A C 1
ATOM 1347 O O . THR A 1 162 ? -6.937 14.627 -22.840 1.00 88.38 162 THR A O 1
ATOM 1350 N N . ILE A 1 163 ? -7.176 12.969 -24.337 1.00 84.81 163 ILE A N 1
ATOM 1351 C CA . ILE A 1 163 ? -5.883 13.159 -25.009 1.00 84.81 163 ILE A CA 1
ATOM 1352 C C . ILE A 1 163 ? -6.131 13.711 -26.409 1.00 84.81 163 ILE A C 1
ATOM 1354 O O . ILE A 1 163 ? -6.871 13.119 -27.199 1.00 84.81 163 ILE A O 1
ATOM 1358 N N . LYS A 1 164 ? -5.464 14.819 -26.738 1.00 82.75 164 LYS A N 1
ATOM 1359 C CA . LYS A 1 164 ? -5.458 15.390 -28.087 1.00 82.75 164 LYS A CA 1
ATOM 1360 C C . LYS A 1 164 ? -4.850 14.422 -29.089 1.00 82.75 164 LYS A C 1
ATOM 1362 O O . LYS A 1 164 ? -3.996 13.603 -28.766 1.00 82.75 164 LYS A O 1
ATOM 1367 N N . ALA A 1 165 ? -5.132 14.650 -30.370 1.00 76.12 165 ALA A N 1
ATOM 1368 C CA . ALA A 1 16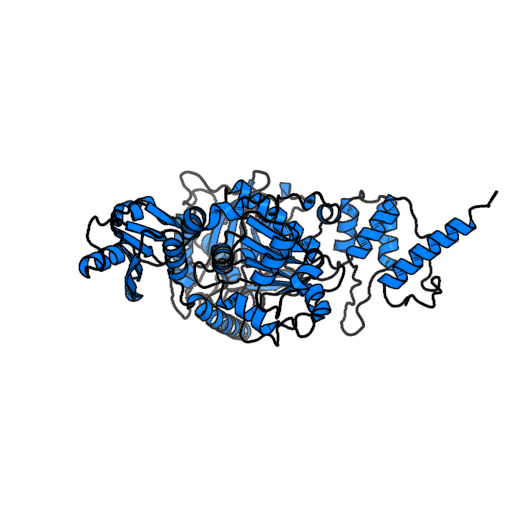5 ? -4.399 13.994 -31.456 1.00 76.12 165 ALA A CA 1
ATOM 1369 C C . ALA A 1 165 ? -2.870 14.235 -31.403 1.00 76.12 165 ALA A C 1
ATOM 1371 O O . ALA A 1 165 ? -2.113 13.455 -31.976 1.00 76.12 165 ALA A O 1
ATOM 1372 N N . THR A 1 166 ? -2.415 15.301 -30.729 1.00 72.56 166 THR A N 1
ATOM 1373 C CA . THR A 1 166 ? -0.991 15.601 -30.499 1.00 72.56 166 THR A CA 1
ATOM 1374 C C . THR A 1 166 ? -0.362 14.771 -29.379 1.00 72.56 166 THR A C 1
ATOM 1376 O O . THR A 1 166 ? 0.861 14.732 -29.295 1.00 72.56 166 THR A O 1
ATOM 1379 N N . GLY A 1 167 ? -1.168 14.087 -28.562 1.00 73.69 167 GLY A N 1
ATOM 1380 C CA . GLY A 1 167 ? -0.728 13.331 -27.389 1.00 73.69 167 GLY A CA 1
ATOM 1381 C C . GLY A 1 167 ? -0.833 14.095 -26.067 1.00 73.69 167 GLY A C 1
ATOM 1382 O O . GLY A 1 167 ? -0.681 13.477 -25.021 1.00 73.69 167 GLY A O 1
ATOM 1383 N N . ASP A 1 168 ? -1.136 15.397 -26.093 1.00 80.75 168 ASP A N 1
ATOM 1384 C CA . ASP A 1 168 ? -1.231 16.213 -24.876 1.00 80.75 168 ASP A CA 1
ATOM 1385 C C . ASP A 1 168 ? -2.623 16.105 -24.237 1.00 80.75 168 ASP A C 1
ATOM 1387 O O . ASP A 1 168 ? -3.628 16.101 -24.962 1.00 80.75 168 ASP A O 1
ATOM 1391 N N . PRO A 1 169 ? -2.726 16.088 -22.900 1.00 85.75 169 PRO A N 1
ATOM 1392 C CA . PRO A 1 169 ? -4.016 16.046 -22.241 1.00 85.75 169 PRO A CA 1
ATOM 1393 C C . PRO A 1 169 ? -4.771 17.379 -22.330 1.00 85.75 169 PRO A C 1
ATOM 1395 O O . PRO A 1 169 ? -4.192 18.469 -22.375 1.00 85.75 169 PRO A O 1
ATOM 1398 N N . GLU A 1 170 ? -6.099 17.301 -22.331 1.00 90.81 170 GLU A N 1
ATOM 1399 C CA . GLU A 1 170 ? -6.978 18.464 -22.282 1.00 90.81 170 GLU A CA 1
ATOM 1400 C C . GLU A 1 170 ? -8.289 18.207 -21.539 1.00 90.81 170 GLU A C 1
ATOM 1402 O O . GLU A 1 170 ? -8.623 17.080 -21.171 1.00 90.81 170 GLU A O 1
ATOM 1407 N N . VAL A 1 171 ? -9.017 19.296 -21.285 1.00 91.62 171 VAL A N 1
ATOM 1408 C CA . VAL A 1 171 ? -10.355 19.257 -20.697 1.00 91.62 171 VAL A CA 1
ATOM 1409 C C . VAL A 1 171 ? -11.393 19.424 -21.799 1.00 91.62 171 VAL A C 1
ATOM 1411 O O . VAL A 1 171 ? -11.438 20.462 -22.464 1.00 91.62 171 VAL A O 1
ATOM 1414 N N . GLU A 1 172 ? -12.275 18.439 -21.925 1.00 92.62 172 GLU A N 1
ATOM 1415 C CA . GLU A 1 172 ? -13.394 18.440 -22.866 1.00 92.62 172 GLU A CA 1
ATOM 1416 C C . GLU A 1 172 ? -14.735 18.220 -22.158 1.00 92.62 172 GLU A C 1
ATOM 1418 O O . GLU A 1 172 ? -14.802 17.906 -20.968 1.00 92.62 172 GLU A O 1
ATOM 1423 N N . ASN A 1 173 ? -15.824 18.424 -22.900 1.00 92.69 173 ASN A N 1
ATOM 1424 C CA . ASN A 1 173 ? -17.162 18.059 -22.451 1.00 92.69 173 ASN A CA 1
ATOM 1425 C C . ASN A 1 173 ? -17.458 16.620 -22.877 1.00 92.69 173 ASN A C 1
ATOM 1427 O O . ASN A 1 173 ? -17.342 16.301 -24.058 1.00 92.69 173 ASN A O 1
ATOM 1431 N N . ALA A 1 174 ? -17.882 15.790 -21.929 1.00 92.69 174 ALA A N 1
ATOM 1432 C CA . ALA A 1 174 ? -18.232 14.398 -22.171 1.00 92.69 174 ALA A CA 1
ATOM 1433 C C . ALA A 1 174 ? -19.415 14.274 -23.140 1.00 92.69 174 ALA A C 1
ATOM 1435 O O . ALA A 1 174 ? -20.405 15.010 -23.036 1.00 92.69 174 ALA A O 1
ATOM 1436 N N . SER A 1 175 ? -19.333 13.304 -24.047 1.00 92.38 175 SER A N 1
ATOM 1437 C CA . SER A 1 175 ? -20.469 12.890 -24.865 1.00 92.38 175 SER A CA 1
ATOM 1438 C C . SER A 1 175 ? -21.508 12.124 -24.024 1.00 92.38 175 SER A C 1
ATOM 1440 O O . SER A 1 175 ? -21.197 11.630 -22.934 1.00 92.38 175 SER A O 1
ATOM 1442 N N . PRO A 1 176 ? -22.763 11.994 -24.491 1.00 91.19 176 PRO A N 1
ATOM 1443 C CA . PRO A 1 176 ? -23.749 11.136 -23.837 1.00 91.19 176 PRO A CA 1
ATOM 1444 C C . PRO A 1 176 ? -23.265 9.690 -23.659 1.00 91.19 176 PRO A C 1
ATOM 1446 O O . PRO A 1 176 ? -23.547 9.075 -22.630 1.00 91.19 176 PRO A O 1
ATOM 1449 N N . GLU A 1 177 ? -22.525 9.158 -24.635 1.00 90.88 177 GLU A N 1
ATOM 1450 C CA . GLU A 1 177 ? -21.923 7.828 -24.581 1.00 90.88 177 GLU A CA 1
ATOM 1451 C C . GLU A 1 177 ? -20.890 7.719 -23.451 1.00 90.88 177 GLU A C 1
ATOM 1453 O O . GLU A 1 177 ? -20.959 6.776 -22.656 1.00 90.88 177 GLU A O 1
ATOM 1458 N N . ASP A 1 178 ? -20.006 8.715 -23.323 1.00 91.31 178 ASP A N 1
ATOM 1459 C CA . ASP A 1 178 ? -19.019 8.775 -22.239 1.00 91.31 178 ASP A CA 1
ATOM 1460 C C . ASP A 1 178 ? -19.722 8.778 -20.880 1.00 91.31 178 ASP A C 1
ATOM 1462 O O . ASP A 1 178 ? -19.394 7.981 -20.005 1.00 91.31 178 ASP A O 1
ATOM 1466 N N . ILE A 1 179 ? -20.752 9.614 -20.707 1.00 92.06 179 ILE A N 1
ATOM 1467 C CA . ILE A 1 179 ? -21.499 9.716 -19.444 1.00 92.06 179 ILE A CA 1
ATOM 1468 C C . ILE A 1 179 ? -22.092 8.358 -19.045 1.00 92.06 179 ILE A C 1
ATOM 1470 O O . ILE A 1 179 ? -21.973 7.955 -17.886 1.00 92.06 179 ILE A O 1
ATOM 1474 N N . VAL A 1 180 ? -22.695 7.624 -19.986 1.00 91.12 180 VAL A N 1
ATOM 1475 C CA . VAL A 1 180 ? -23.252 6.285 -19.722 1.00 91.12 180 VAL A CA 1
ATOM 1476 C C . VAL A 1 180 ? -22.154 5.306 -19.304 1.00 91.12 180 VAL A C 1
ATOM 1478 O O . VAL A 1 180 ? -22.339 4.517 -18.371 1.00 91.12 180 VAL A O 1
ATOM 1481 N N . GLN A 1 181 ? -21.000 5.354 -19.968 1.00 91.25 181 GLN A N 1
ATOM 1482 C CA . GLN A 1 181 ? -19.875 4.489 -19.641 1.00 91.25 181 GLN A CA 1
ATOM 1483 C C . GLN A 1 181 ? -19.301 4.795 -18.253 1.00 91.25 181 GLN A C 1
ATOM 1485 O O . GLN A 1 181 ? -19.117 3.869 -17.459 1.00 91.25 181 GLN A O 1
ATOM 1490 N N . LEU A 1 182 ? -19.091 6.073 -17.933 1.00 91.56 182 LEU A N 1
ATOM 1491 C CA . LEU A 1 182 ? -18.628 6.526 -16.622 1.00 91.56 182 LEU A CA 1
ATOM 1492 C C . LEU A 1 182 ? -19.595 6.086 -15.512 1.00 91.56 182 LEU A C 1
ATOM 1494 O O . LEU A 1 182 ? -19.163 5.513 -14.512 1.00 91.56 182 LEU A O 1
ATOM 1498 N N . GLN A 1 183 ? -20.909 6.254 -15.708 1.00 90.38 183 GLN A N 1
ATOM 1499 C CA . GLN A 1 183 ? -21.926 5.808 -14.747 1.00 90.38 183 GLN A CA 1
ATOM 1500 C C . GLN A 1 183 ? -21.889 4.295 -14.522 1.00 90.38 183 GLN A C 1
ATOM 1502 O O . GLN A 1 183 ? -22.031 3.835 -13.388 1.00 90.38 183 GLN A O 1
ATOM 1507 N N . ARG A 1 184 ? -21.677 3.505 -15.581 1.00 88.06 184 ARG A N 1
ATOM 1508 C CA . ARG A 1 184 ? -21.557 2.045 -15.470 1.00 88.06 184 ARG A CA 1
ATOM 1509 C C . ARG A 1 184 ? -20.351 1.649 -14.617 1.00 88.06 184 ARG A C 1
ATOM 1511 O O . ARG A 1 184 ? -20.473 0.765 -13.769 1.00 88.06 184 ARG A O 1
ATOM 1518 N N . ILE A 1 185 ? -19.206 2.295 -14.839 1.00 86.19 185 ILE A N 1
ATOM 1519 C CA . ILE A 1 185 ? -17.967 2.023 -14.100 1.00 86.19 185 ILE A CA 1
ATOM 1520 C C . ILE A 1 185 ? -18.141 2.414 -12.632 1.00 86.19 185 ILE A C 1
ATOM 1522 O O . ILE A 1 185 ? -17.966 1.555 -11.765 1.00 86.19 185 ILE A O 1
ATOM 1526 N N . ILE A 1 186 ? -18.612 3.637 -12.357 1.00 86.50 186 ILE A N 1
ATOM 1527 C CA . ILE A 1 186 ? -18.921 4.107 -10.997 1.00 86.50 186 ILE A CA 1
ATOM 1528 C C . ILE A 1 186 ? -19.895 3.156 -10.299 1.00 86.50 186 ILE A C 1
ATOM 1530 O O . ILE A 1 186 ? -19.643 2.744 -9.170 1.00 86.50 186 ILE A O 1
ATOM 1534 N N . GLY A 1 187 ? -20.983 2.754 -10.962 1.00 82.44 187 GLY A N 1
ATOM 1535 C CA . GLY A 1 187 ? -21.963 1.829 -10.393 1.00 82.44 187 GLY A CA 1
ATOM 1536 C C . GLY A 1 187 ? -21.341 0.485 -10.008 1.00 82.44 187 GLY A C 1
ATOM 1537 O O . GLY A 1 187 ? -21.576 -0.015 -8.909 1.00 82.44 187 GLY A O 1
ATOM 1538 N N . SER A 1 188 ? -20.495 -0.079 -10.876 1.00 77.94 188 SER A N 1
ATOM 1539 C CA . SER A 1 188 ? -19.802 -1.341 -10.596 1.00 77.94 188 SER A CA 1
ATOM 1540 C C . SER A 1 188 ? -18.825 -1.232 -9.418 1.00 77.94 188 SER A C 1
ATOM 1542 O O . SER A 1 188 ? -18.808 -2.106 -8.550 1.00 77.94 188 SER A O 1
ATOM 1544 N N . TYR A 1 189 ? -18.071 -0.133 -9.341 1.00 74.44 189 TYR A N 1
ATOM 1545 C CA . TYR A 1 189 ? -17.121 0.144 -8.267 1.00 74.44 189 TYR A CA 1
ATOM 1546 C C . TYR A 1 189 ? -17.816 0.481 -6.938 1.00 74.44 189 TYR A C 1
ATOM 1548 O O . TYR A 1 189 ? -17.422 -0.033 -5.896 1.00 74.44 189 TYR A O 1
ATOM 1556 N N . ASN A 1 190 ? -18.900 1.260 -6.934 1.00 71.38 190 ASN A N 1
ATOM 1557 C CA . ASN A 1 190 ? -19.641 1.596 -5.713 1.00 71.38 190 ASN A CA 1
ATOM 1558 C C . ASN A 1 190 ? -20.290 0.362 -5.068 1.00 71.38 190 ASN A C 1
ATOM 1560 O O . ASN A 1 190 ? -20.329 0.244 -3.840 1.00 71.38 190 ASN A O 1
ATOM 1564 N N . VAL A 1 191 ? -20.766 -0.596 -5.871 1.00 64.94 191 VAL A N 1
ATOM 1565 C CA . VAL A 1 191 ? -21.255 -1.890 -5.361 1.00 64.94 191 VAL A CA 1
ATOM 1566 C C . VAL A 1 191 ? -20.126 -2.679 -4.686 1.00 64.94 191 VAL A C 1
ATOM 1568 O O . VAL A 1 191 ? -20.361 -3.327 -3.668 1.00 64.94 191 VAL A O 1
ATOM 1571 N N . LYS A 1 192 ? -18.894 -2.600 -5.201 1.00 61.44 192 LYS A N 1
ATOM 1572 C CA . LYS A 1 192 ? -17.710 -3.210 -4.571 1.00 61.44 192 LYS A CA 1
ATOM 1573 C C . LYS A 1 192 ? -17.340 -2.488 -3.270 1.00 61.44 192 LYS A C 1
ATOM 1575 O O . LYS A 1 192 ? -17.328 -3.105 -2.209 1.00 61.44 192 LYS A O 1
ATOM 1580 N N . ARG A 1 193 ? -17.200 -1.160 -3.322 1.00 59.94 193 ARG A N 1
ATOM 1581 C CA . ARG A 1 193 ? -16.885 -0.291 -2.177 1.00 59.94 193 ARG A CA 1
ATOM 1582 C C . ARG A 1 193 ? -17.884 -0.438 -1.025 1.00 59.94 193 ARG A C 1
ATOM 1584 O O . ARG A 1 193 ? -17.509 -0.431 0.141 1.00 59.94 193 ARG A O 1
ATOM 1591 N N . SER A 1 194 ? -19.175 -0.571 -1.325 1.00 54.72 194 SER A N 1
ATOM 1592 C CA . SER A 1 194 ? -20.216 -0.751 -0.302 1.00 54.72 194 SER A CA 1
ATOM 1593 C C . SER A 1 194 ? -20.197 -2.133 0.357 1.00 54.72 194 SER A C 1
ATOM 1595 O O . SER A 1 194 ? -20.598 -2.245 1.516 1.00 54.72 194 SER A O 1
ATOM 1597 N N . LYS A 1 195 ? -19.707 -3.174 -0.329 1.00 50.50 195 LYS A N 1
ATOM 1598 C CA . LYS A 1 195 ? -19.429 -4.480 0.289 1.00 50.50 195 LYS A CA 1
ATOM 1599 C C . LYS A 1 195 ? -18.207 -4.415 1.207 1.00 50.50 195 LYS A C 1
ATOM 1601 O O . LYS A 1 195 ? -18.265 -4.968 2.297 1.00 50.50 195 LYS A O 1
ATOM 1606 N N . GLU A 1 196 ? -17.163 -3.687 0.811 1.00 49.62 196 GLU A N 1
ATOM 1607 C CA . GLU A 1 196 ? -15.957 -3.461 1.628 1.00 49.62 196 GLU A CA 1
ATOM 1608 C C . GLU A 1 196 ? -16.257 -2.665 2.908 1.00 49.62 196 GLU A C 1
ATOM 1610 O O . GLU A 1 196 ? -15.802 -3.034 3.981 1.00 49.62 196 GLU A O 1
ATOM 1615 N N . ILE A 1 197 ? -17.102 -1.628 2.837 1.00 49.62 197 ILE A N 1
ATOM 1616 C CA . ILE A 1 197 ? -17.507 -0.820 4.009 1.00 49.62 197 ILE A CA 1
ATOM 1617 C C . ILE A 1 197 ? -18.386 -1.612 5.005 1.00 49.62 197 ILE A C 1
ATOM 1619 O O . ILE A 1 197 ? -18.525 -1.210 6.161 1.00 49.62 197 ILE A O 1
ATOM 1623 N N . ASN A 1 198 ? -18.997 -2.720 4.568 1.00 47.34 198 ASN A N 1
ATOM 1624 C CA . ASN A 1 198 ? -19.914 -3.543 5.364 1.00 47.34 198 ASN A CA 1
ATOM 1625 C C . ASN A 1 198 ? -19.271 -4.803 5.958 1.00 47.34 198 ASN A C 1
ATOM 1627 O O . ASN A 1 198 ? -20.000 -5.655 6.472 1.00 47.34 198 ASN A O 1
ATOM 1631 N N . ILE A 1 199 ? -17.942 -4.934 5.931 1.00 53.41 199 ILE A N 1
ATOM 1632 C CA . ILE A 1 199 ? -17.282 -5.949 6.756 1.00 53.41 199 ILE A CA 1
ATOM 1633 C C . ILE A 1 199 ? -17.694 -5.678 8.214 1.00 53.41 199 ILE A C 1
ATOM 1635 O O . ILE A 1 199 ? -17.782 -4.524 8.644 1.00 53.41 199 ILE A O 1
ATOM 1639 N N . GLU A 1 200 ? -18.056 -6.724 8.961 1.00 65.06 200 GLU A N 1
ATOM 1640 C CA . GLU A 1 200 ? -18.529 -6.655 10.352 1.00 65.06 200 GLU A CA 1
ATOM 1641 C C . GLU A 1 200 ? -17.406 -6.253 11.324 1.00 65.06 200 GLU A C 1
ATOM 1643 O O . GLU A 1 200 ? -17.141 -6.933 12.313 1.00 65.06 200 GLU A O 1
ATOM 1648 N N . LYS A 1 201 ? -16.738 -5.131 11.045 1.00 78.19 201 LYS A N 1
ATOM 1649 C CA . LYS A 1 201 ? -15.655 -4.568 11.832 1.00 78.19 201 LYS A CA 1
ATOM 1650 C C . LYS A 1 201 ? -16.013 -4.569 13.308 1.00 78.19 201 LYS A C 1
ATOM 1652 O O . LYS A 1 201 ? -17.027 -3.984 13.708 1.00 78.19 201 LYS A O 1
ATOM 1657 N N . SER A 1 202 ? -15.162 -5.221 14.091 1.00 86.56 202 SER A N 1
ATOM 1658 C CA . SER A 1 202 ? -15.341 -5.394 15.525 1.00 86.56 202 SER A CA 1
ATOM 1659 C C . SER A 1 202 ? -13.990 -5.456 16.226 1.00 86.56 202 SER A C 1
ATOM 1661 O O . SER A 1 202 ? -13.018 -5.992 15.695 1.00 86.56 202 SER A O 1
ATOM 1663 N N . VAL A 1 203 ? -13.921 -4.949 17.457 1.00 91.25 203 VAL A N 1
ATOM 1664 C CA . VAL A 1 203 ? -12.706 -5.063 18.284 1.00 91.25 203 VAL A CA 1
ATOM 1665 C C . VAL A 1 203 ? -12.700 -6.325 19.140 1.00 91.25 203 VAL A C 1
ATOM 1667 O O . VAL A 1 203 ? -11.799 -6.518 19.954 1.00 91.25 203 VAL A O 1
ATOM 1670 N N . GLU A 1 204 ? -13.689 -7.201 18.959 1.00 91.75 204 GLU A N 1
ATOM 1671 C CA . GLU A 1 204 ? -13.881 -8.407 19.761 1.00 91.75 204 GLU A CA 1
ATOM 1672 C C . GLU A 1 204 ? -12.621 -9.264 19.870 1.00 91.75 204 GLU A C 1
ATOM 1674 O O . GLU A 1 204 ? -12.263 -9.680 20.970 1.00 91.75 204 GLU A O 1
ATOM 1679 N N . LYS A 1 205 ? -11.925 -9.490 18.749 1.00 90.88 205 LYS A N 1
ATOM 1680 C CA . LYS A 1 205 ? -10.685 -10.274 18.716 1.00 90.88 205 LYS A CA 1
ATOM 1681 C C . LYS A 1 205 ? -9.592 -9.637 19.578 1.00 90.88 205 LYS A C 1
ATOM 1683 O O . LYS A 1 205 ? -8.966 -10.326 20.375 1.00 90.88 205 LYS A O 1
ATOM 1688 N N . THR A 1 206 ? -9.415 -8.320 19.477 1.00 93.56 206 THR A N 1
ATOM 1689 C CA . THR A 1 206 ? -8.455 -7.554 20.288 1.00 93.56 206 THR A CA 1
ATOM 1690 C C . THR A 1 206 ? -8.762 -7.667 21.779 1.00 93.56 206 THR A C 1
ATOM 1692 O O . THR A 1 206 ? -7.852 -7.870 22.580 1.00 93.56 206 THR A O 1
ATOM 1695 N N . ILE A 1 207 ? -10.039 -7.558 22.163 1.00 94.62 207 ILE A N 1
ATOM 1696 C CA . ILE A 1 207 ? -10.450 -7.648 23.569 1.00 94.62 207 ILE A CA 1
ATOM 1697 C C . ILE A 1 207 ? -10.302 -9.074 24.106 1.00 94.62 207 ILE A C 1
ATOM 1699 O O . ILE A 1 207 ? -9.807 -9.239 25.218 1.00 94.62 207 ILE A O 1
ATOM 1703 N N . LYS A 1 208 ? -10.674 -10.100 23.330 1.00 93.12 208 LYS A N 1
ATOM 1704 C CA . LYS A 1 208 ? -10.480 -11.508 23.716 1.00 93.12 208 LYS A CA 1
ATOM 1705 C C . LYS A 1 208 ? -9.006 -11.818 23.957 1.00 93.12 208 LYS A C 1
ATOM 1707 O O . LYS A 1 208 ? -8.662 -12.224 25.057 1.00 93.12 208 LYS A O 1
ATOM 1712 N N . LEU A 1 209 ? -8.132 -11.476 23.008 1.00 93.31 209 LEU A N 1
ATOM 1713 C CA . LEU A 1 209 ? -6.686 -11.664 23.159 1.00 93.31 209 LEU A CA 1
ATOM 1714 C C . LEU A 1 209 ? -6.107 -10.888 24.350 1.00 93.31 209 LEU A C 1
ATOM 1716 O O . LEU A 1 209 ? -5.199 -11.370 25.023 1.00 93.31 209 LEU A O 1
ATOM 1720 N N . PHE A 1 210 ? -6.633 -9.696 24.650 1.00 94.06 210 PHE A N 1
ATOM 1721 C CA . PHE A 1 210 ? -6.243 -8.964 25.855 1.00 94.06 210 PHE A CA 1
ATOM 1722 C C . PHE A 1 210 ? -6.623 -9.717 27.129 1.00 94.06 210 PHE A C 1
ATOM 1724 O O . PHE A 1 210 ? -5.798 -9.812 28.035 1.00 94.06 210 PHE A O 1
ATOM 1731 N N . VAL A 1 211 ? -7.842 -10.250 27.202 1.00 93.44 211 VAL A N 1
ATOM 1732 C CA . VAL A 1 211 ? -8.316 -11.040 28.345 1.00 93.44 211 VAL A CA 1
ATOM 1733 C C . VAL A 1 211 ? -7.515 -12.336 28.483 1.00 93.44 211 VAL A C 1
ATOM 1735 O O . VAL A 1 211 ? -7.049 -12.632 29.577 1.00 93.44 211 VAL A O 1
ATOM 1738 N N . ASP A 1 212 ? -7.264 -13.047 27.387 1.00 90.50 212 ASP A N 1
ATOM 1739 C CA . ASP A 1 212 ? -6.504 -14.302 27.392 1.00 90.50 212 ASP A CA 1
ATOM 1740 C C . ASP A 1 212 ? -5.043 -14.087 27.829 1.00 90.50 212 ASP A C 1
ATOM 1742 O O . ASP A 1 212 ? -4.476 -14.894 28.566 1.00 90.50 212 ASP A O 1
ATOM 1746 N N . ASN A 1 213 ? -4.444 -12.949 27.460 1.00 87.06 213 ASN A N 1
ATOM 1747 C CA . ASN A 1 213 ? -3.116 -12.552 27.938 1.00 87.06 213 ASN A CA 1
ATOM 1748 C C . ASN A 1 213 ? -3.122 -12.044 29.393 1.00 87.06 213 ASN A C 1
ATOM 1750 O O . ASN A 1 213 ? -2.077 -12.024 30.046 1.00 87.06 213 ASN A O 1
ATOM 1754 N N . ASN A 1 214 ? -4.280 -11.622 29.910 1.00 83.62 214 ASN A N 1
ATOM 1755 C CA . ASN A 1 214 ? -4.452 -11.050 31.243 1.00 83.62 214 ASN A CA 1
ATOM 1756 C C . ASN A 1 214 ? -5.492 -11.849 32.039 1.00 83.62 214 ASN A C 1
ATOM 1758 O O . ASN A 1 214 ? -6.618 -11.392 32.244 1.00 83.62 214 ASN A O 1
ATOM 1762 N N . ASN A 1 215 ? -5.062 -12.989 32.590 1.00 81.94 215 ASN A N 1
ATOM 1763 C CA . ASN A 1 215 ? -5.854 -13.949 33.385 1.00 81.94 215 ASN A CA 1
ATOM 1764 C C . ASN A 1 215 ? -6.598 -13.386 34.621 1.00 81.94 215 ASN A C 1
ATOM 1766 O O . ASN A 1 215 ? -7.181 -14.144 35.391 1.00 81.94 215 ASN A O 1
ATOM 1770 N N . ILE A 1 216 ? -6.537 -12.078 34.864 1.00 88.44 216 ILE A N 1
ATOM 1771 C CA . ILE A 1 216 ? -7.241 -11.393 35.950 1.00 88.44 216 ILE A CA 1
ATOM 1772 C C . ILE A 1 216 ? -8.628 -10.893 35.531 1.00 88.44 216 ILE A C 1
ATOM 1774 O O . ILE A 1 216 ? -9.453 -10.635 36.402 1.00 88.44 216 ILE A O 1
ATOM 1778 N N . TYR A 1 217 ? -8.888 -10.729 34.231 1.00 91.62 217 TYR A N 1
ATOM 1779 C CA . TYR A 1 217 ? -10.142 -10.173 33.727 1.00 91.62 217 TYR A CA 1
ATOM 1780 C C . TYR A 1 217 ? -11.052 -11.250 33.138 1.00 91.62 217 TYR A C 1
ATOM 1782 O O . TYR A 1 217 ? -10.607 -12.266 32.620 1.00 91.62 217 TYR A O 1
ATOM 1790 N N . THR A 1 218 ? -12.355 -10.990 33.181 1.00 92.44 218 THR A N 1
ATOM 1791 C CA . THR A 1 218 ? -13.396 -11.761 32.493 1.00 92.44 218 THR A CA 1
ATOM 1792 C C . THR A 1 218 ? -14.372 -10.802 31.824 1.00 92.44 218 THR A C 1
ATOM 1794 O O . THR A 1 218 ? -14.634 -9.719 32.347 1.00 92.44 218 THR A O 1
ATOM 1797 N N . ILE A 1 219 ? -14.916 -11.174 30.664 1.00 94.31 219 ILE A N 1
ATOM 1798 C CA . ILE A 1 219 ? -15.931 -10.364 29.978 1.00 94.31 219 ILE A CA 1
ATOM 1799 C C . ILE A 1 219 ? -17.281 -10.612 30.664 1.00 94.31 219 ILE A C 1
ATOM 1801 O O . ILE A 1 219 ? -17.831 -11.706 30.564 1.00 94.31 219 ILE A O 1
ATOM 1805 N N . SER A 1 220 ? -17.817 -9.602 31.351 1.00 92.12 220 SER A N 1
ATOM 1806 C CA . SER A 1 220 ? -19.112 -9.674 32.049 1.00 92.12 220 SER A CA 1
ATOM 1807 C C . SER A 1 220 ? -20.274 -9.083 31.251 1.00 92.12 220 SER A C 1
ATOM 1809 O O . SER A 1 220 ? -21.430 -9.390 31.539 1.00 92.12 220 SER A O 1
ATOM 1811 N N . GLY A 1 221 ? -19.993 -8.273 30.228 1.00 92.69 221 GLY A N 1
ATOM 1812 C CA . GLY A 1 221 ? -21.020 -7.692 29.367 1.00 92.69 221 GLY A CA 1
ATOM 1813 C C . GLY A 1 221 ? -20.463 -7.186 28.043 1.00 92.69 221 GLY A C 1
ATOM 1814 O O . GLY A 1 221 ? -19.328 -6.714 27.977 1.00 92.69 221 GLY A O 1
ATOM 1815 N N . VAL A 1 222 ? -21.276 -7.285 26.989 1.00 95.69 222 VAL A N 1
ATOM 1816 C CA . VAL A 1 222 ? -20.968 -6.767 25.652 1.00 95.69 222 VAL A CA 1
ATOM 1817 C C . VAL A 1 222 ? -22.191 -6.029 25.119 1.00 95.69 222 VAL A C 1
ATOM 1819 O O . VAL A 1 222 ? -23.286 -6.585 25.089 1.00 95.69 222 VAL A O 1
ATOM 1822 N N . HIS A 1 223 ? -22.000 -4.790 24.673 1.00 95.00 223 HIS A N 1
ATOM 1823 C CA . HIS A 1 223 ? -23.039 -3.971 24.053 1.00 95.00 223 HIS A CA 1
ATOM 1824 C C . HIS A 1 223 ? -22.529 -3.430 22.721 1.00 95.00 223 HIS A C 1
ATOM 1826 O O . HIS A 1 223 ? -21.499 -2.764 22.686 1.00 95.00 223 HIS A O 1
ATOM 1832 N N . LYS A 1 224 ? -23.241 -3.693 21.626 1.00 93.31 224 LYS A N 1
ATOM 1833 C CA . LYS A 1 224 ? -22.883 -3.215 20.284 1.00 93.31 224 LYS A CA 1
ATOM 1834 C C . LYS A 1 224 ? -24.085 -2.505 19.680 1.00 93.31 224 LYS A C 1
ATOM 1836 O O . LYS A 1 224 ? -25.174 -3.068 19.689 1.00 93.31 224 LYS A O 1
ATOM 1841 N N . GLU A 1 225 ? -23.889 -1.299 19.156 1.00 89.94 225 GLU A N 1
ATOM 1842 C CA . GLU A 1 225 ? -24.962 -0.514 18.535 1.00 89.94 225 GLU A CA 1
ATOM 1843 C C . GLU A 1 225 ? -24.459 0.276 17.326 1.00 89.94 225 GLU A C 1
ATOM 1845 O O . GLU A 1 225 ? -23.354 0.830 17.332 1.00 89.94 225 GLU A O 1
ATOM 1850 N N . LYS A 1 226 ? -25.298 0.348 16.285 1.00 87.12 226 LYS A N 1
ATOM 1851 C CA . LYS A 1 226 ? -25.028 1.091 15.042 1.00 87.12 226 LYS A CA 1
ATOM 1852 C C . LYS A 1 226 ? -26.257 1.908 14.617 1.00 87.12 226 LYS A C 1
ATOM 1854 O O . LYS A 1 226 ? -26.997 1.533 13.711 1.00 87.12 226 LYS A O 1
ATOM 1859 N N . ILE A 1 227 ? -26.468 3.059 15.255 1.00 84.44 227 ILE A N 1
ATOM 1860 C CA . ILE A 1 227 ? -27.553 4.001 14.942 1.00 84.44 227 ILE A CA 1
ATOM 1861 C C . ILE A 1 227 ? -27.042 5.071 13.967 1.00 84.44 227 ILE A C 1
ATOM 1863 O O . ILE A 1 227 ? -26.526 6.124 14.356 1.00 84.44 227 ILE A O 1
ATOM 1867 N N . TRP A 1 228 ? -27.218 4.811 12.672 1.00 78.00 228 TRP A N 1
ATOM 1868 C CA . TRP A 1 228 ? -26.684 5.641 11.583 1.00 78.00 228 TRP A CA 1
ATOM 1869 C C . TRP A 1 228 ? -27.230 7.071 11.538 1.00 78.00 228 TRP A C 1
ATOM 1871 O O . TRP A 1 228 ? -26.472 8.001 11.287 1.00 78.00 228 TRP A O 1
ATOM 1881 N N . LYS A 1 229 ? -28.523 7.277 11.824 1.00 76.94 229 LYS A N 1
ATOM 1882 C CA . LYS A 1 229 ? -29.169 8.604 11.750 1.00 76.94 229 LYS A CA 1
ATOM 1883 C C . LYS A 1 229 ? -28.462 9.655 12.612 1.00 76.94 229 LYS A C 1
ATOM 1885 O O . LYS A 1 229 ? -28.346 10.813 12.222 1.00 76.94 229 LYS A O 1
ATOM 1890 N N . ASP A 1 230 ? -28.004 9.235 13.785 1.00 75.50 230 ASP A N 1
ATOM 1891 C CA . ASP A 1 230 ? -27.356 10.092 14.772 1.00 75.50 230 ASP A CA 1
ATOM 1892 C C . ASP A 1 230 ? -25.845 9.857 14.869 1.00 75.50 230 ASP A C 1
ATOM 1894 O O . ASP A 1 230 ? -25.175 10.506 15.678 1.00 75.50 230 ASP A O 1
ATOM 1898 N N . ASN A 1 231 ? -25.306 8.967 14.029 1.00 82.00 231 ASN A N 1
ATOM 1899 C CA . ASN A 1 231 ? -23.936 8.476 14.093 1.00 82.00 231 ASN A CA 1
ATOM 1900 C C . ASN A 1 231 ? -23.561 7.947 15.491 1.00 82.00 231 ASN A C 1
ATOM 1902 O O . ASN A 1 231 ? -22.446 8.161 15.961 1.00 82.00 231 ASN A O 1
ATOM 1906 N N . VAL A 1 232 ? -24.477 7.266 16.183 1.00 88.88 232 VAL A N 1
ATOM 1907 C CA . VAL A 1 232 ? -24.159 6.572 17.441 1.00 88.88 232 VAL A CA 1
ATOM 1908 C C . VAL A 1 232 ? -23.716 5.160 17.084 1.00 88.88 232 VAL A C 1
ATOM 1910 O O . VAL A 1 232 ? -24.540 4.284 16.848 1.00 88.88 232 VAL A O 1
ATOM 1913 N N . LEU A 1 233 ? -22.403 4.980 16.961 1.00 88.56 233 LEU A N 1
ATOM 1914 C CA . LEU A 1 233 ? -21.765 3.756 16.480 1.00 88.56 233 LEU A CA 1
ATOM 1915 C C . LEU A 1 233 ? -20.697 3.349 17.499 1.00 88.56 233 LEU A C 1
ATOM 1917 O O . LEU A 1 233 ? -19.703 4.069 17.643 1.00 88.56 233 LEU A O 1
ATOM 1921 N N . PHE A 1 234 ? -20.881 2.232 18.205 1.00 92.06 234 PHE A N 1
ATOM 1922 C CA . PHE A 1 234 ? -19.933 1.798 19.237 1.00 92.06 234 PHE A CA 1
ATOM 1923 C C . PHE A 1 234 ? -19.976 0.295 19.537 1.00 92.06 234 PHE A C 1
ATOM 1925 O O . PHE A 1 234 ? -20.957 -0.394 19.252 1.00 92.06 234 PHE A O 1
ATOM 1932 N N . GLU A 1 235 ? -18.924 -0.172 20.209 1.00 94.94 235 GLU A N 1
ATOM 1933 C CA . GLU A 1 235 ? -18.915 -1.426 20.966 1.00 94.94 235 GLU A CA 1
ATOM 1934 C C . GLU A 1 235 ? -18.414 -1.153 22.391 1.00 94.94 235 GLU A C 1
ATOM 1936 O O . GLU A 1 235 ? -17.447 -0.419 22.579 1.00 94.94 235 GLU A O 1
ATOM 1941 N N . VAL A 1 236 ? -19.061 -1.723 23.404 1.00 96.50 236 VAL A N 1
ATOM 1942 C CA . VAL A 1 236 ? -18.627 -1.659 24.803 1.00 96.50 236 VAL A CA 1
ATOM 1943 C C . VAL A 1 236 ? -18.427 -3.068 25.331 1.00 96.50 236 VAL A C 1
ATOM 1945 O O . VAL A 1 236 ? -19.338 -3.890 25.260 1.00 96.50 236 VAL A O 1
ATOM 1948 N N . TYR A 1 237 ? -17.252 -3.314 25.90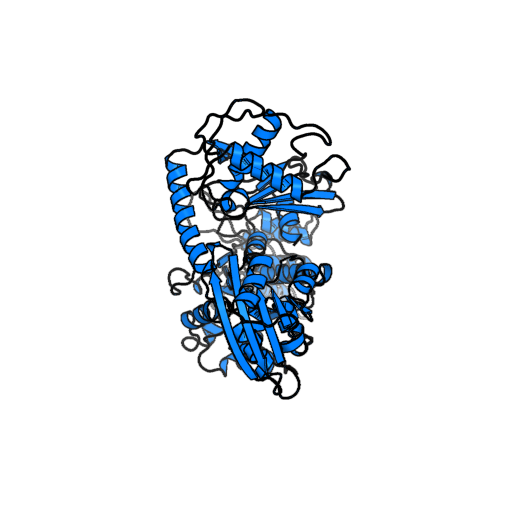0 1.00 96.38 237 TYR A N 1
ATOM 1949 C CA . TYR A 1 237 ? -16.894 -4.549 26.585 1.00 96.38 237 TYR A CA 1
ATOM 1950 C C . TYR A 1 237 ? -16.628 -4.239 28.054 1.00 96.38 237 TYR A C 1
ATOM 1952 O O . TYR A 1 237 ? -15.738 -3.453 28.384 1.00 96.38 237 TYR A O 1
ATOM 1960 N N . ILE A 1 238 ? -17.408 -4.850 28.937 1.00 94.56 238 ILE A N 1
ATOM 1961 C CA . ILE A 1 238 ? -17.299 -4.683 30.384 1.00 94.56 238 ILE A CA 1
ATOM 1962 C C . ILE A 1 238 ? -16.428 -5.821 30.901 1.00 94.56 238 ILE A C 1
ATOM 1964 O O . ILE A 1 238 ? -16.815 -6.989 30.826 1.00 94.56 238 ILE A O 1
ATOM 1968 N N . LEU A 1 239 ? -15.241 -5.484 31.403 1.00 94.38 239 LEU A N 1
ATOM 1969 C CA . LEU A 1 239 ? -14.326 -6.446 32.001 1.00 94.38 239 LEU A CA 1
ATOM 1970 C C . LEU A 1 239 ? -14.395 -6.361 33.521 1.00 94.38 239 LEU A C 1
ATOM 1972 O O . LEU A 1 239 ? -14.263 -5.282 34.105 1.00 94.38 239 LEU A O 1
ATOM 1976 N N . SER A 1 240 ? -14.565 -7.512 34.160 1.00 90.69 240 SER A N 1
ATOM 1977 C CA . SER A 1 240 ? -14.586 -7.658 35.613 1.00 90.69 240 SER A CA 1
ATOM 1978 C C . SER A 1 240 ? -13.378 -8.435 36.114 1.00 90.69 240 SER A C 1
ATOM 1980 O O . SER A 1 240 ? -12.991 -9.436 35.513 1.00 90.69 240 SER A O 1
ATOM 1982 N N . SER A 1 241 ? -12.813 -7.987 37.233 1.00 89.19 241 SER A N 1
ATOM 1983 C CA . SER A 1 241 ? -11.827 -8.730 38.024 1.00 89.19 241 SER A CA 1
ATOM 1984 C C . SER A 1 241 ? -12.155 -8.602 39.508 1.00 89.19 241 SER A C 1
ATOM 1986 O O . SER A 1 241 ? -12.905 -7.708 39.902 1.00 89.19 241 SER A O 1
ATOM 1988 N N . ASP A 1 242 ? -11.527 -9.429 40.342 1.00 83.75 242 ASP A N 1
ATOM 1989 C CA . ASP A 1 242 ? -11.667 -9.352 41.803 1.00 83.75 242 ASP A CA 1
ATOM 1990 C C . ASP A 1 242 ? -11.166 -8.019 42.396 1.00 83.75 242 ASP A C 1
ATOM 1992 O O . ASP A 1 242 ? -11.480 -7.684 43.538 1.00 83.75 242 ASP A O 1
ATOM 1996 N N . PHE A 1 243 ? -10.387 -7.245 41.632 1.00 81.06 243 PHE A N 1
ATOM 1997 C CA . PHE A 1 243 ? -9.761 -6.006 42.096 1.00 81.06 243 PHE A CA 1
ATOM 1998 C C . PHE A 1 243 ? -10.409 -4.757 41.502 1.00 81.06 243 PHE A C 1
ATOM 2000 O O . PHE A 1 243 ? -10.670 -3.786 42.210 1.00 81.06 243 PHE A O 1
ATOM 2007 N N . THR A 1 244 ? -10.621 -4.750 40.185 1.00 82.19 244 THR A N 1
ATOM 2008 C CA . THR A 1 244 ? -11.106 -3.583 39.437 1.00 82.19 244 THR A CA 1
ATOM 2009 C C . THR A 1 244 ? -11.942 -3.997 38.230 1.00 82.19 244 THR A C 1
ATOM 2011 O O . THR A 1 244 ? -11.613 -4.956 37.532 1.00 82.19 244 THR A O 1
ATOM 2014 N N . ASN A 1 245 ? -12.991 -3.231 37.942 1.00 88.12 245 ASN A N 1
ATOM 2015 C CA . ASN A 1 245 ? -13.739 -3.355 36.694 1.00 88.12 245 ASN A CA 1
ATOM 2016 C C . ASN A 1 245 ? -13.274 -2.274 35.719 1.00 88.12 245 ASN A C 1
ATOM 2018 O O . ASN A 1 245 ? -12.974 -1.150 36.134 1.00 88.12 245 ASN A O 1
ATOM 2022 N N . ILE A 1 246 ? -13.224 -2.602 34.432 1.00 92.69 246 ILE A N 1
ATOM 2023 C CA . ILE A 1 246 ? -12.824 -1.671 33.380 1.00 92.69 246 ILE A CA 1
ATOM 2024 C C . ILE A 1 246 ? -13.703 -1.836 32.145 1.00 92.69 246 ILE A C 1
ATOM 2026 O O . ILE A 1 246 ? -13.972 -2.946 31.694 1.00 92.69 246 ILE A O 1
ATOM 2030 N N . ASN A 1 247 ? -14.146 -0.710 31.596 1.00 94.62 247 ASN A N 1
ATOM 2031 C CA . ASN A 1 247 ? -14.971 -0.664 30.398 1.00 94.62 247 ASN A CA 1
ATOM 2032 C C . ASN A 1 247 ? -14.100 -0.325 29.189 1.00 94.62 247 ASN A C 1
ATOM 2034 O O . ASN A 1 247 ? -13.518 0.757 29.124 1.00 94.62 247 ASN A O 1
ATOM 2038 N N . PHE A 1 248 ? -14.039 -1.216 28.209 1.00 96.38 248 PHE A N 1
ATOM 2039 C CA . PHE A 1 248 ? -13.482 -0.910 26.899 1.00 96.38 248 PHE A CA 1
ATOM 2040 C C . PHE A 1 248 ? -14.581 -0.346 26.011 1.00 96.38 248 PHE A C 1
ATOM 2042 O O . PHE A 1 248 ? -15.562 -1.029 25.740 1.00 96.38 248 PHE A O 1
ATOM 2049 N N . ILE A 1 249 ? -14.426 0.900 25.572 1.00 95.44 249 ILE A N 1
ATOM 2050 C CA . ILE A 1 249 ? -15.390 1.595 24.715 1.00 95.44 249 ILE A CA 1
ATOM 2051 C C . ILE A 1 249 ? -14.730 1.816 23.362 1.00 95.44 249 ILE A C 1
ATOM 2053 O O . ILE A 1 249 ? -13.856 2.666 23.228 1.00 95.44 249 ILE A O 1
ATOM 2057 N N . TYR A 1 250 ? -15.141 1.072 22.350 1.00 93.62 250 TYR A N 1
ATOM 2058 C CA . TYR A 1 250 ? -14.694 1.281 20.985 1.00 93.62 250 TYR A CA 1
ATOM 2059 C C . TYR A 1 250 ? -15.634 2.228 20.236 1.00 93.62 250 TYR A C 1
ATOM 2061 O O . TYR A 1 250 ? -16.851 2.040 20.212 1.00 93.62 250 TYR A O 1
ATOM 2069 N N . LEU A 1 251 ? -15.048 3.257 19.621 1.00 90.75 251 LEU A N 1
ATOM 2070 C CA . LEU A 1 251 ? -15.746 4.265 18.831 1.00 90.75 251 LEU A CA 1
ATOM 2071 C C . LEU A 1 251 ? -15.335 4.162 17.360 1.00 90.75 251 LEU A C 1
ATOM 2073 O O . LEU A 1 251 ? -14.223 4.565 16.989 1.00 90.75 251 LEU A O 1
ATOM 2077 N N . PHE A 1 252 ? -16.271 3.724 16.516 1.00 85.81 252 PHE A N 1
ATOM 2078 C CA . PHE A 1 252 ? -16.092 3.699 15.063 1.00 85.81 252 PHE A CA 1
ATOM 2079 C C . PHE A 1 252 ? -15.755 5.099 14.522 1.00 85.81 252 PHE A C 1
ATOM 2081 O O . PHE A 1 252 ? -16.134 6.123 15.106 1.00 85.81 252 PHE A O 1
ATOM 2088 N N . ASP A 1 253 ? -15.038 5.174 13.399 1.00 78.25 253 ASP A N 1
ATOM 2089 C CA . ASP A 1 253 ? -14.569 6.415 12.769 1.00 78.25 253 ASP A CA 1
ATOM 2090 C C . ASP A 1 253 ? -15.643 7.517 12.762 1.00 78.25 253 ASP A C 1
ATOM 2092 O O . ASP A 1 253 ? -15.497 8.546 13.430 1.00 78.25 253 ASP A O 1
ATOM 2096 N N . LYS A 1 254 ? -16.797 7.216 12.159 1.00 77.69 254 LYS A N 1
ATOM 2097 C CA . LYS A 1 254 ? -17.901 8.161 11.943 1.00 77.69 254 LYS A CA 1
ATOM 2098 C C . LYS A 1 254 ? -18.734 8.482 13.188 1.00 77.69 254 LYS A C 1
ATOM 2100 O O . LYS A 1 254 ? -19.691 9.242 13.079 1.00 77.69 254 LYS A O 1
ATOM 2105 N N . SER A 1 255 ? -18.406 7.930 14.358 1.00 83.69 255 SER A N 1
ATOM 2106 C CA . SER A 1 255 ? -19.210 8.117 15.572 1.00 83.69 255 SER A CA 1
ATOM 2107 C C . SER A 1 255 ? -19.286 9.591 16.017 1.00 83.69 255 SER A C 1
ATOM 2109 O O . SER A 1 255 ? -18.273 10.294 16.109 1.00 83.69 255 SER A O 1
ATOM 2111 N N . ASN A 1 256 ? -20.483 10.063 16.372 1.00 86.69 256 ASN A N 1
ATOM 2112 C CA . ASN A 1 256 ? -20.674 11.322 17.081 1.00 86.69 256 ASN A CA 1
ATOM 2113 C C . ASN A 1 256 ? -20.405 11.104 18.572 1.00 86.69 256 ASN A C 1
ATOM 2115 O O . ASN A 1 256 ? -21.227 10.547 19.297 1.00 86.69 256 ASN A O 1
ATOM 2119 N N . GLN A 1 257 ? -19.258 11.587 19.037 1.00 89.31 257 GLN A N 1
ATOM 2120 C CA . GLN A 1 257 ? -18.773 11.366 20.401 1.00 89.31 257 GLN A CA 1
ATOM 2121 C C . GLN A 1 257 ? -19.727 11.881 21.488 1.00 89.31 257 GLN A C 1
ATOM 2123 O O . GLN A 1 257 ? -19.865 11.238 22.521 1.00 89.31 257 GLN A O 1
ATOM 2128 N N . THR A 1 258 ? -20.372 13.039 21.280 1.00 89.31 258 THR A N 1
ATOM 2129 C CA . THR A 1 258 ? -21.301 13.615 22.271 1.00 89.31 258 THR A CA 1
ATOM 2130 C C . THR A 1 258 ? -22.539 12.745 22.400 1.00 89.31 258 THR A C 1
ATOM 2132 O O . THR A 1 258 ? -22.827 12.251 23.485 1.00 89.31 258 THR A O 1
ATOM 2135 N N . LYS A 1 259 ? -23.211 12.496 21.271 1.00 91.94 259 LYS A N 1
ATOM 2136 C CA . LYS A 1 259 ? -24.437 11.696 21.241 1.00 91.94 259 LYS A CA 1
ATOM 2137 C C . LYS A 1 259 ? -24.186 10.267 21.714 1.00 91.94 259 LYS A C 1
ATOM 2139 O O . LYS A 1 259 ? -25.015 9.700 22.412 1.00 91.94 259 LYS A O 1
ATOM 2144 N N . THR A 1 260 ? -23.027 9.702 21.373 1.00 92.69 260 THR A N 1
ATOM 2145 C CA . THR A 1 260 ? -22.640 8.355 21.810 1.00 92.69 260 THR A CA 1
ATOM 2146 C C . THR A 1 260 ? -22.455 8.300 23.323 1.00 92.69 260 THR A C 1
ATOM 2148 O O . THR A 1 260 ? -23.016 7.419 23.961 1.00 92.69 260 THR A O 1
ATOM 2151 N N . TYR A 1 261 ? -21.739 9.255 23.926 1.00 92.25 261 TYR A N 1
ATOM 2152 C CA . TYR A 1 261 ? -21.583 9.292 25.383 1.00 92.25 261 TYR A CA 1
ATOM 2153 C C . TYR A 1 261 ? -22.926 9.461 26.110 1.00 92.25 261 TYR A C 1
ATOM 2155 O O . TYR A 1 261 ? -23.225 8.714 27.039 1.00 92.25 261 TYR A O 1
ATOM 2163 N N . GLU A 1 262 ? -23.764 10.395 25.650 1.00 92.56 262 GLU A N 1
ATOM 2164 C CA . GLU A 1 262 ? -25.110 10.611 26.196 1.00 92.56 262 GLU A CA 1
ATOM 2165 C C . GLU A 1 262 ? -25.969 9.346 26.100 1.00 92.56 262 GLU A C 1
ATOM 2167 O O . GLU A 1 262 ? -26.628 8.978 27.071 1.00 92.56 262 GLU A O 1
ATOM 2172 N N . TYR A 1 263 ? -25.907 8.638 24.968 1.00 94.81 263 TYR A N 1
ATOM 2173 C CA . TYR A 1 263 ? -26.600 7.367 24.770 1.00 94.81 263 TYR A CA 1
ATOM 2174 C C . TYR A 1 263 ? -26.134 6.294 25.760 1.00 94.81 263 TYR A C 1
ATOM 2176 O O . TYR A 1 263 ? -26.968 5.619 26.363 1.00 94.81 263 TYR A O 1
ATOM 2184 N N . LEU A 1 264 ? -24.819 6.141 25.950 1.00 94.19 264 LEU A N 1
ATOM 2185 C CA . LEU A 1 264 ? -24.249 5.136 26.851 1.00 94.19 264 LEU A CA 1
ATOM 2186 C C . LEU A 1 264 ? -24.677 5.357 28.309 1.00 94.19 264 LEU A C 1
ATOM 2188 O O . LEU A 1 264 ? -25.007 4.391 28.997 1.00 94.19 264 LEU A O 1
ATOM 2192 N N . ILE A 1 265 ? -24.712 6.615 28.762 1.00 93.25 265 ILE A N 1
ATOM 2193 C CA . ILE A 1 265 ? -25.157 6.980 30.114 1.00 93.25 265 ILE A CA 1
ATOM 2194 C C . ILE A 1 265 ? -26.676 6.827 30.254 1.00 93.25 265 ILE A C 1
ATOM 2196 O O . ILE A 1 265 ? -27.144 6.216 31.211 1.00 93.25 265 ILE A O 1
ATOM 2200 N N . HIS A 1 266 ? -27.457 7.345 29.300 1.00 93.62 266 HIS A N 1
ATOM 2201 C CA . HIS A 1 266 ? -28.922 7.314 29.364 1.00 93.62 266 HIS A CA 1
ATOM 2202 C C . HIS A 1 266 ? -29.479 5.885 29.389 1.00 93.62 266 HIS A C 1
ATOM 2204 O O . HIS A 1 266 ? -30.448 5.610 30.094 1.00 93.62 266 HIS A O 1
ATOM 2210 N N . ASN A 1 267 ? -28.840 4.967 28.659 1.00 93.56 267 ASN A N 1
ATOM 2211 C CA . ASN A 1 267 ? -29.224 3.557 28.611 1.00 93.56 267 ASN A CA 1
ATOM 2212 C C . ASN A 1 267 ? -28.550 2.697 29.697 1.00 93.56 267 ASN A C 1
ATOM 2214 O O . ASN A 1 267 ? -28.695 1.479 29.672 1.00 93.56 267 ASN A O 1
ATOM 2218 N N . ASN A 1 268 ? -27.826 3.301 30.649 1.00 91.56 268 ASN A N 1
ATOM 2219 C CA . ASN A 1 268 ? -27.096 2.605 31.719 1.00 91.56 268 ASN A CA 1
ATOM 2220 C C . ASN A 1 268 ? -26.116 1.526 31.216 1.00 91.56 268 ASN A C 1
ATOM 2222 O O . ASN A 1 268 ? -25.882 0.533 31.901 1.00 91.56 268 ASN A O 1
ATOM 2226 N N . ILE A 1 269 ? -25.539 1.715 30.024 1.00 91.50 269 ILE A N 1
ATOM 2227 C CA . ILE A 1 269 ? -24.519 0.810 29.469 1.00 91.50 269 ILE A CA 1
ATOM 2228 C C . ILE A 1 269 ? -23.189 1.024 30.198 1.00 91.50 269 ILE A C 1
ATOM 2230 O O . ILE A 1 269 ? -22.475 0.074 30.504 1.00 91.50 269 ILE A O 1
ATOM 2234 N N . ILE A 1 270 ? -22.870 2.285 30.500 1.00 89.62 270 ILE A N 1
ATOM 2235 C CA . ILE A 1 270 ? -21.762 2.659 31.381 1.00 89.62 270 ILE A CA 1
ATOM 2236 C C . ILE A 1 270 ? -22.284 3.588 32.475 1.00 89.62 270 ILE A C 1
ATOM 2238 O O . ILE A 1 270 ? -23.265 4.307 32.284 1.00 89.62 270 ILE A O 1
ATOM 2242 N N . THR A 1 271 ? -21.602 3.611 33.616 1.00 85.19 271 THR A N 1
ATOM 2243 C CA . THR A 1 271 ? -21.867 4.576 34.688 1.00 85.19 271 THR A CA 1
ATOM 2244 C C . THR A 1 271 ? -20.927 5.774 34.582 1.00 85.19 271 THR A C 1
ATOM 2246 O O . THR A 1 271 ? -19.759 5.633 34.201 1.00 85.19 271 THR A O 1
ATOM 2249 N N . ASP A 1 272 ? -21.429 6.965 34.920 1.00 78.44 272 ASP A N 1
ATOM 2250 C CA . ASP A 1 272 ? -20.618 8.186 34.916 1.00 78.44 272 ASP A CA 1
ATOM 2251 C C . ASP A 1 272 ? -19.451 8.050 35.908 1.00 78.44 272 ASP A C 1
ATOM 2253 O O . ASP A 1 272 ? -19.648 7.720 37.077 1.00 78.44 272 ASP A O 1
ATOM 2257 N N . GLY A 1 273 ? -18.226 8.279 35.431 1.00 73.12 273 GLY A N 1
ATOM 2258 C CA . GLY A 1 273 ? -17.004 8.113 36.225 1.00 73.12 273 GLY A CA 1
ATOM 2259 C C . GLY A 1 273 ? -16.494 6.672 36.368 1.00 73.12 273 GLY A C 1
ATOM 2260 O O . GLY A 1 273 ? -15.527 6.456 37.098 1.00 73.12 273 GLY A O 1
ATOM 2261 N N . SER A 1 274 ? -17.092 5.691 35.681 1.00 82.44 274 SER A N 1
ATOM 2262 C CA . SER A 1 274 ? -16.519 4.340 35.603 1.00 82.44 274 SER A CA 1
ATOM 2263 C C . SER A 1 274 ? -15.138 4.338 34.942 1.00 82.44 274 SER A C 1
ATOM 2265 O O . SER A 1 274 ? -14.856 5.101 34.015 1.00 82.44 274 SER A O 1
ATOM 2267 N N . SER A 1 275 ? -14.266 3.448 35.421 1.00 88.94 275 SER A N 1
ATOM 2268 C CA . SER A 1 275 ? -12.961 3.205 34.809 1.00 88.94 275 SER A CA 1
ATOM 2269 C C . SER A 1 275 ? -13.151 2.733 33.369 1.00 88.94 275 SER A C 1
ATOM 2271 O O . SER A 1 275 ? -13.752 1.683 33.137 1.00 88.94 275 SER A O 1
ATOM 2273 N N . SER A 1 276 ? -12.661 3.508 32.403 1.00 93.31 276 SER A N 1
ATOM 2274 C CA . SER A 1 276 ? -12.810 3.185 30.986 1.00 93.31 276 SER A CA 1
ATOM 2275 C C . SER A 1 276 ? -11.532 3.409 30.186 1.00 93.31 276 SER A C 1
ATOM 2277 O O . SER A 1 276 ? -10.781 4.358 30.423 1.00 93.31 276 SER A O 1
ATOM 2279 N N . ILE A 1 277 ? -11.301 2.534 29.211 1.00 95.50 277 ILE A N 1
ATOM 2280 C CA . ILE A 1 277 ? -10.333 2.716 28.131 1.00 95.50 277 ILE A CA 1
ATOM 2281 C C . ILE A 1 277 ? -11.131 2.890 26.848 1.00 95.50 277 ILE A C 1
ATOM 2283 O O . ILE A 1 277 ? -11.982 2.066 26.522 1.00 95.50 277 ILE A O 1
ATOM 2287 N N . VAL A 1 278 ? -10.854 3.960 26.109 1.00 94.62 278 VAL A N 1
ATOM 2288 C CA . VAL A 1 278 ? -11.500 4.188 24.816 1.00 94.62 278 VAL A CA 1
ATOM 2289 C C . VAL A 1 278 ? -10.572 3.726 23.700 1.00 94.62 278 VAL A C 1
ATOM 2291 O O . VAL A 1 278 ? -9.405 4.116 23.654 1.00 94.62 278 VAL A O 1
ATOM 2294 N N . LEU A 1 279 ? -11.098 2.920 22.787 1.00 93.62 279 LEU A N 1
ATOM 2295 C CA . LEU A 1 279 ? -10.428 2.506 21.563 1.00 93.62 279 LEU A CA 1
ATOM 2296 C C . LEU A 1 279 ? -11.007 3.282 20.377 1.00 93.62 279 LEU A C 1
ATOM 2298 O O . LEU A 1 279 ? -12.218 3.491 20.288 1.00 93.62 279 LEU A O 1
ATOM 2302 N N . ILE A 1 280 ? -10.150 3.713 19.458 1.00 89.69 280 ILE A N 1
ATOM 2303 C CA . ILE A 1 280 ? -10.548 4.419 18.235 1.00 89.69 280 ILE A CA 1
ATOM 2304 C C . ILE A 1 280 ? -9.850 3.832 17.013 1.00 89.69 280 ILE A C 1
ATOM 2306 O O . ILE A 1 280 ? -8.757 3.278 17.113 1.00 89.69 280 ILE A O 1
ATOM 2310 N N . ASP A 1 281 ? -10.457 4.022 15.846 1.00 81.81 281 ASP A N 1
ATOM 2311 C CA . ASP A 1 281 ? -9.812 3.711 14.572 1.00 81.81 281 ASP A CA 1
ATOM 2312 C C . ASP A 1 281 ? -8.510 4.490 14.366 1.00 81.81 281 ASP A C 1
ATOM 2314 O O . ASP A 1 281 ? -8.373 5.658 14.753 1.00 81.81 281 ASP A O 1
ATOM 2318 N N . ASN A 1 282 ? -7.549 3.836 13.720 1.00 73.12 282 ASN A N 1
ATOM 2319 C CA . ASN A 1 282 ? -6.242 4.416 13.445 1.00 73.12 282 ASN A CA 1
ATOM 2320 C C . ASN A 1 282 ? -6.344 5.511 12.363 1.00 73.12 282 ASN A C 1
ATOM 2322 O O . ASN A 1 282 ? -7.236 5.506 11.518 1.00 73.12 282 ASN A O 1
ATOM 2326 N N . GLY A 1 283 ? -5.372 6.429 12.308 1.00 57.03 283 GLY A N 1
ATOM 2327 C CA . GLY A 1 283 ? -5.277 7.463 11.256 1.00 57.03 283 GLY A CA 1
ATOM 2328 C C . GLY A 1 283 ? -6.143 8.703 11.482 1.00 57.03 283 GLY A C 1
ATOM 2329 O O . GLY A 1 283 ? -5.908 9.745 10.871 1.00 57.03 283 GLY A O 1
ATOM 2330 N N . LEU A 1 284 ? -7.069 8.647 12.431 1.00 46.78 284 LEU A N 1
ATOM 2331 C CA . LEU A 1 284 ? -7.792 9.824 12.864 1.00 46.78 284 LEU A CA 1
ATOM 2332 C C . LEU A 1 284 ? -6.927 10.591 13.853 1.00 46.78 284 LEU A C 1
ATOM 2334 O O . LEU A 1 284 ? -6.702 10.149 14.979 1.00 46.78 284 LEU A O 1
ATOM 2338 N N . LYS A 1 285 ? -6.565 11.826 13.500 1.00 48.81 285 LYS A N 1
ATOM 2339 C CA . LYS A 1 285 ? -6.347 12.883 14.501 1.00 48.81 285 LYS A CA 1
ATOM 2340 C C . LYS A 1 285 ? -7.689 13.236 15.161 1.00 48.81 285 LYS A C 1
ATOM 2342 O O . LYS A 1 285 ? -8.089 14.397 15.196 1.00 48.81 285 LYS A O 1
ATOM 2347 N N . LYS A 1 286 ? -8.425 12.226 15.639 1.00 59.44 286 LYS A N 1
ATOM 2348 C CA . LYS A 1 286 ? -9.533 12.406 16.567 1.00 59.44 286 LYS A CA 1
ATOM 2349 C C . LYS A 1 286 ? -8.951 13.174 17.748 1.00 59.44 286 LYS A C 1
ATOM 2351 O O . LYS A 1 286 ? -7.792 12.980 18.111 1.00 59.44 286 LYS A O 1
ATOM 2356 N N . ASP A 1 287 ? -9.728 14.092 18.300 1.00 75.50 287 ASP A N 1
ATOM 2357 C CA . ASP A 1 287 ? -9.330 14.867 19.468 1.00 75.50 287 ASP A CA 1
ATOM 2358 C C . ASP A 1 287 ? -9.153 13.920 20.668 1.00 75.50 287 ASP A C 1
ATOM 2360 O O . ASP A 1 287 ? -10.062 13.745 21.467 1.00 75.50 287 ASP A O 1
ATOM 2364 N N . VAL A 1 288 ? -8.000 13.246 20.765 1.00 85.75 288 VAL A N 1
ATOM 2365 C CA . VAL A 1 288 ? -7.684 12.247 21.800 1.00 85.75 288 VAL A CA 1
ATOM 2366 C C . VAL A 1 288 ? -7.890 12.860 23.182 1.00 85.75 288 VAL A C 1
ATOM 2368 O O . VAL A 1 288 ? -8.444 12.217 24.070 1.00 85.75 288 VAL A O 1
ATOM 2371 N N . LYS A 1 289 ? -7.502 14.131 23.349 1.00 87.25 289 LYS A N 1
ATOM 2372 C CA . LYS A 1 289 ? -7.699 14.887 24.589 1.00 87.25 289 LYS A CA 1
ATOM 2373 C C . LYS A 1 289 ? -9.182 15.150 24.852 1.00 87.25 289 LYS A C 1
ATOM 2375 O O . LYS A 1 289 ? -9.639 14.917 25.968 1.00 87.25 289 LYS A O 1
ATOM 2380 N N . GLY A 1 290 ? -9.934 15.580 23.843 1.00 88.12 290 GLY A N 1
ATOM 2381 C CA . GLY A 1 290 ? -11.375 15.805 23.940 1.00 88.12 290 GLY A CA 1
ATOM 2382 C C . GLY A 1 290 ? -12.169 14.534 24.209 1.00 88.12 290 GLY A C 1
ATOM 2383 O O . GLY A 1 290 ? -13.041 14.548 25.071 1.00 88.12 290 GLY A O 1
ATOM 2384 N N . ILE A 1 291 ? -11.833 13.418 23.557 1.00 89.62 291 ILE A N 1
ATOM 2385 C CA . ILE A 1 291 ? -12.424 12.100 23.825 1.00 89.62 291 ILE A CA 1
ATOM 2386 C C . ILE A 1 291 ? -12.112 11.689 25.259 1.00 89.62 291 ILE A C 1
ATOM 2388 O O . ILE A 1 291 ? -13.034 11.381 26.010 1.00 89.62 291 ILE A O 1
ATOM 2392 N N . LYS A 1 292 ? -10.836 11.750 25.665 1.00 91.19 292 LYS A N 1
ATOM 2393 C CA . LYS A 1 292 ? -10.413 11.403 27.026 1.00 91.19 292 LYS A CA 1
ATOM 2394 C C . LYS A 1 292 ? -11.190 12.207 28.065 1.00 91.19 292 LYS A C 1
ATOM 2396 O O . LYS A 1 292 ? -11.714 11.637 29.014 1.00 91.19 292 LYS A O 1
ATOM 2401 N N . SER A 1 293 ? -11.316 13.518 27.854 1.00 90.62 293 SER A N 1
ATOM 2402 C CA . SER A 1 293 ? -12.063 14.402 28.750 1.00 90.62 293 SER A CA 1
ATOM 2403 C C . SER A 1 293 ? -13.567 14.125 28.738 1.00 90.62 293 SER A C 1
ATOM 2405 O O . SER A 1 293 ? -14.186 14.145 29.798 1.00 90.62 293 SER A O 1
ATOM 2407 N N . LYS A 1 294 ? -14.169 13.895 27.566 1.00 89.62 294 LYS A N 1
ATOM 2408 C CA . LYS A 1 294 ? -15.620 13.715 27.409 1.00 89.62 294 LYS A CA 1
ATOM 2409 C C . LYS A 1 294 ? -16.096 12.395 28.001 1.00 89.62 294 LYS A C 1
ATOM 2411 O O . LYS A 1 294 ? -17.074 12.383 28.733 1.00 89.62 294 LYS A O 1
ATOM 2416 N N . PHE A 1 295 ? -15.376 11.315 27.716 1.00 90.81 295 PHE A N 1
ATOM 2417 C CA . PHE A 1 295 ? -15.672 9.985 28.245 1.00 90.81 295 PHE A CA 1
ATOM 2418 C C . PHE A 1 295 ? -15.122 9.776 29.662 1.00 90.81 295 PHE A C 1
ATOM 2420 O O . PHE A 1 295 ? -15.323 8.710 30.233 1.00 90.81 295 PHE A O 1
ATOM 2427 N N . LYS A 1 296 ? -14.405 10.769 30.221 1.00 89.69 296 LYS A N 1
ATOM 2428 C CA . LYS A 1 296 ? -13.671 10.662 31.495 1.00 89.69 296 LYS A CA 1
ATOM 2429 C C . LYS A 1 296 ? -12.788 9.404 31.539 1.00 89.69 296 LYS A C 1
ATOM 2431 O O . LYS A 1 296 ? -12.642 8.760 32.575 1.00 89.69 296 LYS A O 1
ATOM 2436 N N . ALA A 1 297 ? -12.217 9.053 30.390 1.00 91.69 297 ALA A N 1
ATOM 2437 C CA . ALA A 1 297 ? -11.496 7.808 30.199 1.00 91.69 297 ALA A CA 1
ATOM 2438 C C . ALA A 1 297 ? -10.112 7.860 30.850 1.00 91.69 297 ALA A C 1
ATOM 2440 O O . ALA A 1 297 ? -9.431 8.893 30.831 1.00 91.69 297 ALA A O 1
ATOM 2441 N N . GLN A 1 298 ? -9.653 6.718 31.361 1.00 92.81 298 GLN A N 1
ATOM 2442 C CA . GLN A 1 298 ? -8.291 6.561 31.861 1.00 92.81 298 GLN A CA 1
ATOM 2443 C C . GLN A 1 298 ? -7.286 6.824 30.748 1.00 92.81 298 GLN A C 1
ATOM 2445 O O . GLN A 1 298 ? -6.354 7.604 30.942 1.00 92.81 298 GLN A O 1
ATOM 2450 N N . ASN A 1 299 ? -7.519 6.232 29.574 1.00 93.31 299 ASN A N 1
ATOM 2451 C CA . ASN A 1 299 ? -6.722 6.405 28.368 1.00 93.31 299 ASN A CA 1
ATOM 2452 C C . ASN A 1 299 ? -7.571 6.251 27.103 1.00 93.31 299 ASN A C 1
ATOM 2454 O O . ASN A 1 299 ? -8.674 5.707 27.126 1.00 93.31 299 ASN A O 1
ATOM 2458 N N . VAL A 1 300 ? -7.023 6.758 26.000 1.00 93.50 300 VAL A N 1
ATOM 2459 C CA . VAL A 1 300 ? -7.584 6.626 24.658 1.00 93.50 300 VAL A CA 1
ATOM 2460 C C . VAL A 1 300 ? -6.465 6.117 23.761 1.00 93.50 300 VAL A C 1
ATOM 2462 O O . VAL A 1 300 ? -5.422 6.768 23.680 1.00 93.50 300 VAL A O 1
ATOM 2465 N N . TYR A 1 301 ? -6.678 4.977 23.115 1.00 92.69 301 TYR A N 1
ATOM 2466 C CA . TYR A 1 301 ? -5.708 4.359 22.215 1.00 92.69 301 TYR A CA 1
ATOM 2467 C C . TYR A 1 301 ? -6.303 4.192 20.824 1.00 92.69 301 TYR A C 1
ATOM 2469 O O . TYR A 1 301 ? -7.495 3.924 20.668 1.00 92.69 301 TYR A O 1
ATOM 2477 N N . SER A 1 302 ? -5.455 4.311 19.810 1.00 89.94 302 SER A N 1
ATOM 2478 C CA . SER A 1 302 ? -5.751 3.710 18.514 1.00 89.94 302 SER A CA 1
ATOM 2479 C C . SER A 1 302 ? -5.644 2.182 18.619 1.00 89.94 302 SER A C 1
ATOM 2481 O O . SER A 1 302 ? -4.921 1.671 19.479 1.00 89.94 302 SER A O 1
ATOM 2483 N N . LEU A 1 303 ? -6.363 1.445 17.774 1.00 89.56 303 LEU A N 1
ATOM 2484 C CA . LEU A 1 303 ? -6.347 -0.022 17.789 1.00 89.56 303 LEU A CA 1
ATOM 2485 C C . LEU A 1 303 ? -4.939 -0.602 17.612 1.00 89.56 303 LEU A C 1
ATOM 2487 O O . LEU A 1 303 ? -4.573 -1.515 18.352 1.00 89.56 303 LEU A O 1
ATOM 2491 N N . ASP A 1 304 ? -4.133 -0.040 16.702 1.00 88.62 304 ASP A N 1
ATOM 2492 C CA . ASP A 1 304 ? -2.739 -0.477 16.516 1.00 88.62 304 ASP A CA 1
ATOM 2493 C C . ASP A 1 304 ? -1.889 -0.255 17.764 1.00 88.62 304 ASP A C 1
ATOM 2495 O O . ASP A 1 304 ? -1.182 -1.164 18.182 1.00 88.62 304 ASP A O 1
ATOM 2499 N N . SER A 1 305 ? -1.951 0.929 18.372 1.00 90.81 305 SER A N 1
ATOM 2500 C CA . SER A 1 305 ? -1.120 1.269 19.527 1.00 90.81 305 SER A CA 1
ATOM 2501 C C . SER A 1 305 ? -1.499 0.455 20.758 1.00 90.81 305 SER A C 1
ATOM 2503 O O . SER A 1 305 ? -0.611 0.011 21.482 1.00 90.81 305 SER A O 1
ATOM 2505 N N . PHE A 1 306 ? -2.795 0.202 20.971 1.00 93.81 306 PHE A N 1
ATOM 2506 C CA . PHE A 1 306 ? -3.251 -0.668 22.050 1.00 93.81 306 PHE A CA 1
ATOM 2507 C C . PHE A 1 306 ? -2.756 -2.102 21.851 1.00 93.81 306 PHE A C 1
ATOM 2509 O O . PHE A 1 306 ? -2.107 -2.666 22.731 1.00 93.81 306 PHE A O 1
ATOM 2516 N N . ALA A 1 307 ? -3.041 -2.694 20.692 1.00 93.25 307 ALA A N 1
ATOM 2517 C CA . ALA A 1 307 ? -2.678 -4.078 20.427 1.00 93.25 307 ALA A CA 1
ATOM 2518 C C . ALA A 1 307 ? -1.153 -4.269 20.415 1.00 93.25 307 ALA A C 1
ATOM 2520 O O . ALA A 1 307 ? -0.641 -5.238 20.974 1.00 93.25 307 ALA A O 1
ATOM 2521 N N . LEU A 1 308 ? -0.415 -3.301 19.868 1.00 92.69 308 LEU A N 1
ATOM 2522 C CA . LEU A 1 308 ? 1.037 -3.287 19.925 1.00 92.69 308 LEU A CA 1
ATOM 2523 C C . LEU A 1 308 ? 1.537 -3.312 21.366 1.00 92.69 308 LEU A C 1
ATOM 2525 O O . LEU A 1 308 ? 2.264 -4.234 21.721 1.00 92.69 308 LEU A O 1
ATOM 2529 N N . GLU A 1 309 ? 1.132 -2.347 22.191 1.00 92.69 309 GLU A N 1
ATOM 2530 C CA . GLU A 1 309 ? 1.652 -2.195 23.552 1.00 92.69 309 GLU A CA 1
ATOM 2531 C C . GLU A 1 309 ? 1.288 -3.378 24.457 1.00 92.69 309 GLU A C 1
ATOM 2533 O O . GLU A 1 309 ? 2.131 -3.844 25.222 1.00 92.69 309 GLU A O 1
ATOM 2538 N N . TYR A 1 310 ? 0.054 -3.880 24.355 1.00 93.25 310 TYR A N 1
ATOM 2539 C CA . TYR A 1 310 ? -0.490 -4.837 25.319 1.00 93.25 310 TYR A CA 1
ATOM 2540 C C . TYR A 1 310 ? -0.518 -6.293 24.842 1.00 93.25 310 TYR A C 1
ATOM 2542 O O . TYR A 1 310 ? -0.678 -7.177 25.682 1.00 93.25 310 TYR A O 1
ATOM 2550 N N . LEU A 1 311 ? -0.377 -6.572 23.538 1.00 93.94 311 LEU A N 1
ATOM 2551 C CA . LEU A 1 311 ? -0.527 -7.937 23.007 1.00 93.94 311 LEU A CA 1
ATOM 2552 C C . LEU A 1 311 ? 0.748 -8.492 22.374 1.00 93.94 311 LEU A C 1
ATOM 2554 O O . LEU A 1 311 ? 1.089 -9.644 22.634 1.00 93.94 311 LEU A O 1
ATOM 2558 N N . TYR A 1 312 ? 1.458 -7.721 21.541 1.00 93.12 312 TYR A N 1
ATOM 2559 C CA . TYR A 1 312 ? 2.520 -8.307 20.708 1.00 93.12 312 TYR A CA 1
ATOM 2560 C C . TYR A 1 312 ? 3.821 -7.512 20.554 1.00 93.12 312 TYR A C 1
ATOM 2562 O O . TYR A 1 312 ? 4.659 -7.891 19.735 1.00 93.12 312 TYR A O 1
ATOM 2570 N N . LYS A 1 313 ? 4.072 -6.480 21.367 1.00 93.00 313 LYS A N 1
ATOM 2571 C CA . LYS A 1 313 ? 5.328 -5.704 21.325 1.00 93.00 313 LYS A CA 1
ATOM 2572 C C . LYS A 1 313 ? 6.592 -6.564 21.332 1.00 93.00 313 LYS A C 1
ATOM 2574 O O . LYS A 1 313 ? 7.507 -6.322 20.550 1.00 93.00 313 LYS A O 1
ATOM 2579 N N . SER A 1 314 ? 6.639 -7.581 22.194 1.00 90.75 314 SER A N 1
ATOM 2580 C CA . SER A 1 314 ? 7.789 -8.487 22.328 1.00 90.75 314 SER A CA 1
ATOM 2581 C C . SER A 1 314 ? 8.111 -9.243 21.036 1.00 90.75 314 SER A C 1
ATOM 2583 O O . SER A 1 314 ? 9.282 -9.431 20.720 1.00 90.75 314 SER A O 1
ATOM 2585 N N . HIS A 1 315 ? 7.095 -9.605 20.253 1.00 92.12 315 HIS A N 1
ATOM 2586 C CA . HIS A 1 315 ? 7.238 -10.344 18.999 1.00 92.12 315 HIS A CA 1
ATOM 2587 C C . HIS A 1 315 ? 7.821 -9.492 17.857 1.00 92.12 315 HIS A C 1
ATOM 2589 O O . HIS A 1 315 ? 8.329 -10.027 16.870 1.00 92.12 315 HIS A O 1
ATOM 2595 N N . LEU A 1 316 ? 7.778 -8.158 17.975 1.00 91.75 316 LEU A N 1
ATOM 2596 C CA . LEU A 1 316 ? 8.318 -7.224 16.978 1.00 91.75 316 LEU A CA 1
ATOM 2597 C C . LEU A 1 316 ? 9.785 -6.827 17.222 1.00 91.75 316 LEU A C 1
ATOM 2599 O O . LEU A 1 316 ? 10.354 -6.086 16.417 1.00 91.75 316 LEU A O 1
ATOM 2603 N N . ASN A 1 317 ? 10.405 -7.321 18.296 1.00 85.69 317 ASN A N 1
ATOM 2604 C CA . ASN A 1 317 ? 11.783 -6.990 18.681 1.00 85.69 317 ASN A CA 1
ATOM 2605 C C . ASN A 1 317 ? 12.843 -7.953 18.113 1.00 85.69 317 ASN A C 1
ATOM 2607 O O . ASN A 1 317 ? 14.008 -7.862 18.481 1.00 85.69 317 ASN A O 1
ATOM 2611 N N . GLU A 1 318 ? 12.456 -8.872 17.231 1.00 85.81 318 GLU A N 1
ATOM 2612 C CA . GLU A 1 318 ? 13.376 -9.811 16.580 1.00 85.81 318 GLU A CA 1
ATOM 2613 C C . GLU A 1 318 ? 14.212 -9.118 15.483 1.00 85.81 318 GLU A C 1
ATOM 2615 O O . GLU A 1 318 ? 13.673 -8.388 14.650 1.00 85.81 318 GLU A O 1
ATOM 2620 N N . ASP A 1 319 ? 15.508 -9.426 15.379 1.00 84.00 319 ASP A N 1
ATOM 2621 C CA . ASP A 1 319 ? 16.430 -8.848 14.372 1.00 84.00 319 ASP A CA 1
ATOM 2622 C C . ASP A 1 319 ? 16.187 -9.351 12.932 1.00 84.00 319 ASP A C 1
ATOM 2624 O O . ASP A 1 319 ? 16.997 -9.156 12.026 1.00 84.00 319 ASP A O 1
ATOM 2628 N N . THR A 1 320 ? 15.078 -10.055 12.705 1.00 87.94 320 THR A N 1
ATOM 2629 C CA . THR A 1 320 ? 14.778 -10.708 11.426 1.00 87.94 320 THR A CA 1
ATOM 2630 C C . THR A 1 320 ? 13.866 -9.894 10.513 1.00 87.94 320 THR A C 1
ATOM 2632 O O . THR A 1 320 ? 13.695 -10.256 9.346 1.00 87.94 320 THR A O 1
ATOM 2635 N N . TYR A 1 321 ? 13.291 -8.802 11.022 1.00 93.75 321 TYR A N 1
ATOM 2636 C CA . TYR A 1 321 ? 12.525 -7.857 10.216 1.00 93.75 321 TYR A CA 1
ATOM 2637 C C . TYR A 1 321 ? 13.440 -7.043 9.303 1.00 93.75 321 TYR A C 1
ATOM 2639 O O . TYR A 1 321 ? 14.634 -6.882 9.547 1.00 93.75 321 TYR A O 1
ATOM 2647 N N . HIS A 1 322 ? 12.863 -6.521 8.228 1.00 93.50 322 HIS A N 1
ATOM 2648 C CA . HIS A 1 322 ? 13.594 -5.708 7.273 1.00 93.50 322 HIS A CA 1
ATOM 2649 C C . HIS A 1 322 ? 14.158 -4.423 7.914 1.00 93.50 322 HIS A C 1
ATOM 2651 O O . HIS A 1 322 ? 13.488 -3.755 8.702 1.00 93.50 322 HIS A O 1
ATOM 2657 N N . ASP A 1 323 ? 15.387 -4.080 7.533 1.00 90.38 323 ASP A N 1
ATOM 2658 C CA . ASP A 1 323 ? 16.246 -3.068 8.156 1.00 90.38 323 ASP A CA 1
ATOM 2659 C C . ASP A 1 323 ? 16.557 -1.862 7.242 1.00 90.38 323 ASP A C 1
ATOM 2661 O O . ASP A 1 323 ? 17.380 -1.011 7.593 1.00 90.38 323 ASP A O 1
ATOM 2665 N N . GLY A 1 324 ? 15.925 -1.788 6.065 1.00 88.44 324 GLY A N 1
ATOM 2666 C CA . GLY A 1 324 ? 16.123 -0.717 5.084 1.00 88.44 324 GLY A CA 1
ATOM 2667 C C . GLY A 1 324 ? 17.400 -0.827 4.253 1.00 88.44 324 GLY A C 1
ATOM 2668 O O . GLY A 1 324 ? 17.861 0.181 3.717 1.00 88.44 324 GLY A O 1
ATOM 2669 N N . ASN A 1 325 ? 18.030 -2.006 4.192 1.00 89.75 325 ASN A N 1
ATOM 2670 C CA . ASN A 1 325 ? 19.309 -2.184 3.504 1.00 89.75 325 ASN A CA 1
ATOM 2671 C C . ASN A 1 325 ? 19.214 -2.938 2.169 1.00 89.75 325 ASN A C 1
ATOM 2673 O O . ASN A 1 325 ? 20.251 -3.350 1.635 1.00 89.75 325 ASN A O 1
ATOM 2677 N N . PHE A 1 326 ? 18.028 -3.114 1.577 1.00 89.69 326 PHE A N 1
ATOM 2678 C CA . PHE A 1 326 ? 17.935 -3.799 0.288 1.00 89.69 326 PHE A CA 1
ATOM 2679 C C . PHE A 1 326 ? 18.609 -3.009 -0.842 1.00 89.69 326 PHE A C 1
ATOM 2681 O O . PHE A 1 326 ? 19.301 -3.612 -1.653 1.00 89.69 326 PHE A O 1
ATOM 2688 N N . LYS A 1 327 ? 18.553 -1.675 -0.852 1.00 83.69 327 LYS A N 1
ATOM 2689 C CA . LYS A 1 327 ? 19.229 -0.786 -1.819 1.00 83.69 327 LYS A CA 1
ATOM 2690 C C . LYS A 1 327 ? 20.752 -0.884 -1.795 1.00 83.69 327 LYS A C 1
ATOM 2692 O O . LYS A 1 327 ? 21.399 -0.447 -2.744 1.00 83.69 327 LYS A O 1
ATOM 2697 N N . ARG A 1 328 ? 21.348 -1.480 -0.752 1.00 82.56 328 ARG A N 1
ATOM 2698 C CA . ARG A 1 328 ? 22.783 -1.821 -0.755 1.00 82.56 328 ARG A CA 1
ATOM 2699 C C . ARG A 1 328 ? 23.094 -2.974 -1.711 1.00 82.56 328 ARG A C 1
ATOM 2701 O O . ARG A 1 328 ? 24.229 -3.100 -2.163 1.00 82.56 328 ARG A O 1
ATOM 2708 N N . GLN A 1 329 ? 22.106 -3.816 -2.019 1.00 81.50 329 GLN A N 1
ATOM 2709 C CA . GLN A 1 329 ? 22.228 -4.856 -3.034 1.00 81.50 329 GLN A CA 1
ATOM 2710 C C . GLN A 1 329 ? 22.339 -4.185 -4.397 1.00 81.50 329 GLN A C 1
ATOM 2712 O O . GLN A 1 329 ? 21.531 -3.330 -4.760 1.00 81.50 329 GLN A O 1
ATOM 2717 N N . ARG A 1 330 ? 23.335 -4.597 -5.176 1.00 73.25 330 ARG A N 1
ATOM 2718 C CA . ARG A 1 330 ? 23.622 -3.969 -6.465 1.00 73.25 330 ARG A CA 1
ATOM 2719 C C . ARG A 1 330 ? 22.434 -3.998 -7.426 1.00 73.25 330 ARG A C 1
ATOM 2721 O O . ARG A 1 330 ? 22.171 -2.984 -8.062 1.00 73.25 330 ARG A O 1
ATOM 2728 N N . GLN A 1 331 ? 21.693 -5.109 -7.471 1.00 73.19 331 GLN A N 1
ATOM 2729 C CA . GLN A 1 331 ? 20.519 -5.230 -8.344 1.00 73.19 331 GLN A CA 1
ATOM 2730 C C . GLN A 1 331 ? 19.448 -4.168 -8.041 1.00 73.19 331 GLN A C 1
ATOM 2732 O O . GLN A 1 331 ? 18.663 -3.816 -8.911 1.00 73.19 331 GLN A O 1
ATOM 2737 N N . ILE A 1 332 ? 19.414 -3.653 -6.808 1.00 80.62 332 ILE A N 1
ATOM 2738 C CA . ILE A 1 332 ? 18.422 -2.680 -6.335 1.00 80.62 332 ILE A CA 1
ATOM 2739 C C . ILE A 1 332 ? 18.976 -1.256 -6.414 1.00 80.62 332 ILE A C 1
ATOM 2741 O O . ILE A 1 332 ? 18.228 -0.315 -6.663 1.00 80.62 332 ILE A O 1
ATOM 2745 N N . LYS A 1 333 ? 20.294 -1.083 -6.270 1.00 78.88 333 LYS A N 1
ATOM 2746 C CA . LYS A 1 333 ? 20.967 0.199 -6.520 1.00 78.88 333 LYS A CA 1
ATOM 2747 C C . LYS A 1 333 ? 20.683 0.719 -7.937 1.00 78.88 333 LYS A C 1
ATOM 2749 O O . LYS A 1 333 ? 20.439 1.909 -8.110 1.00 78.88 333 LYS A O 1
ATOM 2754 N N . ASN A 1 334 ? 20.656 -0.183 -8.918 1.00 80.44 334 ASN A N 1
ATOM 2755 C CA . ASN A 1 334 ? 20.398 0.137 -10.325 1.00 80.44 334 ASN A CA 1
ATOM 2756 C C . ASN A 1 334 ? 18.918 -0.005 -10.703 1.00 80.44 334 ASN A C 1
ATOM 2758 O O . ASN A 1 334 ? 18.591 -0.237 -11.864 1.00 80.44 334 ASN A O 1
ATOM 2762 N N . PHE A 1 335 ? 18.018 0.111 -9.724 1.00 88.12 335 PHE A N 1
ATOM 2763 C CA . PHE A 1 335 ? 16.587 0.004 -9.958 1.00 88.12 335 PHE A CA 1
ATOM 2764 C C . PHE A 1 335 ? 16.097 1.065 -10.958 1.00 88.12 335 PHE A C 1
ATOM 2766 O O . PHE A 1 335 ? 16.433 2.251 -10.858 1.00 88.12 335 PHE A O 1
ATOM 2773 N N . ILE A 1 336 ? 15.276 0.600 -11.896 1.00 86.75 336 ILE A N 1
ATOM 2774 C CA . ILE A 1 336 ? 14.481 1.385 -12.837 1.00 86.75 336 ILE A CA 1
ATOM 2775 C C . ILE A 1 336 ? 13.036 0.926 -12.650 1.00 86.75 336 ILE A C 1
ATOM 2777 O O . ILE A 1 336 ? 12.789 -0.281 -12.605 1.00 86.75 336 ILE A O 1
ATOM 2781 N N . ASP A 1 337 ? 12.113 1.875 -12.512 1.00 84.75 337 ASP A N 1
ATOM 2782 C CA . ASP A 1 337 ? 10.693 1.581 -12.317 1.00 84.75 337 ASP A CA 1
ATOM 2783 C C . ASP A 1 337 ? 10.089 1.028 -13.621 1.00 84.75 337 ASP A C 1
ATOM 2785 O O . ASP A 1 337 ? 10.177 1.698 -14.654 1.00 84.75 337 ASP A O 1
ATOM 2789 N N . PRO A 1 338 ? 9.567 -0.213 -13.635 1.00 84.50 338 PRO A N 1
ATOM 2790 C CA . PRO A 1 338 ? 8.985 -0.794 -14.836 1.00 84.50 338 PRO A CA 1
ATOM 2791 C C . PRO A 1 338 ? 7.559 -0.289 -15.093 1.00 84.50 338 PRO A C 1
ATOM 2793 O O . PRO A 1 338 ? 6.820 0.071 -14.175 1.00 84.50 338 PRO A O 1
ATOM 2796 N N . PHE A 1 339 ? 7.137 -0.379 -16.355 1.00 78.12 339 PHE A N 1
ATOM 2797 C CA . PHE A 1 339 ? 5.738 -0.193 -16.741 1.00 78.12 339 PHE A CA 1
ATOM 2798 C C . PHE A 1 339 ? 4.848 -1.358 -16.279 1.00 78.12 339 PHE A C 1
ATOM 2800 O O . PHE A 1 339 ? 5.322 -2.486 -16.094 1.00 78.12 339 PHE A O 1
ATOM 2807 N N . SER A 1 340 ? 3.547 -1.076 -16.161 1.00 74.62 340 SER A N 1
ATOM 2808 C CA . SER A 1 340 ? 2.503 -2.033 -15.783 1.00 74.62 340 SER A CA 1
ATOM 2809 C C . SER A 1 340 ? 1.356 -2.104 -16.802 1.00 74.62 340 SER A C 1
ATOM 2811 O O . SER A 1 340 ? 1.269 -1.271 -17.703 1.00 74.62 340 SER A O 1
ATOM 2813 N N . ASP A 1 341 ? 0.489 -3.112 -16.673 1.00 61.94 341 ASP A N 1
ATOM 2814 C CA . ASP A 1 341 ? -0.605 -3.412 -17.620 1.00 61.94 341 ASP A CA 1
ATOM 2815 C C . ASP A 1 341 ? -1.849 -2.512 -17.467 1.00 61.94 341 ASP A C 1
ATOM 2817 O O . ASP A 1 341 ? -2.641 -2.38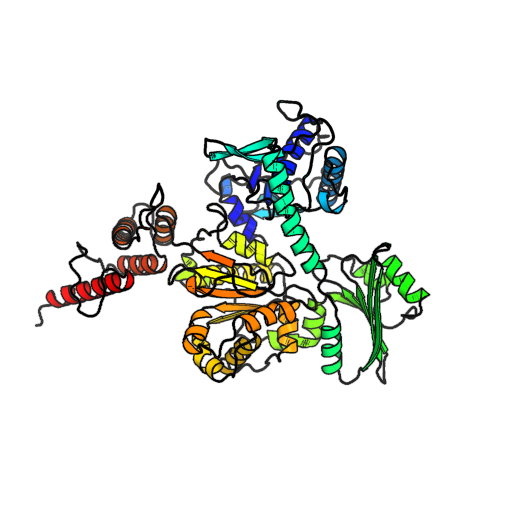7 -18.395 1.00 61.94 341 ASP A O 1
ATOM 2821 N N . ASN A 1 342 ? -1.997 -1.806 -16.334 1.00 47.25 342 ASN A N 1
ATOM 2822 C CA . ASN A 1 342 ? -3.183 -0.974 -16.058 1.00 47.25 342 ASN A CA 1
ATOM 2823 C C . ASN A 1 342 ? -3.116 0.450 -16.623 1.00 47.25 342 ASN A C 1
ATOM 2825 O O . ASN A 1 342 ? -4.132 1.139 -16.670 1.00 47.25 342 ASN A O 1
ATOM 2829 N N . SER A 1 343 ? -1.951 0.881 -17.088 1.00 43.72 343 SER A N 1
ATOM 2830 C CA . SER A 1 343 ? -1.824 1.892 -18.129 1.00 43.72 343 SER A CA 1
ATOM 2831 C C . SER A 1 343 ? -0.379 1.922 -18.590 1.00 43.72 343 SER A C 1
ATOM 2833 O O . SER A 1 343 ? 0.546 1.817 -17.786 1.00 43.72 343 SER A O 1
ATOM 2835 N N . HIS A 1 344 ? -0.154 2.167 -19.878 1.00 49.59 344 HIS A N 1
ATOM 2836 C CA . HIS A 1 344 ? 1.182 2.470 -20.400 1.00 49.59 344 HIS A CA 1
ATOM 2837 C C . HIS A 1 344 ? 1.791 3.773 -19.813 1.00 49.59 344 HIS A C 1
ATOM 2839 O O . HIS A 1 344 ? 2.828 4.223 -20.294 1.00 49.59 344 HIS A O 1
ATOM 2845 N N . GLU A 1 345 ? 1.170 4.358 -18.778 1.00 53.31 345 GLU A N 1
ATOM 2846 C CA . GLU A 1 345 ? 1.444 5.675 -18.194 1.00 53.31 345 GLU A CA 1
ATOM 2847 C C . GLU A 1 345 ? 1.627 5.663 -16.660 1.00 53.31 345 GLU A C 1
ATOM 2849 O O . GLU A 1 345 ? 2.183 6.618 -16.114 1.00 53.31 345 GLU A O 1
ATOM 2854 N N . LYS A 1 346 ? 1.176 4.624 -15.932 1.00 64.38 346 LYS A N 1
ATOM 2855 C CA . LYS A 1 346 ? 1.427 4.461 -14.486 1.00 64.38 346 LYS A CA 1
ATOM 2856 C C . LYS A 1 346 ? 2.511 3.409 -14.248 1.00 64.38 346 LYS A C 1
ATOM 2858 O O . LYS A 1 346 ? 2.314 2.215 -14.490 1.00 64.38 346 LYS A O 1
ATOM 2863 N N . ASP A 1 347 ? 3.644 3.856 -13.708 1.00 75.00 347 ASP A N 1
ATOM 2864 C CA . ASP A 1 347 ? 4.731 2.959 -13.308 1.00 75.00 347 ASP A CA 1
ATOM 2865 C C . ASP A 1 347 ? 4.339 2.112 -12.089 1.00 75.00 347 ASP A C 1
ATOM 2867 O O . ASP A 1 347 ? 3.479 2.475 -11.270 1.00 75.00 347 ASP A O 1
ATOM 2871 N N . ALA A 1 348 ? 5.004 0.969 -11.957 1.00 85.44 348 ALA A N 1
ATOM 2872 C CA . ALA A 1 348 ? 4.670 -0.065 -10.993 1.00 85.44 348 ALA A CA 1
ATOM 2873 C C . ALA A 1 348 ? 4.758 0.409 -9.528 1.00 85.44 348 ALA A C 1
ATOM 2875 O O . ALA A 1 348 ? 3.919 0.019 -8.707 1.00 85.44 348 ALA A O 1
ATOM 2876 N N . LEU A 1 349 ? 5.713 1.282 -9.175 1.00 86.69 349 LEU A N 1
ATOM 2877 C CA . LEU A 1 349 ? 5.790 1.828 -7.812 1.00 86.69 349 LEU A CA 1
ATOM 2878 C C . LEU A 1 349 ? 4.599 2.712 -7.446 1.00 86.69 349 LEU A C 1
ATOM 2880 O O . LEU A 1 349 ? 4.190 2.711 -6.281 1.00 86.69 349 LEU A O 1
ATOM 2884 N N . THR A 1 350 ? 4.044 3.468 -8.398 1.00 81.94 350 THR A N 1
ATOM 2885 C CA . THR A 1 350 ? 2.872 4.315 -8.138 1.00 81.94 350 THR A CA 1
ATOM 2886 C C . THR A 1 350 ? 1.684 3.450 -7.752 1.00 81.94 350 THR A C 1
ATOM 2888 O O . THR A 1 350 ? 1.069 3.705 -6.722 1.00 81.94 350 THR A O 1
ATOM 2891 N N . ILE A 1 351 ? 1.431 2.374 -8.498 1.00 83.62 351 ILE A N 1
ATOM 2892 C CA . ILE A 1 351 ? 0.320 1.451 -8.229 1.00 83.62 351 ILE A CA 1
ATOM 2893 C C . ILE A 1 351 ? 0.503 0.739 -6.884 1.00 83.62 351 ILE A C 1
ATOM 2895 O O . ILE A 1 351 ? -0.433 0.683 -6.087 1.00 83.62 351 ILE A O 1
ATOM 2899 N N . LEU A 1 352 ? 1.714 0.249 -6.579 1.00 89.44 352 LEU A N 1
ATOM 2900 C CA . LEU A 1 352 ? 2.013 -0.336 -5.263 1.00 89.44 352 LEU A CA 1
ATOM 2901 C C . LEU A 1 352 ? 1.765 0.657 -4.126 1.00 89.44 352 LEU A C 1
ATOM 2903 O O . LEU A 1 352 ? 1.237 0.290 -3.077 1.00 89.44 352 LEU A O 1
ATOM 2907 N N . THR A 1 353 ? 2.143 1.915 -4.336 1.00 87.25 353 THR A N 1
ATOM 2908 C CA . THR A 1 353 ? 1.965 2.974 -3.345 1.00 87.25 353 THR A CA 1
ATOM 2909 C C . THR A 1 353 ? 0.492 3.332 -3.162 1.00 87.25 353 THR A C 1
ATOM 2911 O O . THR A 1 353 ? 0.042 3.482 -2.028 1.00 87.25 353 THR A O 1
ATOM 2914 N N . GLU A 1 354 ? -0.271 3.461 -4.248 1.00 82.00 354 GLU A N 1
ATOM 2915 C CA . GLU A 1 354 ? -1.719 3.688 -4.211 1.00 82.00 354 GLU A CA 1
ATOM 2916 C C . GLU A 1 354 ? -2.413 2.559 -3.437 1.00 82.00 354 GLU A C 1
ATOM 2918 O O . GLU A 1 354 ? -3.058 2.832 -2.425 1.00 82.00 354 GLU A O 1
ATOM 2923 N N . TRP A 1 355 ? -2.171 1.295 -3.809 1.00 88.50 355 TRP A N 1
ATOM 2924 C CA . TRP A 1 355 ? -2.710 0.125 -3.103 1.00 88.50 355 TRP A CA 1
ATOM 2925 C C . TRP A 1 355 ? -2.346 0.104 -1.618 1.00 88.50 355 TRP A C 1
ATOM 2927 O O . TRP A 1 355 ? -3.188 -0.187 -0.763 1.00 88.50 355 TRP A O 1
ATOM 2937 N N . PHE A 1 356 ? -1.093 0.411 -1.278 1.00 89.50 356 PHE A N 1
ATOM 2938 C CA . PHE A 1 356 ? -0.657 0.402 0.113 1.00 89.50 356 PHE A CA 1
ATOM 2939 C C . PHE A 1 356 ? -1.436 1.417 0.962 1.00 89.50 356 PHE A C 1
ATOM 2941 O O . PHE A 1 356 ? -1.686 1.163 2.138 1.00 89.50 356 PHE A O 1
ATOM 2948 N N . ASN A 1 357 ? -1.861 2.538 0.373 1.00 82.81 357 ASN A N 1
ATOM 2949 C CA . ASN A 1 357 ? -2.637 3.561 1.072 1.00 82.81 357 ASN A CA 1
ATOM 2950 C C . ASN A 1 357 ? -4.148 3.264 1.133 1.00 82.81 357 ASN A C 1
ATOM 2952 O O . ASN A 1 357 ? -4.854 3.933 1.886 1.00 82.81 357 ASN A O 1
ATOM 2956 N N . MET A 1 358 ? -4.653 2.278 0.385 1.00 78.88 358 MET A N 1
ATOM 2957 C CA . MET A 1 358 ? -6.058 1.860 0.460 1.00 78.88 358 MET A CA 1
ATOM 2958 C C . MET A 1 358 ? -6.328 1.065 1.745 1.00 78.88 358 MET A C 1
ATOM 2960 O O . MET A 1 358 ? -5.511 0.241 2.155 1.00 78.88 358 MET A O 1
ATOM 2964 N N . THR A 1 359 ? -7.483 1.259 2.374 1.00 78.75 359 THR A N 1
ATOM 2965 C CA . THR A 1 359 ? -7.975 0.368 3.441 1.00 78.75 359 THR A CA 1
ATOM 2966 C C . THR A 1 359 ? -8.703 -0.827 2.838 1.00 78.75 359 THR A C 1
ATOM 2968 O O . THR A 1 359 ? -9.086 -0.784 1.671 1.00 78.75 359 THR A O 1
ATOM 2971 N N . SER A 1 360 ? -8.863 -1.899 3.614 1.00 80.19 360 SER A N 1
ATOM 2972 C CA . SER A 1 360 ? -9.686 -3.066 3.245 1.00 80.19 360 SER A CA 1
ATOM 2973 C C . SER A 1 360 ? -9.200 -3.817 1.991 1.00 80.19 360 SER A C 1
ATOM 2975 O O . SER A 1 360 ? -9.889 -4.684 1.465 1.00 80.19 360 SER A O 1
ATOM 2977 N N . MET A 1 361 ? -7.973 -3.522 1.547 1.00 85.50 361 MET A N 1
ATOM 2978 C CA . MET A 1 361 ? -7.280 -4.140 0.414 1.00 85.50 361 MET A CA 1
ATOM 2979 C C . MET A 1 361 ? -6.065 -4.917 0.940 1.00 85.50 361 MET A C 1
ATOM 2981 O O . MET A 1 361 ? -4.960 -4.356 0.982 1.00 85.50 361 MET A O 1
ATOM 2985 N N . PRO A 1 362 ? -6.254 -6.172 1.399 1.00 90.50 362 PRO A N 1
ATOM 2986 C CA . PRO A 1 362 ? -5.248 -6.905 2.160 1.00 90.50 362 PRO A CA 1
ATOM 2987 C C . PRO A 1 362 ? -4.131 -7.471 1.289 1.00 90.50 362 PRO A C 1
ATOM 2989 O O . PRO A 1 362 ? -3.034 -7.701 1.788 1.00 90.50 362 PRO A O 1
ATOM 2992 N N . LEU A 1 363 ? -4.392 -7.703 0.001 1.00 92.12 363 LEU A N 1
ATOM 2993 C CA . LEU A 1 363 ? -3.524 -8.475 -0.876 1.00 92.12 363 LEU A CA 1
ATOM 2994 C C . LEU A 1 363 ? -3.139 -7.693 -2.136 1.00 92.12 363 LEU A C 1
ATOM 2996 O O . LEU A 1 363 ? -3.997 -7.125 -2.804 1.00 92.12 363 LEU A O 1
ATOM 3000 N N . MET A 1 364 ? -1.850 -7.722 -2.471 1.00 92.94 364 MET A N 1
ATOM 3001 C CA . MET A 1 364 ? -1.296 -7.304 -3.758 1.00 92.94 364 MET A CA 1
ATOM 3002 C C . MET A 1 364 ? -0.504 -8.453 -4.370 1.00 92.94 364 MET A C 1
ATOM 3004 O O . MET A 1 364 ? 0.455 -8.943 -3.768 1.00 92.94 364 MET A O 1
ATOM 3008 N N . VAL A 1 365 ? -0.868 -8.846 -5.588 1.00 92.00 365 VAL A N 1
ATOM 3009 C CA . VAL A 1 365 ? -0.163 -9.887 -6.343 1.00 92.00 365 VAL A CA 1
ATOM 3010 C C . VAL A 1 365 ? 0.684 -9.254 -7.434 1.00 92.00 365 VAL A C 1
ATOM 3012 O O . VAL A 1 365 ? 0.168 -8.756 -8.428 1.00 92.00 365 VAL A O 1
ATOM 3015 N N . VAL A 1 366 ? 2.000 -9.305 -7.267 1.00 93.06 366 VAL A N 1
ATOM 3016 C CA . VAL A 1 366 ? 2.968 -8.837 -8.258 1.00 93.06 366 VAL A CA 1
ATOM 3017 C C . VAL A 1 366 ? 3.349 -10.004 -9.166 1.00 93.06 366 VAL A C 1
ATOM 3019 O O . VAL A 1 366 ? 4.051 -10.929 -8.744 1.00 93.06 366 VAL A O 1
ATOM 3022 N N . LYS A 1 367 ? 2.903 -9.960 -10.422 1.00 88.94 367 LYS A N 1
ATOM 3023 C CA . LYS A 1 367 ? 3.080 -11.030 -11.413 1.00 88.94 367 LYS A CA 1
ATOM 3024 C C . LYS A 1 367 ? 3.891 -10.577 -12.630 1.00 88.94 367 LYS A C 1
ATOM 3026 O O . LYS A 1 367 ? 4.163 -9.395 -12.820 1.00 88.94 367 LYS A O 1
ATOM 3031 N N . GLY A 1 368 ? 4.348 -11.544 -13.418 1.00 86.19 368 GLY A N 1
ATOM 3032 C CA . GLY A 1 368 ? 5.146 -11.326 -14.628 1.00 86.19 368 GLY A CA 1
ATOM 3033 C C . GLY A 1 368 ? 6.186 -12.425 -14.837 1.00 86.19 368 GLY A C 1
ATOM 3034 O O . GLY A 1 368 ? 6.429 -13.249 -13.946 1.00 86.19 368 GLY A O 1
ATOM 3035 N N . TYR A 1 369 ? 6.842 -12.430 -15.995 1.00 81.25 369 TYR A N 1
ATOM 3036 C CA . TYR A 1 369 ? 7.763 -13.504 -16.373 1.00 81.25 369 TYR A CA 1
ATOM 3037 C C . TYR A 1 369 ? 9.027 -13.581 -15.488 1.00 81.25 369 TYR A C 1
ATOM 3039 O O . TYR A 1 369 ? 9.340 -12.698 -14.674 1.00 81.25 369 TYR A O 1
ATOM 3047 N N . GLY A 1 370 ? 9.774 -14.681 -15.604 1.00 83.12 370 GLY A N 1
ATOM 3048 C CA . GLY A 1 370 ? 11.050 -14.861 -14.905 1.00 83.12 370 GLY A CA 1
ATOM 3049 C C . GLY A 1 370 ? 12.063 -13.763 -15.260 1.00 83.12 370 GLY A C 1
ATOM 3050 O O . GLY A 1 370 ? 12.202 -13.397 -16.420 1.00 83.12 370 GLY A O 1
ATOM 3051 N N . GLY A 1 371 ? 12.768 -13.219 -14.261 1.00 83.94 371 GLY A N 1
ATOM 3052 C CA . GLY A 1 371 ? 13.813 -12.206 -14.481 1.00 83.94 371 GLY A CA 1
ATOM 3053 C C . GLY A 1 371 ? 13.319 -10.786 -14.797 1.00 83.94 371 GLY A C 1
ATOM 3054 O O . GLY A 1 371 ? 14.146 -9.896 -14.983 1.00 83.94 371 GLY A O 1
ATOM 3055 N N . VAL A 1 372 ? 11.999 -10.549 -14.808 1.00 88.12 372 VAL A N 1
ATOM 3056 C CA . VAL A 1 372 ? 11.400 -9.238 -15.135 1.00 88.12 372 VAL A CA 1
ATOM 3057 C C . VAL A 1 372 ? 11.577 -8.167 -14.043 1.00 88.12 372 VAL A C 1
ATOM 3059 O O . VAL A 1 372 ? 11.349 -6.992 -14.287 1.00 88.12 372 VAL A O 1
ATOM 3062 N N . GLY A 1 373 ? 12.005 -8.553 -12.834 1.00 90.19 373 GLY A N 1
ATOM 3063 C CA . GLY A 1 373 ? 12.300 -7.606 -11.748 1.00 90.19 373 GLY A CA 1
ATOM 3064 C C . GLY A 1 373 ? 11.265 -7.512 -10.619 1.00 90.19 373 GLY A C 1
ATOM 3065 O O . GLY A 1 373 ? 11.372 -6.601 -9.808 1.00 90.19 373 GLY A O 1
ATOM 3066 N N . LYS A 1 374 ? 10.319 -8.458 -10.491 1.00 92.94 374 LYS A N 1
ATOM 3067 C CA . LYS A 1 374 ? 9.312 -8.498 -9.398 1.00 92.94 374 LYS A CA 1
ATOM 3068 C C . LYS A 1 374 ? 9.908 -8.327 -7.998 1.00 92.94 374 LYS A C 1
ATOM 3070 O O . LYS A 1 374 ? 9.558 -7.401 -7.275 1.00 92.94 374 LYS A O 1
ATOM 3075 N N . THR A 1 375 ? 10.854 -9.194 -7.638 1.00 93.12 375 THR A N 1
ATOM 3076 C CA . THR A 1 375 ? 11.553 -9.138 -6.348 1.00 93.12 375 THR A CA 1
ATOM 3077 C C . THR A 1 375 ? 12.297 -7.812 -6.169 1.00 93.12 375 THR A C 1
ATOM 3079 O O . THR A 1 375 ? 12.323 -7.266 -5.070 1.00 93.12 375 THR A O 1
ATOM 3082 N N . THR A 1 376 ? 12.890 -7.276 -7.241 1.00 92.81 376 THR A N 1
ATOM 3083 C CA . THR A 1 376 ? 13.615 -5.997 -7.218 1.00 92.81 376 THR A CA 1
ATOM 3084 C C . THR A 1 376 ? 12.667 -4.830 -6.942 1.00 92.81 376 THR A C 1
ATOM 3086 O O . THR A 1 376 ? 12.962 -4.030 -6.058 1.00 92.81 376 THR A O 1
ATOM 3089 N N . LEU A 1 377 ? 11.517 -4.773 -7.627 1.00 93.94 377 LEU A N 1
ATOM 3090 C CA . LEU A 1 377 ? 10.466 -3.775 -7.407 1.00 93.94 377 LEU A CA 1
ATOM 3091 C C . LEU A 1 377 ? 9.991 -3.789 -5.955 1.00 93.94 377 LEU A C 1
ATOM 3093 O O . LEU A 1 377 ? 10.022 -2.758 -5.284 1.00 93.94 377 LEU A O 1
ATOM 3097 N N . VAL A 1 378 ? 9.596 -4.964 -5.455 1.00 96.25 378 VAL A N 1
ATOM 3098 C CA . VAL A 1 378 ? 9.068 -5.091 -4.093 1.00 96.25 378 VAL A CA 1
ATOM 3099 C C . VAL A 1 378 ? 10.127 -4.693 -3.074 1.00 96.25 378 VAL A C 1
ATOM 3101 O O . VAL A 1 378 ? 9.860 -3.857 -2.221 1.00 96.25 378 VAL A O 1
ATOM 3104 N N . LYS A 1 379 ? 11.360 -5.199 -3.175 1.00 95.31 379 LYS A N 1
ATOM 3105 C CA . LYS A 1 379 ? 12.426 -4.813 -2.239 1.00 95.31 379 LYS A CA 1
ATOM 3106 C C . LYS A 1 379 ? 12.751 -3.317 -2.287 1.00 95.31 379 LYS A C 1
ATOM 3108 O O . LYS A 1 379 ? 12.986 -2.725 -1.237 1.00 95.31 379 LYS A O 1
ATOM 3113 N N . TYR A 1 380 ? 12.750 -2.702 -3.472 1.00 93.88 380 TYR A N 1
ATOM 3114 C CA . TYR A 1 380 ? 12.955 -1.259 -3.606 1.00 93.88 380 TYR A CA 1
ATOM 3115 C C . TYR A 1 380 ? 11.842 -0.465 -2.906 1.00 93.88 380 TYR A C 1
ATOM 3117 O O . TYR A 1 380 ? 12.130 0.483 -2.172 1.00 93.88 380 TYR A O 1
ATOM 3125 N N . PHE A 1 381 ? 10.587 -0.886 -3.085 1.00 94.31 381 PHE A N 1
ATOM 3126 C CA . PHE A 1 381 ? 9.422 -0.323 -2.406 1.00 94.31 381 PHE A CA 1
ATOM 3127 C C . PHE A 1 381 ? 9.520 -0.456 -0.877 1.00 94.31 381 PHE A C 1
ATOM 3129 O O . PHE A 1 381 ? 9.324 0.528 -0.165 1.00 94.31 381 PHE A O 1
ATOM 3136 N N . LEU A 1 382 ? 9.910 -1.629 -0.366 1.00 95.56 382 LEU A N 1
ATOM 3137 C CA . LEU A 1 382 ? 10.058 -1.879 1.073 1.00 95.56 382 LEU A CA 1
ATOM 3138 C C . LEU A 1 382 ? 11.113 -0.988 1.738 1.00 95.56 382 LEU A C 1
ATOM 3140 O O . LEU A 1 382 ? 10.866 -0.477 2.827 1.00 95.56 382 LEU A O 1
ATOM 3144 N N . ASP A 1 383 ? 12.247 -0.745 1.077 1.00 93.62 383 ASP A N 1
ATOM 3145 C CA . ASP A 1 383 ? 13.271 0.181 1.580 1.00 93.62 383 ASP A CA 1
ATOM 3146 C C . ASP A 1 383 ? 12.721 1.608 1.730 1.00 93.62 383 ASP A C 1
ATOM 3148 O O . ASP A 1 383 ? 13.102 2.344 2.644 1.00 93.62 383 ASP A O 1
ATOM 3152 N N . ILE A 1 384 ? 11.825 2.022 0.828 1.00 89.69 384 ILE A N 1
ATOM 3153 C CA . ILE A 1 384 ? 11.209 3.350 0.896 1.00 89.69 384 ILE A CA 1
ATOM 3154 C C . ILE A 1 384 ? 10.150 3.403 1.991 1.00 89.69 384 ILE A C 1
ATOM 3156 O O . ILE A 1 384 ? 10.107 4.380 2.742 1.00 89.69 384 ILE A O 1
ATOM 3160 N N . LEU A 1 385 ? 9.345 2.349 2.137 1.00 91.38 385 LEU A N 1
ATOM 3161 C CA . LEU A 1 385 ? 8.422 2.230 3.263 1.00 91.38 385 LEU A CA 1
ATOM 3162 C C . LEU A 1 385 ? 9.161 2.281 4.600 1.00 91.38 385 LEU A C 1
ATOM 3164 O O . LEU A 1 385 ? 8.759 3.030 5.486 1.00 91.38 385 LEU A O 1
ATOM 3168 N N . TYR A 1 386 ? 10.270 1.552 4.730 1.00 92.19 386 TYR A N 1
ATOM 3169 C CA . TYR A 1 386 ? 11.086 1.545 5.940 1.00 92.19 386 TYR A CA 1
ATOM 3170 C C . TYR A 1 386 ? 11.608 2.945 6.293 1.00 92.19 386 TYR A C 1
ATOM 3172 O O . TYR A 1 386 ? 11.475 3.386 7.437 1.00 92.19 386 TYR A O 1
ATOM 3180 N N . ALA A 1 387 ? 12.149 3.675 5.310 1.00 89.00 387 ALA A N 1
ATOM 3181 C CA . ALA A 1 387 ? 12.571 5.062 5.507 1.00 89.00 387 ALA A CA 1
ATOM 3182 C C . ALA A 1 387 ? 11.394 5.945 5.962 1.00 89.00 387 ALA A C 1
ATOM 3184 O O . ALA A 1 387 ? 11.500 6.653 6.962 1.00 89.00 387 ALA A O 1
ATOM 3185 N N . SER A 1 388 ? 10.236 5.815 5.305 1.00 84.94 388 SER A N 1
ATOM 3186 C CA . SER A 1 388 ? 9.019 6.548 5.664 1.00 84.94 388 SER A CA 1
ATOM 3187 C C . SER A 1 388 ? 8.526 6.231 7.081 1.00 84.94 388 SER A C 1
ATOM 3189 O O . SER A 1 388 ? 8.057 7.137 7.770 1.00 84.94 388 SER A O 1
ATOM 3191 N N . TYR A 1 389 ? 8.598 4.973 7.525 1.00 88.50 389 TYR A N 1
ATOM 3192 C CA . TYR A 1 389 ? 8.225 4.585 8.887 1.00 88.50 389 TYR A CA 1
ATOM 3193 C C . TYR A 1 389 ? 9.156 5.213 9.915 1.00 88.50 389 TYR A C 1
ATOM 3195 O O . TYR A 1 389 ? 8.686 5.753 10.915 1.00 88.50 389 TYR A O 1
ATOM 3203 N N . LYS A 1 390 ? 10.465 5.207 9.649 1.00 86.62 390 LYS A N 1
ATOM 3204 C CA . LYS A 1 390 ? 11.463 5.814 10.531 1.00 86.62 390 LYS A CA 1
ATOM 3205 C C . LYS A 1 390 ? 11.257 7.324 10.672 1.00 86.62 390 LYS A C 1
ATOM 3207 O O . LYS A 1 390 ? 11.237 7.824 11.795 1.00 86.62 390 LYS A O 1
ATOM 3212 N N . ASP A 1 391 ? 11.051 8.026 9.560 1.00 81.25 391 ASP A N 1
ATOM 3213 C CA . ASP A 1 391 ? 10.862 9.482 9.547 1.00 81.25 391 ASP A CA 1
ATOM 3214 C C . ASP A 1 391 ? 9.582 9.900 10.286 1.00 81.25 391 ASP A C 1
ATOM 3216 O O . ASP A 1 391 ? 9.570 10.882 11.030 1.00 81.25 391 ASP A O 1
ATOM 3220 N N . GLN A 1 392 ? 8.510 9.118 10.136 1.00 80.31 392 GLN A N 1
ATOM 3221 C CA . GLN A 1 392 ? 7.218 9.370 10.783 1.00 80.31 392 GLN A CA 1
ATOM 3222 C C . GLN A 1 392 ? 7.092 8.734 12.176 1.00 80.31 392 GLN A C 1
ATOM 3224 O O . GLN A 1 392 ? 6.055 8.893 12.817 1.00 80.31 392 GLN A O 1
ATOM 3229 N N . LYS A 1 393 ? 8.133 8.037 12.658 1.00 84.06 393 LYS A N 1
ATOM 3230 C CA . LYS A 1 393 ? 8.133 7.275 13.920 1.00 84.06 393 LYS A CA 1
ATOM 3231 C C . LYS A 1 393 ? 6.964 6.284 14.022 1.00 84.06 393 LYS A C 1
ATOM 3233 O O . LYS A 1 393 ? 6.353 6.142 15.077 1.00 84.06 393 LYS A O 1
ATOM 3238 N N . ILE A 1 394 ? 6.642 5.623 12.914 1.00 85.00 394 ILE A N 1
ATOM 3239 C CA . ILE A 1 394 ? 5.614 4.582 12.855 1.00 85.00 394 ILE A CA 1
ATOM 3240 C C . ILE A 1 394 ? 6.219 3.274 13.374 1.00 85.00 394 ILE A C 1
ATOM 3242 O O . ILE A 1 394 ? 7.233 2.804 12.859 1.00 85.00 394 ILE A O 1
ATOM 3246 N N . GLU A 1 395 ? 5.578 2.664 14.371 1.00 87.06 395 GLU A N 1
ATOM 3247 C CA . GLU A 1 395 ? 5.989 1.383 14.961 1.00 87.06 395 GLU A CA 1
ATOM 3248 C C . GLU A 1 395 ? 5.424 0.181 14.177 1.00 87.06 395 GLU A C 1
ATOM 3250 O O . GLU A 1 395 ? 4.761 -0.701 14.725 1.00 87.06 395 GLU A O 1
ATOM 3255 N N . SER A 1 396 ? 5.690 0.153 12.869 1.00 90.62 396 SER A N 1
ATOM 3256 C CA . SER A 1 396 ? 5.353 -0.965 11.980 1.00 90.62 396 SER A CA 1
ATOM 3257 C C . SER A 1 396 ? 6.623 -1.673 11.507 1.00 90.62 396 SER A C 1
ATOM 3259 O O . SER A 1 396 ? 7.671 -1.054 11.306 1.00 90.62 396 SER A O 1
ATOM 3261 N N . LYS A 1 397 ? 6.537 -2.991 11.321 1.00 95.12 397 LYS A N 1
ATOM 3262 C CA . LYS A 1 397 ? 7.617 -3.856 10.838 1.00 95.12 397 LYS A CA 1
ATOM 3263 C C . LYS A 1 397 ? 7.276 -4.432 9.470 1.00 95.12 397 LYS A C 1
ATOM 3265 O O . LYS A 1 397 ? 6.116 -4.569 9.094 1.00 95.12 397 LYS A O 1
ATOM 3270 N N . ILE A 1 398 ? 8.315 -4.782 8.724 1.00 96.88 398 ILE A N 1
ATOM 3271 C CA . ILE A 1 398 ? 8.206 -5.418 7.413 1.00 96.88 398 ILE A CA 1
ATOM 3272 C C . ILE A 1 398 ? 8.817 -6.813 7.535 1.00 96.88 398 ILE A C 1
ATOM 3274 O O . ILE A 1 398 ? 10.003 -6.951 7.847 1.00 96.88 398 ILE A O 1
ATOM 3278 N N . LEU A 1 399 ? 8.010 -7.842 7.290 1.00 97.62 399 LEU A N 1
ATOM 3279 C CA . LEU A 1 399 ? 8.433 -9.235 7.274 1.00 97.62 399 LEU A CA 1
ATOM 3280 C C . LEU A 1 399 ? 8.551 -9.717 5.827 1.00 97.62 399 LEU A C 1
ATOM 3282 O O . LEU A 1 399 ? 7.549 -9.934 5.150 1.00 97.62 399 LEU A O 1
ATOM 3286 N N . PHE A 1 400 ? 9.785 -9.896 5.359 1.00 97.50 400 PHE A N 1
ATOM 3287 C CA . PHE A 1 400 ? 10.079 -10.387 4.014 1.00 97.50 400 PHE A CA 1
ATOM 3288 C C . PHE A 1 400 ? 10.483 -11.866 4.051 1.00 97.50 400 PHE A C 1
ATOM 3290 O O . PHE A 1 400 ? 11.542 -12.212 4.581 1.00 97.50 400 PHE A O 1
ATOM 3297 N N . ILE A 1 401 ? 9.667 -12.732 3.453 1.00 97.38 401 ILE A N 1
ATOM 3298 C CA . ILE A 1 401 ? 9.896 -14.176 3.367 1.00 97.38 401 ILE A CA 1
ATOM 3299 C C . ILE A 1 401 ? 10.246 -14.540 1.920 1.00 97.38 401 ILE A C 1
ATOM 3301 O O . ILE A 1 401 ? 9.411 -14.462 1.026 1.00 97.38 401 ILE A O 1
ATOM 3305 N N . ASP A 1 402 ? 11.492 -14.967 1.703 1.00 94.81 402 ASP A N 1
ATOM 3306 C CA . ASP A 1 402 ? 11.931 -15.599 0.451 1.00 94.81 402 ASP A CA 1
ATOM 3307 C C . ASP A 1 402 ? 11.503 -17.067 0.481 1.00 94.81 402 ASP A C 1
ATOM 3309 O O . ASP A 1 402 ? 12.040 -17.860 1.266 1.00 94.81 402 ASP A O 1
ATOM 3313 N N . SER A 1 403 ? 10.522 -17.421 -0.347 1.00 93.19 403 SER A N 1
ATOM 3314 C CA . SER A 1 403 ? 9.870 -18.730 -0.314 1.00 93.19 403 SER A CA 1
ATOM 3315 C C . SER A 1 403 ? 10.851 -19.883 -0.561 1.00 93.19 403 SER A C 1
ATOM 3317 O O . SER A 1 403 ? 10.713 -20.944 0.051 1.00 93.19 403 SER A O 1
ATOM 3319 N N . ARG A 1 404 ? 11.928 -19.662 -1.331 1.00 89.81 404 ARG A N 1
ATOM 3320 C CA . ARG A 1 404 ? 13.012 -20.650 -1.524 1.00 89.81 404 ARG A CA 1
ATOM 3321 C C . ARG A 1 404 ? 13.711 -21.024 -0.236 1.00 89.81 404 ARG A C 1
ATOM 3323 O O . ARG A 1 404 ? 14.156 -22.155 -0.086 1.00 89.81 404 ARG A O 1
ATOM 3330 N N . LYS A 1 405 ? 13.853 -20.074 0.690 1.00 92.19 405 LYS A N 1
ATOM 3331 C CA . LYS A 1 405 ? 14.613 -20.282 1.932 1.00 92.19 405 LYS A CA 1
ATOM 3332 C C . LYS A 1 405 ? 13.839 -21.087 2.964 1.00 92.19 405 LYS A C 1
ATOM 3334 O O . LYS A 1 405 ? 14.452 -21.665 3.854 1.00 92.19 405 LYS A O 1
ATOM 3339 N N . ILE A 1 406 ? 12.515 -21.118 2.850 1.00 94.69 406 ILE A N 1
ATOM 3340 C CA . ILE A 1 406 ? 11.635 -21.849 3.767 1.00 94.69 406 ILE A CA 1
ATOM 3341 C C . ILE A 1 406 ? 11.025 -23.094 3.123 1.00 94.69 406 ILE A C 1
ATOM 3343 O O . ILE A 1 406 ? 10.243 -23.787 3.766 1.00 94.69 406 ILE A O 1
ATOM 3347 N N . ILE A 1 407 ? 11.383 -23.388 1.870 1.00 90.69 407 ILE A N 1
ATOM 3348 C CA . ILE A 1 407 ? 10.738 -24.403 1.040 1.00 90.69 407 ILE A CA 1
ATOM 3349 C C . ILE A 1 407 ? 10.728 -25.792 1.690 1.00 90.69 407 ILE A C 1
ATOM 3351 O O . ILE A 1 407 ? 9.776 -26.549 1.520 1.00 90.69 407 ILE A O 1
ATOM 3355 N N . ASP A 1 408 ? 11.771 -26.148 2.437 1.00 90.75 408 ASP A N 1
ATOM 3356 C CA . ASP A 1 408 ? 11.861 -27.438 3.126 1.00 90.75 408 ASP A CA 1
ATOM 3357 C C . ASP A 1 408 ? 11.054 -27.461 4.423 1.00 90.75 408 ASP A C 1
ATOM 3359 O O . ASP A 1 408 ? 10.415 -28.467 4.719 1.00 90.75 408 ASP A O 1
ATOM 3363 N N . GLU A 1 409 ? 11.023 -26.350 5.161 1.00 94.81 409 GLU A N 1
ATOM 3364 C CA . GLU A 1 409 ? 10.229 -26.225 6.385 1.00 94.81 409 GLU A CA 1
ATOM 3365 C C . GLU A 1 409 ? 8.732 -26.210 6.074 1.00 94.81 409 GLU A C 1
ATOM 3367 O O . GLU A 1 409 ? 7.977 -26.970 6.674 1.00 94.81 409 GLU A O 1
ATOM 3372 N N . ILE A 1 410 ? 8.302 -25.432 5.076 1.00 94.12 410 ILE A N 1
ATOM 3373 C CA . ILE A 1 410 ? 6.892 -25.371 4.675 1.00 94.12 410 ILE A CA 1
ATOM 3374 C C . ILE A 1 410 ? 6.416 -26.687 4.048 1.00 94.12 410 ILE A C 1
ATOM 3376 O O . ILE A 1 410 ? 5.248 -27.032 4.154 1.00 94.12 410 ILE A O 1
ATOM 3380 N N . SER A 1 411 ? 7.318 -27.481 3.455 1.00 91.12 411 SER A N 1
ATOM 3381 C CA . SER A 1 411 ? 6.969 -28.811 2.926 1.00 91.12 411 SER A CA 1
ATOM 3382 C C . SER A 1 411 ? 6.612 -29.831 4.008 1.00 91.12 411 SER A C 1
ATOM 3384 O O . SER A 1 411 ? 6.021 -30.866 3.690 1.00 91.12 411 SER A O 1
ATOM 3386 N N . ARG A 1 412 ? 6.997 -29.569 5.265 1.00 90.88 412 ARG A N 1
ATOM 3387 C CA . ARG A 1 412 ? 6.622 -30.394 6.422 1.00 90.88 412 ARG A CA 1
ATOM 3388 C C . ARG A 1 412 ? 5.213 -30.086 6.914 1.00 90.88 412 ARG A C 1
ATOM 3390 O O . ARG A 1 412 ? 4.651 -30.901 7.641 1.00 90.88 412 ARG A O 1
ATOM 3397 N N . GLU A 1 413 ? 4.660 -28.943 6.524 1.00 87.62 413 GLU A N 1
ATOM 3398 C CA . GLU A 1 413 ? 3.275 -28.608 6.815 1.00 87.62 413 GLU A CA 1
ATOM 3399 C C . GLU A 1 413 ? 2.319 -29.484 5.991 1.00 87.62 413 GLU A C 1
ATOM 3401 O O . GLU A 1 413 ? 2.695 -30.120 4.999 1.00 87.62 413 GLU A O 1
ATOM 3406 N N . GLY A 1 414 ? 1.069 -29.562 6.450 1.00 87.12 414 GLY A N 1
ATOM 3407 C CA . GLY A 1 414 ? 0.007 -30.314 5.787 1.00 87.12 414 GLY A CA 1
ATOM 3408 C C . GLY A 1 414 ? -0.476 -29.630 4.506 1.00 87.12 414 GLY A C 1
ATOM 3409 O O . GLY A 1 414 ? 0.271 -29.448 3.545 1.00 87.12 414 GLY A O 1
ATOM 3410 N N . ASN A 1 415 ? -1.761 -29.282 4.472 1.00 93.06 415 ASN A N 1
ATOM 3411 C CA . ASN A 1 415 ? -2.275 -28.421 3.414 1.00 93.06 415 ASN A CA 1
ATOM 3412 C C . ASN A 1 415 ? -1.845 -26.980 3.687 1.00 93.06 415 ASN A C 1
ATOM 3414 O O . ASN A 1 415 ? -1.956 -26.509 4.816 1.00 93.06 415 ASN A O 1
ATOM 3418 N N . ILE A 1 416 ? -1.374 -26.293 2.650 1.00 93.44 416 ILE A N 1
ATOM 3419 C CA . ILE A 1 416 ? -1.046 -24.872 2.730 1.00 93.44 416 ILE A CA 1
ATOM 3420 C C . ILE A 1 416 ? -2.267 -24.080 2.281 1.00 93.44 416 ILE A C 1
ATOM 3422 O O . ILE A 1 416 ? -2.589 -24.060 1.093 1.00 93.44 416 ILE A O 1
ATOM 3426 N N . ASP A 1 417 ? -2.949 -23.465 3.240 1.00 92.50 417 ASP A N 1
ATOM 3427 C CA . ASP A 1 417 ? -4.234 -22.787 3.049 1.00 92.50 417 ASP A CA 1
ATOM 3428 C C . ASP A 1 417 ? -4.336 -21.446 3.796 1.00 92.50 417 ASP A C 1
ATOM 3430 O O . ASP A 1 417 ? -5.412 -20.864 3.860 1.00 92.50 417 ASP A O 1
ATOM 3434 N N . ASN A 1 418 ? -3.235 -20.951 4.372 1.00 93.81 418 ASN A N 1
ATOM 3435 C CA . ASN A 1 418 ? -3.176 -19.646 5.028 1.00 93.81 418 ASN A CA 1
ATOM 3436 C C . ASN A 1 418 ? -1.735 -19.109 5.110 1.00 93.81 418 ASN A C 1
ATOM 3438 O O . ASN A 1 418 ? -0.761 -19.866 5.036 1.00 93.81 418 ASN A O 1
ATOM 3442 N N . VAL A 1 419 ? -1.587 -17.793 5.296 1.00 95.69 419 VAL A N 1
ATOM 3443 C CA . VAL A 1 419 ? -0.267 -17.134 5.378 1.00 95.69 419 VAL A CA 1
ATOM 3444 C C . VAL A 1 419 ? 0.472 -17.402 6.695 1.00 95.69 419 VAL A C 1
ATOM 3446 O O . VAL A 1 419 ? 1.699 -17.300 6.733 1.00 95.69 419 VAL A O 1
ATOM 3449 N N . PHE A 1 420 ? -0.222 -17.800 7.767 1.00 97.12 420 PHE A N 1
ATOM 3450 C CA . PHE A 1 420 ? 0.427 -18.155 9.034 1.00 97.12 420 PHE A CA 1
ATOM 3451 C C . PHE A 1 420 ? 1.372 -19.358 8.881 1.00 97.12 420 PHE A C 1
ATOM 3453 O O . PHE A 1 420 ? 2.432 -19.375 9.502 1.00 97.12 420 PHE A O 1
ATOM 3460 N N . LEU A 1 421 ? 1.078 -20.312 7.991 1.00 96.75 421 LEU A N 1
ATOM 3461 C CA . LEU A 1 421 ? 1.980 -21.439 7.706 1.00 96.75 421 LEU A CA 1
ATOM 3462 C C . LEU A 1 421 ? 3.325 -20.992 7.105 1.00 96.75 421 LEU A C 1
ATOM 3464 O O . LEU A 1 421 ? 4.368 -21.563 7.429 1.00 96.75 421 LEU A O 1
ATOM 3468 N N . PHE A 1 422 ? 3.336 -19.925 6.298 1.00 97.38 422 PHE A N 1
ATOM 3469 C CA . PHE A 1 422 ? 4.579 -19.324 5.798 1.00 97.38 422 PHE A CA 1
ATOM 3470 C C . PHE A 1 422 ? 5.385 -18.689 6.929 1.00 97.38 422 PHE A C 1
ATOM 3472 O O . PHE A 1 422 ? 6.592 -18.917 7.035 1.00 97.38 422 PHE A O 1
ATOM 3479 N N . TYR A 1 423 ? 4.715 -17.929 7.801 1.00 96.94 423 TYR A N 1
ATOM 3480 C CA . TYR A 1 423 ? 5.346 -17.366 8.992 1.00 96.94 423 TYR A CA 1
ATOM 3481 C C . TYR A 1 423 ? 5.911 -18.463 9.899 1.00 96.94 423 TYR A C 1
ATOM 3483 O O . TYR A 1 423 ? 7.047 -18.360 10.350 1.00 96.94 423 TYR A O 1
ATOM 3491 N N . GLN A 1 424 ? 5.159 -19.535 10.139 1.00 96.38 424 GLN A N 1
ATOM 3492 C CA . GLN A 1 424 ? 5.581 -20.625 11.009 1.00 96.38 424 GLN A CA 1
ATOM 3493 C C . GLN A 1 424 ? 6.827 -21.335 10.462 1.00 96.38 424 GLN A C 1
ATOM 3495 O O . GLN A 1 424 ? 7.790 -21.546 11.207 1.00 96.38 424 GLN A O 1
ATOM 3500 N N . ALA A 1 425 ? 6.847 -21.644 9.162 1.00 96.69 425 ALA A N 1
ATOM 3501 C CA . ALA A 1 425 ? 8.015 -22.205 8.488 1.00 96.69 425 ALA A CA 1
ATOM 3502 C C . ALA A 1 425 ? 9.231 -21.262 8.578 1.00 96.69 425 ALA A C 1
ATOM 3504 O O . ALA A 1 425 ? 10.339 -21.694 8.905 1.00 96.69 425 ALA A O 1
ATOM 3505 N N . TYR A 1 426 ? 9.019 -19.959 8.371 1.00 96.44 426 TYR A N 1
ATOM 3506 C CA . TYR A 1 426 ? 10.051 -18.936 8.539 1.00 96.44 426 TYR A CA 1
ATOM 3507 C C . TYR A 1 426 ? 10.584 -18.865 9.976 1.00 96.44 426 TYR A C 1
ATOM 3509 O O . TYR A 1 426 ? 11.795 -18.898 10.193 1.00 96.44 426 TYR A O 1
ATOM 3517 N N . ALA A 1 427 ? 9.696 -18.831 10.970 1.00 95.06 427 ALA A N 1
ATOM 3518 C CA . ALA A 1 427 ? 10.045 -18.726 12.380 1.00 95.06 427 ALA A CA 1
ATOM 3519 C C . ALA A 1 427 ? 10.840 -19.943 12.877 1.00 95.06 427 ALA A C 1
ATOM 3521 O O . ALA A 1 427 ? 11.726 -19.798 13.721 1.00 95.06 427 ALA A O 1
ATOM 3522 N N . ARG A 1 428 ? 10.557 -21.141 12.340 1.00 94.06 428 ARG A N 1
ATOM 3523 C CA . ARG A 1 428 ? 11.368 -22.347 12.577 1.00 94.06 428 ARG A CA 1
ATOM 3524 C C . ARG A 1 428 ? 12.733 -22.248 11.903 1.00 94.06 428 ARG A C 1
ATOM 3526 O O . ARG A 1 428 ? 13.736 -22.452 12.577 1.00 94.06 428 ARG A O 1
ATOM 3533 N N . SER A 1 429 ? 12.778 -21.858 10.627 1.00 93.62 429 SER A N 1
ATOM 3534 C CA . SER A 1 429 ? 14.029 -21.670 9.873 1.00 93.62 429 SER A CA 1
ATOM 3535 C C . SER A 1 429 ? 14.975 -20.655 10.536 1.00 93.62 429 SER A C 1
ATOM 3537 O O . SER A 1 429 ? 16.192 -20.833 10.527 1.00 93.62 429 SER A O 1
ATOM 3539 N N . LYS A 1 430 ? 14.422 -19.599 11.145 1.00 92.44 430 LYS A N 1
ATOM 3540 C CA . LYS A 1 430 ? 15.175 -18.548 11.846 1.00 92.44 430 LYS A CA 1
ATOM 3541 C C . LYS A 1 430 ? 15.379 -18.785 13.338 1.00 92.44 430 LYS A C 1
ATOM 3543 O O . LYS A 1 430 ? 16.115 -18.022 13.952 1.00 92.44 430 LYS A O 1
ATOM 3548 N N . ASN A 1 431 ? 14.759 -19.819 13.902 1.00 91.44 431 ASN A N 1
ATOM 3549 C CA . ASN A 1 431 ? 14.776 -20.118 15.332 1.00 91.44 431 ASN A CA 1
ATOM 3550 C C . ASN A 1 431 ? 14.420 -18.902 16.217 1.00 91.44 431 ASN A C 1
ATOM 3552 O O . ASN A 1 431 ? 15.145 -18.582 17.157 1.00 91.44 431 ASN A O 1
ATOM 3556 N N . LEU A 1 432 ? 13.316 -18.214 15.893 1.00 92.62 432 LEU A N 1
ATOM 3557 C CA . LEU A 1 432 ? 12.871 -17.019 16.628 1.00 92.62 432 LEU A CA 1
ATOM 3558 C C . LEU A 1 432 ? 12.554 -17.343 18.093 1.00 92.62 432 LEU A C 1
ATOM 3560 O O . LEU A 1 432 ? 11.976 -18.399 18.374 1.00 92.62 432 LEU A O 1
ATOM 3564 N N . ALA A 1 433 ? 12.881 -16.424 19.004 1.00 89.50 433 ALA A N 1
ATOM 3565 C CA . ALA A 1 433 ? 12.610 -16.588 20.429 1.00 89.50 433 ALA A CA 1
ATOM 3566 C C . ALA A 1 433 ? 11.133 -16.317 20.744 1.00 89.50 433 ALA A C 1
ATOM 3568 O O . ALA A 1 433 ? 10.465 -17.143 21.369 1.00 89.50 433 ALA A O 1
ATOM 3569 N N . HIS A 1 434 ? 10.609 -15.194 20.253 1.00 90.56 434 HIS A N 1
ATOM 3570 C CA . HIS A 1 434 ? 9.217 -14.795 20.421 1.00 90.56 434 HIS A CA 1
ATOM 3571 C C . HIS A 1 434 ? 8.447 -15.040 19.124 1.00 90.56 434 HIS A C 1
ATOM 3573 O O . HIS A 1 434 ? 8.533 -14.278 18.161 1.00 90.56 434 HIS A O 1
ATOM 3579 N N . LYS A 1 435 ? 7.689 -16.140 19.091 1.00 93.94 435 LYS A N 1
ATOM 3580 C CA . LYS A 1 435 ? 6.899 -16.545 17.924 1.00 93.94 435 LYS A CA 1
ATOM 3581 C C . LYS A 1 435 ? 5.457 -16.105 18.097 1.00 93.94 435 LYS A C 1
ATOM 3583 O O . LYS A 1 435 ? 4.855 -16.409 19.118 1.00 93.94 435 LYS A O 1
ATOM 3588 N N . PHE A 1 436 ? 4.912 -15.450 17.082 1.00 95.25 436 PHE A N 1
ATOM 3589 C CA . PHE A 1 436 ? 3.479 -15.236 16.993 1.00 95.25 436 PHE A CA 1
ATOM 3590 C C . PHE A 1 436 ? 2.765 -16.588 16.940 1.00 95.25 436 PHE A C 1
ATOM 3592 O O . PHE A 1 436 ? 3.178 -17.496 16.208 1.00 95.25 436 PHE A O 1
ATOM 3599 N N . ASP A 1 437 ? 1.670 -16.707 17.679 1.00 95.00 437 ASP A N 1
ATOM 3600 C CA . ASP A 1 437 ? 0.629 -17.658 17.319 1.00 95.00 437 ASP A CA 1
ATOM 3601 C C . ASP A 1 437 ? -0.193 -17.122 16.132 1.00 95.00 437 ASP A C 1
ATOM 3603 O O . ASP A 1 437 ? 0.071 -16.045 15.581 1.00 95.00 437 ASP A O 1
ATOM 3607 N N . LYS A 1 438 ? -1.173 -17.912 15.693 1.00 95.44 438 LYS A N 1
ATOM 3608 C CA . LYS A 1 438 ? -1.993 -17.571 14.532 1.00 95.44 438 LYS A CA 1
ATOM 3609 C C . LYS A 1 438 ? -2.799 -16.292 14.758 1.00 95.44 438 LYS A C 1
ATOM 3611 O O . LYS A 1 438 ? -2.809 -15.426 13.886 1.00 95.44 438 LYS A O 1
ATOM 3616 N N . GLU A 1 439 ? -3.437 -16.159 15.916 1.00 94.25 439 GLU A N 1
ATOM 3617 C CA . GLU A 1 439 ? -4.360 -15.059 16.193 1.00 94.25 439 GLU A CA 1
ATOM 3618 C C . GLU A 1 439 ? -3.627 -13.728 16.382 1.00 94.25 439 GLU A C 1
ATOM 3620 O O . GLU A 1 439 ? -4.074 -12.706 15.854 1.00 94.25 439 GLU A O 1
ATOM 3625 N N . LEU A 1 440 ? -2.476 -13.741 17.062 1.00 94.88 440 LEU A N 1
ATOM 3626 C CA . LEU A 1 440 ? -1.617 -12.573 17.228 1.00 94.88 440 LEU A CA 1
ATOM 3627 C C . LEU A 1 440 ? -0.987 -12.148 15.897 1.00 94.88 440 LEU A C 1
ATOM 3629 O O . LEU A 1 440 ? -0.913 -10.947 15.632 1.00 94.88 440 LEU A O 1
ATOM 3633 N N . LEU A 1 441 ? -0.561 -13.091 15.040 1.00 96.00 441 LEU A N 1
ATOM 3634 C CA . LEU A 1 441 ? -0.051 -12.737 13.711 1.00 96.00 441 LEU A CA 1
ATOM 3635 C C . LEU A 1 441 ? -1.152 -12.082 12.873 1.00 96.00 441 LEU A C 1
ATOM 3637 O O . LEU A 1 441 ? -0.929 -11.014 12.305 1.00 96.00 441 LEU A O 1
ATOM 3641 N N . GLU A 1 442 ? -2.333 -12.699 12.821 1.00 95.19 442 GLU A N 1
ATOM 3642 C CA . GLU A 1 442 ? -3.500 -12.161 12.120 1.00 95.19 442 GLU A CA 1
ATOM 3643 C C . GLU A 1 442 ? -3.840 -10.748 12.583 1.00 95.19 442 GLU A C 1
ATOM 3645 O O . GLU A 1 442 ? -3.946 -9.848 11.752 1.00 95.19 442 GLU A O 1
ATOM 3650 N N . LEU A 1 443 ? -3.931 -10.535 13.899 1.00 93.88 443 LEU A N 1
ATOM 3651 C CA . LEU A 1 443 ? -4.230 -9.222 14.460 1.00 93.88 443 LEU A CA 1
ATOM 3652 C C . LEU A 1 443 ? -3.125 -8.198 14.151 1.00 93.88 443 LEU A C 1
ATOM 3654 O O . LEU A 1 443 ? -3.423 -7.054 13.817 1.00 93.88 443 LEU A O 1
ATOM 3658 N N . SER A 1 444 ? -1.850 -8.590 14.228 1.00 95.00 444 SER A N 1
ATOM 3659 C CA . SER A 1 444 ? -0.724 -7.687 13.948 1.00 95.00 444 SER A CA 1
ATOM 3660 C C . SER A 1 444 ? -0.683 -7.218 12.488 1.00 95.00 444 SER A C 1
ATOM 3662 O O . SER A 1 444 ? -0.335 -6.063 12.220 1.00 95.00 444 SER A O 1
ATOM 3664 N N . ILE A 1 445 ? -1.067 -8.090 11.551 1.00 95.81 445 ILE A N 1
ATOM 3665 C CA . ILE A 1 445 ? -1.176 -7.763 10.128 1.00 95.81 445 ILE A CA 1
ATOM 3666 C C . ILE A 1 445 ? -2.419 -6.898 9.894 1.00 95.81 445 ILE A C 1
ATOM 3668 O O . ILE A 1 445 ? -2.286 -5.827 9.311 1.00 95.81 445 ILE A O 1
ATOM 3672 N N . ASP A 1 446 ? -3.592 -7.291 10.400 1.00 92.19 446 ASP A N 1
ATOM 3673 C CA . ASP A 1 446 ? -4.845 -6.525 10.271 1.00 92.19 446 ASP A CA 1
ATOM 3674 C C . ASP A 1 446 ? -4.731 -5.097 10.837 1.00 92.19 446 ASP A C 1
ATOM 3676 O O . ASP A 1 446 ? -5.209 -4.133 10.238 1.00 92.19 446 ASP A O 1
ATOM 3680 N N . ASN A 1 447 ? -4.004 -4.916 11.943 1.00 90.94 447 ASN A N 1
ATOM 3681 C CA . ASN A 1 447 ? -3.739 -3.595 12.515 1.00 90.94 447 ASN A CA 1
ATOM 3682 C C . ASN A 1 447 ? -2.759 -2.737 11.698 1.00 90.94 447 ASN A C 1
ATOM 3684 O O . ASN A 1 447 ? -2.684 -1.525 11.920 1.00 90.94 447 ASN A O 1
ATOM 3688 N N . GLY A 1 448 ? -2.029 -3.327 10.748 1.00 91.88 448 GLY A N 1
ATOM 3689 C CA . GLY A 1 448 ? -0.978 -2.662 9.978 1.00 91.88 448 GLY A CA 1
ATOM 3690 C C . GLY A 1 448 ? 0.353 -2.519 10.730 1.00 91.88 448 GLY A C 1
ATOM 3691 O O . GLY A 1 448 ? 1.209 -1.733 10.316 1.00 91.88 448 GLY A O 1
ATOM 3692 N N . ASN A 1 449 ? 0.557 -3.261 11.827 1.00 93.69 449 ASN A N 1
ATOM 3693 C CA . ASN A 1 449 ? 1.842 -3.309 12.535 1.00 93.69 449 ASN A CA 1
ATOM 3694 C C . ASN A 1 449 ? 2.853 -4.232 11.843 1.00 93.69 449 ASN A C 1
ATOM 3696 O O . ASN A 1 449 ? 4.054 -4.048 12.029 1.00 93.69 449 ASN A O 1
ATOM 3700 N N . ILE A 1 450 ? 2.393 -5.191 11.033 1.00 96.06 450 ILE A N 1
ATOM 3701 C CA . ILE A 1 450 ? 3.239 -6.005 10.154 1.00 96.06 450 ILE A CA 1
ATOM 3702 C C . ILE A 1 450 ? 2.748 -5.897 8.711 1.00 96.06 450 ILE A C 1
ATOM 3704 O O . ILE A 1 450 ? 1.612 -6.248 8.407 1.00 96.06 450 ILE A O 1
ATOM 3708 N N . LEU A 1 451 ? 3.643 -5.491 7.810 1.00 97.12 451 LEU A N 1
ATOM 3709 C CA . LEU A 1 451 ? 3.507 -5.769 6.381 1.00 97.12 451 LEU A CA 1
ATOM 3710 C C . LEU A 1 451 ? 4.203 -7.098 6.072 1.00 97.12 451 LEU A C 1
ATOM 3712 O O . LEU A 1 451 ? 5.384 -7.264 6.388 1.00 97.12 451 LEU A O 1
ATOM 3716 N N . LEU A 1 452 ? 3.487 -8.031 5.444 1.00 98.31 452 LEU A N 1
ATOM 3717 C CA . LEU A 1 452 ? 4.007 -9.349 5.075 1.00 98.31 452 LEU A CA 1
ATOM 3718 C C . LEU A 1 452 ? 4.317 -9.407 3.577 1.00 98.31 452 LEU A C 1
ATOM 3720 O O . LEU A 1 452 ? 3.488 -9.043 2.750 1.00 98.31 452 LEU A O 1
ATOM 3724 N N . VAL A 1 453 ? 5.491 -9.918 3.214 1.00 98.44 453 VAL A N 1
ATOM 3725 C CA . VAL A 1 453 ? 5.854 -10.202 1.822 1.00 98.44 453 VAL A CA 1
ATOM 3726 C C . VAL A 1 453 ? 6.222 -11.668 1.664 1.00 98.44 453 VAL A C 1
ATOM 3728 O O . VAL A 1 453 ? 7.127 -12.152 2.342 1.00 98.44 453 VAL A O 1
ATOM 3731 N N . LEU A 1 454 ? 5.550 -12.346 0.735 1.00 97.50 454 LEU A N 1
ATOM 3732 C CA . LEU A 1 454 ? 5.852 -13.703 0.292 1.00 97.50 454 LEU A CA 1
ATOM 3733 C C . LEU A 1 454 ? 6.440 -13.633 -1.123 1.00 97.50 454 LEU A C 1
ATOM 3735 O O . LEU A 1 454 ? 5.717 -13.509 -2.112 1.00 97.50 454 LEU A O 1
ATOM 3739 N N . ASP A 1 455 ? 7.766 -13.662 -1.220 1.00 95.44 455 ASP A N 1
ATOM 3740 C CA . ASP A 1 455 ? 8.478 -13.579 -2.496 1.00 95.44 455 ASP A CA 1
ATOM 3741 C C . ASP A 1 455 ? 8.672 -14.983 -3.084 1.00 95.44 455 ASP A C 1
ATOM 3743 O O . ASP A 1 455 ? 9.186 -15.867 -2.396 1.00 95.44 455 ASP A O 1
ATOM 3747 N N . GLY A 1 456 ? 8.256 -15.198 -4.334 1.00 91.75 456 GLY A N 1
ATOM 3748 C CA . GLY A 1 456 ? 8.439 -16.457 -5.065 1.00 91.75 456 GLY A CA 1
ATOM 3749 C C . GLY A 1 456 ? 7.477 -17.574 -4.655 1.00 91.75 456 GLY A C 1
ATOM 3750 O O . GLY A 1 456 ? 7.881 -18.731 -4.543 1.00 91.75 456 GLY A O 1
ATOM 3751 N N . ILE A 1 457 ? 6.202 -17.266 -4.392 1.00 91.56 457 ILE A N 1
ATOM 3752 C CA . ILE A 1 457 ? 5.250 -18.298 -3.935 1.00 91.56 457 ILE A CA 1
ATOM 3753 C C . ILE A 1 457 ? 5.046 -19.410 -4.980 1.00 91.56 457 ILE A C 1
ATOM 3755 O O . ILE A 1 457 ? 4.737 -20.548 -4.625 1.00 91.56 457 ILE A O 1
ATOM 3759 N N . ASP A 1 458 ? 5.268 -19.108 -6.264 1.00 87.44 458 ASP A N 1
ATOM 3760 C CA . ASP A 1 458 ? 5.187 -20.063 -7.371 1.00 87.44 458 ASP A CA 1
ATOM 3761 C C . ASP A 1 458 ? 6.130 -21.260 -7.181 1.00 87.44 458 ASP A C 1
ATOM 3763 O O . ASP A 1 458 ? 5.804 -22.371 -7.595 1.00 87.44 458 ASP A O 1
ATOM 3767 N N . GLU A 1 459 ? 7.254 -21.081 -6.488 1.00 87.06 459 GLU A N 1
ATOM 3768 C CA . GLU A 1 459 ? 8.212 -22.153 -6.199 1.00 87.06 459 GLU A CA 1
ATOM 3769 C C . GLU A 1 459 ? 7.678 -23.131 -5.142 1.00 87.06 459 GLU A C 1
ATOM 3771 O O . GLU A 1 459 ? 7.863 -24.346 -5.259 1.00 87.06 459 GLU A O 1
ATOM 3776 N N . VAL A 1 460 ? 6.965 -22.618 -4.132 1.00 90.25 460 VAL A N 1
ATOM 3777 C CA . VAL A 1 460 ? 6.270 -23.444 -3.129 1.00 90.25 460 VAL A CA 1
ATOM 3778 C C . VAL A 1 460 ? 5.177 -24.249 -3.796 1.00 90.25 460 VAL A C 1
ATOM 3780 O O . VAL A 1 460 ? 5.041 -25.444 -3.540 1.00 90.25 460 VAL A O 1
ATOM 3783 N N . ILE A 1 461 ? 4.431 -23.620 -4.692 1.00 88.25 461 ILE A N 1
ATOM 3784 C CA . ILE A 1 461 ? 3.284 -24.259 -5.317 1.00 88.25 461 ILE A CA 1
ATOM 3785 C C . ILE A 1 461 ? 3.741 -25.308 -6.326 1.00 88.25 461 ILE A C 1
ATOM 3787 O O . ILE A 1 461 ? 3.217 -26.420 -6.324 1.00 88.25 461 ILE A O 1
ATOM 3791 N N . ALA A 1 462 ? 4.786 -25.017 -7.104 1.00 86.19 462 ALA A N 1
ATOM 3792 C CA . ALA A 1 462 ? 5.413 -25.995 -7.985 1.00 86.19 462 ALA A CA 1
ATOM 3793 C C . ALA A 1 462 ? 5.917 -27.231 -7.218 1.00 86.19 462 ALA A C 1
ATOM 3795 O O . ALA A 1 462 ? 5.762 -28.352 -7.698 1.00 86.19 462 ALA A O 1
ATOM 3796 N N . LYS A 1 463 ? 6.485 -27.051 -6.015 1.00 88.12 463 LYS A N 1
ATOM 3797 C CA . LYS A 1 463 ? 6.976 -28.170 -5.192 1.00 88.12 463 LYS A CA 1
ATOM 3798 C C . LYS A 1 463 ? 5.854 -28.957 -4.514 1.00 88.12 463 LYS A C 1
ATOM 3800 O O . LYS A 1 463 ? 5.935 -30.180 -4.421 1.00 88.12 463 LYS A O 1
ATOM 3805 N N . LEU A 1 464 ? 4.842 -28.271 -3.986 1.00 88.31 464 LEU A N 1
ATOM 3806 C CA . LEU A 1 464 ? 3.793 -28.880 -3.162 1.00 88.31 464 LEU A CA 1
ATOM 3807 C C . LEU A 1 464 ? 2.587 -29.372 -3.966 1.00 88.31 464 LEU A C 1
ATOM 3809 O O . LEU A 1 464 ? 1.832 -30.213 -3.470 1.00 88.31 464 LEU A O 1
ATOM 3813 N N . GLY A 1 465 ? 2.407 -28.879 -5.193 1.00 87.06 465 GLY A N 1
ATOM 3814 C CA . GLY A 1 465 ? 1.314 -29.249 -6.082 1.00 87.06 465 GLY A CA 1
ATOM 3815 C C . GLY A 1 465 ? -0.039 -29.153 -5.380 1.00 87.06 465 GLY A C 1
ATOM 3816 O O . GLY A 1 465 ? -0.425 -28.105 -4.869 1.00 87.06 465 GLY A O 1
ATOM 3817 N N . THR A 1 466 ? -0.749 -30.279 -5.293 1.00 87.38 466 THR A N 1
ATOM 3818 C CA . THR A 1 466 ? -2.111 -30.350 -4.739 1.00 87.38 466 THR A CA 1
ATOM 3819 C C . THR A 1 466 ? -2.214 -30.069 -3.239 1.00 87.38 466 THR A C 1
ATOM 3821 O O . THR A 1 466 ? -3.332 -29.862 -2.754 1.00 87.38 466 THR A O 1
ATOM 3824 N N . LYS A 1 467 ? -1.099 -30.063 -2.493 1.00 91.44 467 LYS A N 1
ATOM 3825 C CA . LYS A 1 467 ? -1.085 -29.673 -1.072 1.00 91.44 467 LYS A CA 1
ATOM 3826 C C . LYS A 1 467 ? -1.274 -28.171 -0.878 1.00 91.44 467 LYS A C 1
ATOM 3828 O O . LYS A 1 467 ? -1.716 -27.757 0.188 1.00 91.44 467 LYS A O 1
ATOM 3833 N N . PHE A 1 468 ? -0.960 -27.357 -1.883 1.00 90.94 468 PHE A N 1
ATOM 3834 C CA . PHE A 1 468 ? -1.226 -25.928 -1.826 1.00 90.94 468 PHE A CA 1
ATOM 3835 C C . PHE A 1 468 ? -2.649 -25.642 -2.313 1.00 90.94 468 PHE A C 1
ATOM 3837 O O . PHE A 1 468 ? -2.997 -25.942 -3.455 1.00 90.94 468 PHE A O 1
ATOM 3844 N N . LYS A 1 469 ? -3.490 -25.076 -1.447 1.00 89.31 469 LYS A N 1
ATOM 3845 C CA . LYS A 1 469 ? -4.900 -24.789 -1.735 1.00 89.31 469 LYS A CA 1
ATOM 3846 C C . LYS A 1 469 ? -5.067 -23.303 -2.034 1.00 89.31 469 LYS A C 1
ATOM 3848 O O . LYS A 1 469 ? -5.390 -22.539 -1.136 1.00 89.31 469 LYS A O 1
ATOM 3853 N N . VAL A 1 470 ? -4.838 -22.893 -3.286 1.00 86.25 470 VAL A N 1
ATOM 3854 C CA . VAL A 1 470 ? -4.835 -21.468 -3.693 1.00 86.25 470 VAL A CA 1
ATOM 3855 C C . VAL A 1 470 ? -6.125 -20.745 -3.296 1.00 86.25 470 VAL A C 1
ATOM 3857 O O . VAL A 1 470 ? -6.061 -19.691 -2.675 1.00 86.25 470 VAL A O 1
ATOM 3860 N N . GLU A 1 471 ? -7.287 -21.321 -3.603 1.00 84.88 471 GLU A N 1
ATOM 3861 C CA . GLU A 1 471 ? -8.587 -20.702 -3.312 1.00 84.88 471 GLU A CA 1
ATOM 3862 C C . GLU A 1 471 ? -8.804 -20.489 -1.807 1.00 84.88 471 GLU A C 1
ATOM 3864 O O . GLU A 1 471 ? -9.120 -19.383 -1.371 1.00 84.88 471 GLU A O 1
ATOM 3869 N N . THR A 1 472 ? -8.560 -21.523 -0.996 1.00 89.06 472 THR A N 1
ATOM 3870 C CA . THR A 1 472 ? -8.674 -21.437 0.468 1.00 89.06 472 THR A CA 1
ATOM 3871 C C . THR A 1 472 ? -7.632 -20.490 1.056 1.00 89.06 472 THR A C 1
ATOM 3873 O O . THR A 1 472 ? -7.958 -19.693 1.927 1.00 89.06 472 THR A O 1
ATOM 3876 N N . PHE A 1 473 ? -6.406 -20.513 0.529 1.00 91.50 473 PHE A N 1
ATOM 3877 C CA . PHE A 1 473 ? -5.338 -19.594 0.905 1.00 91.50 473 PHE A CA 1
ATOM 3878 C C . PHE A 1 473 ? -5.748 -18.137 0.709 1.00 91.50 473 PHE A C 1
ATOM 3880 O O . PHE A 1 473 ? -5.580 -17.331 1.624 1.00 91.50 473 PHE A O 1
ATOM 3887 N N . ILE A 1 474 ? -6.345 -17.804 -0.434 1.00 88.19 474 ILE A N 1
ATOM 3888 C CA . ILE A 1 474 ? -6.803 -16.443 -0.710 1.00 88.19 474 ILE A CA 1
ATOM 3889 C C . ILE A 1 474 ? -8.016 -16.069 0.119 1.00 88.19 474 ILE A C 1
ATOM 3891 O O . ILE A 1 474 ? -8.007 -15.007 0.736 1.00 88.19 474 ILE A O 1
ATOM 3895 N N . SER A 1 475 ? -9.008 -16.951 0.209 1.00 87.12 475 SER A N 1
ATOM 3896 C CA . SER A 1 475 ? -10.194 -16.716 1.041 1.00 87.12 475 SER A CA 1
ATOM 3897 C C . SER A 1 475 ? -9.784 -16.446 2.492 1.00 87.12 475 SER A C 1
ATOM 3899 O O . SER A 1 475 ? -10.224 -15.468 3.088 1.00 87.12 475 SER A O 1
ATOM 3901 N N . SER A 1 476 ? -8.800 -17.190 3.015 1.00 90.69 476 SER A N 1
ATOM 3902 C CA . SER A 1 476 ? -8.271 -16.980 4.366 1.00 90.69 476 SER A CA 1
ATOM 3903 C C . SER A 1 476 ? -7.679 -15.584 4.591 1.00 90.69 476 SER A C 1
ATOM 3905 O O . SER A 1 476 ? -7.734 -15.087 5.716 1.00 90.69 476 SER A O 1
ATOM 3907 N N . ILE A 1 477 ? -7.121 -14.944 3.554 1.00 91.62 477 ILE A N 1
ATOM 3908 C CA . ILE A 1 477 ? -6.568 -13.588 3.644 1.00 91.62 477 ILE A CA 1
ATOM 3909 C C . ILE A 1 477 ? -7.700 -12.571 3.819 1.00 91.62 477 ILE A C 1
ATOM 3911 O O . ILE A 1 477 ? -7.640 -11.737 4.719 1.00 91.62 477 ILE A O 1
ATOM 3915 N N . TYR A 1 478 ? -8.740 -12.657 2.991 1.00 87.12 478 TYR A N 1
ATOM 3916 C CA . TYR A 1 478 ? -9.867 -11.722 3.039 1.00 87.12 478 TYR A CA 1
ATOM 3917 C C . TYR A 1 478 ? -10.778 -11.958 4.249 1.00 87.12 478 TYR A C 1
ATOM 3919 O O . TYR A 1 478 ? -11.343 -11.005 4.774 1.00 87.12 478 TYR A O 1
ATOM 3927 N N . GLU A 1 479 ? -10.892 -13.198 4.723 1.00 85.50 479 GLU A N 1
ATOM 3928 C CA . GLU A 1 479 ? -11.750 -13.548 5.858 1.00 85.50 479 GLU A CA 1
ATOM 3929 C C . GLU A 1 479 ? -11.087 -13.280 7.217 1.00 85.50 479 GLU A C 1
ATOM 3931 O O . GLU A 1 479 ? -11.757 -12.810 8.132 1.00 85.50 479 GLU A O 1
ATOM 3936 N N . ASN A 1 480 ? -9.782 -13.546 7.379 1.00 87.88 480 ASN A N 1
ATOM 3937 C CA . ASN A 1 480 ? -9.141 -13.511 8.706 1.00 87.88 480 ASN A CA 1
ATOM 3938 C C . ASN A 1 480 ? -8.333 -12.237 8.995 1.00 87.88 480 ASN A C 1
ATOM 3940 O O . ASN A 1 480 ? -8.063 -11.945 10.163 1.00 87.88 480 ASN A O 1
ATOM 3944 N N . TYR A 1 481 ? -7.937 -11.481 7.964 1.00 88.81 481 TYR A N 1
ATOM 3945 C CA . TYR A 1 481 ? -7.039 -10.322 8.096 1.00 88.81 481 TYR A CA 1
ATOM 3946 C C . TYR A 1 481 ? -7.742 -8.976 7.856 1.00 88.81 481 TYR A C 1
ATOM 3948 O O . TYR A 1 481 ? -7.068 -7.970 7.665 1.00 88.81 481 TYR A O 1
ATOM 3956 N N . LEU A 1 482 ? -9.079 -8.951 7.860 1.00 83.44 482 LEU A N 1
ATOM 3957 C CA . LEU A 1 482 ? -9.898 -7.741 7.682 1.00 83.44 482 LEU A CA 1
ATOM 3958 C C . LEU A 1 482 ? -10.979 -7.571 8.770 1.00 83.44 482 LEU A C 1
ATOM 3960 O O . LEU A 1 482 ? -11.936 -6.832 8.581 1.00 83.44 482 LEU A O 1
ATOM 3964 N N . LEU A 1 483 ? -10.880 -8.280 9.898 1.00 76.00 483 LEU A N 1
ATOM 3965 C CA . LEU A 1 483 ? -11.955 -8.323 10.904 1.00 76.00 483 LEU A CA 1
ATOM 3966 C C . LEU A 1 483 ? -11.941 -7.140 11.885 1.00 76.00 483 LEU A C 1
ATOM 3968 O O . LEU A 1 483 ? -12.978 -6.785 12.449 1.00 76.00 483 LEU A O 1
ATOM 3972 N N . GLY A 1 484 ? -10.766 -6.562 12.127 1.00 78.19 484 GLY A N 1
ATOM 3973 C CA . GLY A 1 484 ? -10.563 -5.453 13.044 1.00 78.19 484 GLY A CA 1
ATOM 3974 C C . GLY A 1 484 ? -10.345 -4.160 12.282 1.00 78.19 484 GLY A C 1
ATOM 3975 O O . GLY A 1 484 ? -11.287 -3.455 11.956 1.00 78.19 484 GLY A O 1
ATOM 3976 N N . ASN A 1 485 ? -9.096 -3.779 12.055 1.00 78.50 485 ASN A N 1
ATOM 3977 C CA . ASN A 1 485 ? -8.772 -2.427 11.603 1.00 78.50 485 ASN A CA 1
ATOM 3978 C C . ASN A 1 485 ? -8.689 -2.271 10.074 1.00 78.50 485 ASN A C 1
ATOM 3980 O O . ASN A 1 485 ? -8.614 -1.139 9.593 1.00 78.50 485 ASN A O 1
ATOM 3984 N N . GLU A 1 486 ? -8.736 -3.377 9.329 1.00 84.12 486 GLU A N 1
ATOM 3985 C CA . GLU A 1 486 ? -8.765 -3.423 7.862 1.00 84.12 486 GLU A CA 1
ATOM 3986 C C . GLU A 1 486 ? -7.529 -2.770 7.219 1.00 84.12 486 GLU A C 1
ATOM 3988 O O . GLU A 1 486 ? -7.592 -2.150 6.152 1.00 84.12 486 GLU A O 1
ATOM 3993 N N . ARG A 1 487 ? -6.372 -2.888 7.881 1.00 87.56 487 ARG A N 1
ATOM 3994 C CA . ARG A 1 487 ? -5.082 -2.352 7.413 1.00 87.56 487 ARG A CA 1
ATOM 3995 C C . ARG A 1 487 ? -4.080 -3.425 7.023 1.00 87.56 487 ARG A C 1
ATOM 3997 O O . ARG A 1 487 ? -2.906 -3.106 6.828 1.00 87.56 487 ARG A O 1
ATOM 4004 N N . ALA A 1 488 ? -4.530 -4.666 6.879 1.00 92.44 488 ALA A N 1
ATOM 4005 C CA . ALA A 1 488 ? -3.691 -5.731 6.362 1.00 92.44 488 ALA A CA 1
ATOM 4006 C C . ALA A 1 488 ? -3.015 -5.328 5.050 1.00 92.44 488 ALA A C 1
ATOM 4008 O O . ALA A 1 488 ? -3.633 -4.741 4.159 1.00 92.44 488 ALA A O 1
ATOM 4009 N N . LYS A 1 489 ? -1.720 -5.643 4.954 1.00 95.19 489 LYS A N 1
ATOM 4010 C CA . LYS A 1 489 ? -0.915 -5.491 3.741 1.00 95.19 489 LYS A CA 1
ATOM 4011 C C . LYS A 1 489 ? -0.032 -6.712 3.556 1.00 95.19 489 LYS A C 1
ATOM 4013 O O . LYS A 1 489 ? 0.944 -6.914 4.280 1.00 95.19 489 LYS A O 1
ATOM 4018 N N . ILE A 1 490 ? -0.394 -7.512 2.563 1.00 97.31 490 ILE A N 1
ATOM 4019 C CA . ILE A 1 490 ? 0.285 -8.731 2.151 1.00 97.31 490 ILE A CA 1
ATOM 4020 C C . ILE A 1 490 ? 0.656 -8.577 0.677 1.00 97.31 490 ILE A C 1
ATOM 4022 O O . ILE A 1 490 ? -0.205 -8.348 -0.170 1.00 97.31 490 ILE A O 1
ATOM 4026 N N . ILE A 1 491 ? 1.943 -8.699 0.364 1.00 97.62 491 ILE A N 1
ATOM 4027 C CA . ILE A 1 491 ? 2.447 -8.706 -1.012 1.00 97.62 491 ILE A CA 1
ATOM 4028 C C . ILE A 1 491 ? 2.874 -10.126 -1.357 1.00 97.62 491 ILE A C 1
ATOM 4030 O O . ILE A 1 491 ? 3.640 -10.744 -0.618 1.00 97.62 491 ILE A O 1
ATOM 4034 N N . ILE A 1 492 ? 2.425 -10.626 -2.500 1.00 95.38 492 ILE A N 1
ATOM 4035 C CA . ILE A 1 492 ? 2.856 -11.908 -3.049 1.00 95.38 492 ILE A CA 1
ATOM 4036 C C . ILE A 1 492 ? 3.536 -11.652 -4.384 1.00 95.38 492 ILE A C 1
ATOM 4038 O O . ILE A 1 492 ? 2.996 -10.925 -5.215 1.00 95.38 492 ILE A O 1
ATOM 4042 N N . THR A 1 493 ? 4.704 -12.255 -4.612 1.00 94.12 493 THR A N 1
ATOM 4043 C CA . THR A 1 493 ? 5.294 -12.304 -5.955 1.00 94.12 493 THR A CA 1
ATOM 4044 C C . THR A 1 493 ? 5.161 -13.705 -6.544 1.00 94.12 493 THR A C 1
ATOM 4046 O O . THR A 1 493 ? 5.403 -14.707 -5.866 1.00 94.12 493 THR A O 1
ATOM 4049 N N . CYS A 1 494 ? 4.757 -13.777 -7.811 1.00 89.56 494 CYS A N 1
ATOM 4050 C CA . CYS A 1 494 ? 4.609 -15.035 -8.539 1.00 89.56 494 CYS A CA 1
ATOM 4051 C C . CYS A 1 494 ? 4.839 -14.840 -10.042 1.00 89.56 494 CYS A C 1
ATOM 4053 O O . CYS A 1 494 ? 5.017 -13.723 -10.533 1.00 89.56 494 CYS A O 1
ATOM 4055 N N . ARG A 1 495 ? 4.862 -15.934 -10.802 1.00 83.75 495 ARG A N 1
ATOM 4056 C CA . ARG A 1 495 ? 4.836 -15.872 -12.270 1.00 83.75 495 ARG A CA 1
ATOM 4057 C C . ARG A 1 495 ? 3.420 -15.594 -12.785 1.00 83.75 495 ARG A C 1
ATOM 4059 O O . ARG A 1 495 ? 2.442 -15.821 -12.081 1.00 83.75 495 ARG A O 1
ATOM 4066 N N . ASP A 1 496 ? 3.343 -15.078 -14.003 1.00 73.25 496 ASP A N 1
ATOM 4067 C CA . ASP A 1 496 ? 2.120 -14.721 -14.737 1.00 73.25 496 ASP A CA 1
ATOM 4068 C C . ASP A 1 496 ? 1.148 -15.896 -14.918 1.00 73.25 496 ASP A C 1
ATOM 4070 O O . ASP A 1 496 ? -0.011 -15.791 -14.533 1.00 73.25 496 ASP A O 1
ATOM 4074 N N . TYR A 1 497 ? 1.628 -17.047 -15.390 1.00 64.94 497 TYR A N 1
ATOM 4075 C CA . TYR A 1 497 ? 0.798 -18.247 -15.596 1.00 64.94 497 TYR A CA 1
ATOM 4076 C C . TYR A 1 497 ? 0.252 -18.866 -14.304 1.00 64.94 497 TYR A C 1
ATOM 4078 O O . TYR A 1 497 ? -0.560 -19.788 -14.346 1.00 64.94 497 TYR A O 1
ATOM 4086 N N . PHE A 1 498 ? 0.752 -18.422 -13.150 1.00 64.12 498 PHE A N 1
ATOM 4087 C CA . PHE A 1 498 ? 0.333 -18.946 -11.862 1.00 64.12 498 PHE A CA 1
ATOM 4088 C C . PHE A 1 498 ? -0.983 -18.308 -11.384 1.00 64.12 498 PHE A C 1
ATOM 4090 O O . PHE A 1 498 ? -1.695 -18.892 -10.569 1.00 64.12 498 PHE A O 1
ATOM 4097 N N . TRP A 1 499 ? -1.310 -17.114 -11.889 1.00 66.00 499 TRP A N 1
ATOM 4098 C CA . TRP A 1 499 ? -2.382 -16.282 -11.357 1.00 66.00 499 TRP A CA 1
ATOM 4099 C C . TRP A 1 499 ? -3.354 -15.837 -12.444 1.00 66.00 499 TRP A C 1
ATOM 4101 O O . TRP A 1 499 ? -3.196 -14.770 -13.038 1.00 66.00 499 TRP A O 1
ATOM 4111 N N . ASP A 1 500 ? -4.392 -16.637 -12.673 1.00 56.91 500 ASP A N 1
ATOM 4112 C CA . ASP A 1 500 ? -5.519 -16.228 -13.507 1.00 56.91 500 ASP A CA 1
ATOM 4113 C C . ASP A 1 500 ? -6.675 -15.777 -12.603 1.00 56.91 500 ASP A C 1
ATOM 4115 O O . ASP A 1 500 ? -7.482 -16.573 -12.116 1.00 56.91 500 ASP A O 1
ATOM 4119 N N . ALA A 1 501 ? -6.697 -14.472 -12.314 1.00 48.47 501 ALA A N 1
ATOM 4120 C CA . ALA A 1 501 ? -7.645 -13.820 -11.405 1.00 48.47 501 ALA A CA 1
ATOM 4121 C C . ALA A 1 501 ? -9.117 -13.983 -11.830 1.00 48.47 501 ALA A C 1
ATOM 4123 O O . ALA A 1 501 ? -10.015 -13.742 -11.029 1.00 48.47 501 ALA A O 1
ATOM 4124 N N . SER A 1 502 ? -9.368 -14.435 -13.062 1.00 46.81 502 SER A N 1
ATOM 4125 C CA . SER A 1 502 ? -10.702 -14.779 -13.554 1.00 46.81 502 SER A CA 1
ATOM 4126 C C . SER A 1 502 ? -11.339 -15.979 -12.828 1.00 46.81 502 SER A C 1
ATOM 4128 O O . SER A 1 502 ? -12.556 -16.136 -12.895 1.00 46.81 502 SER A O 1
ATOM 4130 N N . ASN A 1 503 ? -10.550 -16.795 -12.108 1.00 44.88 503 ASN A N 1
ATOM 4131 C CA . ASN A 1 503 ? -10.984 -18.087 -11.556 1.00 44.88 503 ASN A CA 1
ATOM 4132 C C . ASN A 1 503 ? -10.764 -18.274 -10.039 1.00 44.88 503 ASN A C 1
ATOM 4134 O O . ASN A 1 503 ? -10.965 -19.379 -9.534 1.00 44.88 503 ASN A O 1
ATOM 4138 N N . ILE A 1 504 ? -10.350 -17.245 -9.291 1.00 55.88 504 ILE A N 1
ATOM 4139 C CA . ILE A 1 504 ? -10.070 -17.373 -7.847 1.00 55.88 504 ILE A CA 1
ATOM 4140 C C . ILE A 1 504 ? -11.239 -16.795 -7.032 1.00 55.88 504 ILE A C 1
ATOM 4142 O O . ILE A 1 504 ? -11.163 -15.702 -6.477 1.00 55.88 504 ILE A O 1
ATOM 4146 N N . GLY A 1 505 ? -12.333 -17.557 -6.960 1.00 55.72 505 GLY A N 1
ATOM 4147 C CA . GLY A 1 505 ? -13.454 -17.307 -6.047 1.00 55.72 505 GLY A CA 1
ATOM 4148 C C . GLY A 1 505 ? -14.204 -15.981 -6.258 1.00 55.72 505 GLY A C 1
ATOM 4149 O O . GLY A 1 505 ? -14.280 -15.442 -7.358 1.00 55.72 505 GLY A O 1
ATOM 4150 N N . THR A 1 506 ? -14.816 -15.474 -5.184 1.00 59.59 506 THR A N 1
ATOM 4151 C CA . THR A 1 506 ? -15.635 -14.243 -5.170 1.00 59.59 506 THR A CA 1
ATOM 4152 C C . THR A 1 506 ? -14.854 -12.971 -4.828 1.00 59.59 506 THR A C 1
ATOM 4154 O O . THR A 1 506 ? -15.455 -11.897 -4.760 1.00 59.59 506 THR A O 1
ATOM 4157 N N . HIS A 1 507 ? -13.552 -13.076 -4.550 1.00 67.81 507 HIS A N 1
ATOM 4158 C CA . HIS A 1 507 ? -12.737 -11.959 -4.073 1.00 67.81 507 HIS A CA 1
ATOM 4159 C C . HIS A 1 507 ? -12.024 -11.261 -5.230 1.00 67.81 507 HIS A C 1
ATOM 4161 O O . HIS A 1 507 ? -11.404 -11.900 -6.076 1.00 67.81 507 HIS A O 1
ATOM 4167 N N . GLU A 1 508 ? -12.079 -9.933 -5.248 1.00 67.44 508 GLU A N 1
ATOM 4168 C CA . GLU A 1 508 ? -11.331 -9.136 -6.212 1.00 67.44 508 GLU A CA 1
ATOM 4169 C C . GLU A 1 508 ? -9.884 -8.979 -5.745 1.00 67.44 508 GLU A C 1
ATOM 4171 O O . GLU A 1 508 ? -9.597 -8.364 -4.715 1.00 67.44 508 GLU A O 1
ATOM 4176 N N . ILE A 1 509 ? -8.964 -9.577 -6.497 1.00 76.81 509 ILE A N 1
ATOM 4177 C CA . ILE A 1 509 ? -7.545 -9.602 -6.155 1.00 76.81 509 ILE A CA 1
ATOM 4178 C C . ILE A 1 509 ? -6.849 -8.459 -6.882 1.00 76.81 509 ILE A C 1
ATOM 4180 O O . ILE A 1 509 ? -6.750 -8.471 -8.111 1.00 76.81 509 ILE A O 1
ATOM 4184 N N . THR A 1 510 ? -6.311 -7.492 -6.134 1.00 81.62 510 THR A N 1
ATOM 4185 C CA . THR A 1 510 ? -5.441 -6.473 -6.724 1.00 81.62 510 THR A CA 1
ATOM 4186 C C . THR A 1 510 ? -4.185 -7.151 -7.263 1.00 81.62 510 THR A C 1
ATOM 4188 O O . THR A 1 510 ? -3.435 -7.791 -6.519 1.00 81.62 510 THR A O 1
ATOM 4191 N N . SER A 1 511 ? -3.950 -7.018 -8.567 1.00 85.44 511 SER A N 1
ATOM 4192 C CA . SER A 1 511 ? -2.758 -7.555 -9.214 1.00 85.44 511 SER A CA 1
ATOM 4193 C C . SER A 1 511 ? -2.013 -6.475 -9.986 1.00 85.44 511 SER A C 1
ATOM 4195 O O . SER A 1 511 ? -2.613 -5.562 -10.547 1.00 85.44 511 SER A O 1
ATOM 4197 N N . LEU A 1 512 ? -0.690 -6.591 -9.983 1.00 87.75 512 LEU A N 1
ATOM 4198 C CA . LEU A 1 512 ? 0.243 -5.734 -10.688 1.00 87.75 512 LEU A CA 1
ATOM 4199 C C . LEU A 1 512 ? 1.103 -6.612 -11.589 1.00 87.75 512 LEU A C 1
ATOM 4201 O O . LEU A 1 512 ? 1.952 -7.366 -11.111 1.00 87.75 512 LEU A O 1
ATOM 4205 N N . GLU A 1 513 ? 0.882 -6.517 -12.893 1.00 87.38 513 GLU A N 1
ATOM 4206 C CA . GLU A 1 513 ? 1.719 -7.185 -13.881 1.00 87.38 513 GLU A CA 1
ATOM 4207 C C . GLU A 1 513 ? 2.879 -6.285 -14.292 1.00 87.38 513 GLU A C 1
ATOM 4209 O O . GLU A 1 513 ? 2.675 -5.131 -14.664 1.00 87.38 513 GLU A O 1
ATOM 4214 N N . ILE A 1 514 ? 4.099 -6.812 -14.200 1.00 87.81 514 ILE A N 1
ATOM 4215 C CA . ILE A 1 514 ? 5.319 -6.104 -14.586 1.00 87.81 514 ILE A CA 1
ATOM 4216 C C . ILE A 1 514 ? 5.740 -6.535 -15.986 1.00 87.81 514 ILE A C 1
ATOM 4218 O O . ILE A 1 514 ? 5.969 -7.725 -16.228 1.00 87.81 514 ILE A O 1
ATOM 4222 N N . PHE A 1 515 ? 5.964 -5.557 -16.864 1.00 84.69 515 PHE A N 1
ATOM 4223 C CA . PHE A 1 515 ? 6.517 -5.809 -18.189 1.00 84.69 515 PHE A CA 1
ATOM 4224 C C . PHE A 1 515 ? 8.045 -5.720 -18.251 1.00 84.69 515 PHE A C 1
ATOM 4226 O O . PHE A 1 515 ? 8.671 -5.000 -17.467 1.00 84.69 515 PHE A O 1
ATOM 4233 N N . PRO A 1 516 ? 8.675 -6.424 -19.214 1.00 86.69 516 PRO A N 1
ATOM 4234 C CA . PRO A 1 516 ? 10.082 -6.211 -19.515 1.00 86.69 516 PRO A CA 1
ATOM 4235 C C . PRO A 1 516 ? 10.335 -4.774 -19.991 1.00 86.69 516 PRO A C 1
ATOM 4237 O O . PRO A 1 516 ? 9.427 -4.064 -20.426 1.00 86.69 516 PRO A O 1
ATOM 4240 N N . PHE A 1 517 ? 11.593 -4.348 -19.938 1.00 88.56 517 PHE A N 1
ATOM 4241 C CA . PHE A 1 517 ? 11.979 -3.000 -20.335 1.00 88.56 517 PHE A CA 1
ATOM 4242 C C . PHE A 1 517 ? 11.805 -2.788 -21.837 1.00 88.56 517 PHE A C 1
ATOM 4244 O O . PHE A 1 517 ? 12.022 -3.694 -22.641 1.00 88.56 517 PHE A O 1
ATOM 4251 N N . ASN A 1 518 ? 11.449 -1.563 -22.216 1.00 86.44 518 ASN A N 1
ATOM 4252 C CA . ASN A 1 518 ? 11.643 -1.084 -23.579 1.00 86.44 518 ASN A CA 1
ATOM 4253 C C . ASN A 1 518 ? 13.082 -0.558 -23.746 1.00 86.44 518 ASN A C 1
ATOM 4255 O O . ASN A 1 518 ? 13.852 -0.493 -22.787 1.00 86.44 518 ASN A O 1
ATOM 4259 N N . GLU A 1 519 ? 13.434 -0.143 -24.960 1.00 86.75 519 GLU A N 1
ATOM 4260 C CA . GLU A 1 519 ? 14.768 0.380 -25.276 1.00 86.75 519 GLU A CA 1
ATOM 4261 C C . GLU A 1 519 ? 15.162 1.581 -24.392 1.00 86.75 519 GLU A C 1
ATOM 4263 O O . GLU A 1 519 ? 16.285 1.649 -23.888 1.00 86.75 519 GLU A O 1
ATOM 4268 N N . LYS A 1 520 ? 14.215 2.494 -24.119 1.00 86.31 520 LYS A N 1
ATOM 4269 C CA . LYS A 1 520 ? 14.433 3.663 -23.249 1.00 86.31 520 LYS A CA 1
ATOM 4270 C C . LYS A 1 520 ? 14.821 3.234 -21.830 1.00 86.31 520 LYS A C 1
ATOM 4272 O O . LYS A 1 520 ? 15.830 3.710 -21.313 1.00 86.31 520 LYS A O 1
ATOM 4277 N N . LEU A 1 521 ? 14.054 2.331 -21.215 1.00 88.19 521 LEU A N 1
ATOM 4278 C CA . LEU A 1 521 ? 14.320 1.824 -19.865 1.00 88.19 521 LEU A CA 1
ATOM 4279 C C . LEU A 1 521 ? 15.609 0.988 -19.812 1.00 88.19 521 LEU A C 1
ATOM 4281 O O . LEU A 1 521 ? 16.373 1.108 -18.857 1.00 88.19 521 LEU A O 1
ATOM 4285 N N . ALA A 1 522 ? 15.903 0.198 -20.851 1.00 90.62 522 ALA A N 1
ATOM 4286 C CA . ALA A 1 522 ? 17.149 -0.564 -20.949 1.00 90.62 522 ALA A CA 1
ATOM 4287 C C . ALA A 1 522 ? 18.381 0.356 -21.005 1.00 90.62 522 ALA A C 1
ATOM 4289 O O . ALA A 1 522 ? 19.355 0.144 -20.278 1.00 90.62 522 ALA A O 1
ATOM 4290 N N . LYS A 1 523 ? 18.322 1.435 -21.797 1.00 91.19 523 LYS A N 1
ATOM 4291 C CA . LYS A 1 523 ? 19.379 2.453 -21.822 1.00 91.19 523 LYS A CA 1
ATOM 4292 C C . LYS A 1 523 ? 19.527 3.140 -20.462 1.00 91.19 523 LYS A C 1
ATOM 4294 O O . LYS A 1 523 ? 20.646 3.253 -19.963 1.00 91.19 523 LYS A O 1
ATOM 4299 N N . GLN A 1 524 ? 18.420 3.555 -19.842 1.00 89.88 524 GLN A N 1
ATOM 4300 C CA . GLN A 1 524 ? 18.437 4.166 -18.507 1.00 89.88 524 GLN A CA 1
ATOM 4301 C C . GLN A 1 524 ? 19.058 3.242 -17.453 1.00 89.88 524 GLN A C 1
ATOM 4303 O O . GLN A 1 524 ? 19.807 3.717 -16.601 1.00 89.88 524 GLN A O 1
ATOM 4308 N N . PHE A 1 525 ? 18.793 1.936 -17.530 1.00 92.00 525 PHE A N 1
ATOM 4309 C CA . PHE A 1 525 ? 19.385 0.934 -16.647 1.00 92.00 525 PHE A CA 1
ATOM 4310 C C . PHE A 1 525 ? 20.916 0.924 -16.744 1.00 92.00 525 PHE A C 1
ATOM 4312 O O . PHE A 1 525 ? 21.593 1.049 -15.726 1.00 92.00 525 PHE A O 1
ATOM 4319 N N . PHE A 1 526 ? 21.483 0.868 -17.954 1.00 92.69 526 PHE A N 1
ATOM 4320 C CA . PHE A 1 526 ? 22.941 0.903 -18.131 1.00 92.69 526 PHE A CA 1
ATOM 4321 C C . PHE A 1 526 ? 23.568 2.241 -17.722 1.00 92.69 526 PHE A C 1
ATOM 4323 O O . PHE A 1 526 ? 24.666 2.265 -17.161 1.00 92.69 526 PHE A O 1
ATOM 4330 N N . MET A 1 527 ? 22.860 3.353 -17.938 1.00 90.88 527 MET A N 1
ATOM 4331 C CA . MET A 1 527 ? 23.315 4.689 -17.535 1.00 90.88 527 MET A CA 1
ATOM 4332 C C . MET A 1 527 ? 23.399 4.880 -16.009 1.00 90.88 527 MET A C 1
ATOM 4334 O O . MET A 1 527 ? 23.980 5.862 -15.554 1.00 90.88 527 MET A O 1
ATOM 4338 N N . LYS A 1 528 ? 22.863 3.955 -15.194 1.00 88.25 528 LYS A N 1
ATOM 4339 C CA . LYS A 1 528 ? 23.079 3.963 -13.733 1.00 88.25 528 LYS A CA 1
ATOM 4340 C C . LYS A 1 528 ? 24.522 3.641 -13.337 1.00 88.25 528 LYS A C 1
ATOM 4342 O O . LYS A 1 528 ? 24.949 4.045 -12.258 1.00 88.25 528 LYS A O 1
ATOM 4347 N N . GLU A 1 529 ? 25.256 2.916 -14.179 1.00 85.88 529 GLU A N 1
ATOM 4348 C CA . GLU A 1 529 ? 26.643 2.508 -13.910 1.00 85.88 529 GLU A CA 1
ATOM 4349 C C . GLU A 1 529 ? 27.648 3.150 -14.871 1.00 85.88 529 GLU A C 1
ATOM 4351 O O . GLU A 1 529 ? 28.791 3.393 -14.487 1.00 85.88 529 GLU A O 1
ATOM 4356 N N . PHE A 1 530 ? 27.244 3.440 -16.110 1.00 89.12 530 PHE A N 1
ATOM 4357 C CA . PHE A 1 530 ? 28.134 3.983 -17.132 1.00 89.12 530 PHE A CA 1
ATOM 4358 C C . PHE A 1 530 ? 27.745 5.403 -17.537 1.00 89.12 530 PHE A C 1
ATOM 4360 O O . PHE A 1 530 ? 26.571 5.718 -17.712 1.00 89.12 530 PHE A O 1
ATOM 4367 N N . ASN A 1 531 ? 28.753 6.250 -17.750 1.00 87.12 531 ASN A N 1
ATOM 4368 C CA . ASN A 1 531 ? 28.545 7.605 -18.252 1.00 87.12 531 ASN A CA 1
ATOM 4369 C C . ASN A 1 531 ? 27.979 7.587 -19.675 1.00 87.12 531 ASN A C 1
ATOM 4371 O O . ASN A 1 531 ? 28.270 6.677 -20.466 1.00 87.12 531 ASN A O 1
ATOM 4375 N N . ASP A 1 532 ? 27.239 8.646 -20.009 1.00 78.44 532 ASP A N 1
ATOM 4376 C CA . ASP A 1 532 ? 26.750 8.856 -21.367 1.00 78.44 532 ASP A CA 1
ATOM 4377 C C . ASP A 1 532 ? 27.926 8.895 -22.358 1.00 78.44 532 ASP A C 1
ATOM 4379 O O . ASP A 1 532 ? 29.009 9.398 -22.049 1.00 78.44 532 ASP A O 1
ATOM 4383 N N . HIS A 1 533 ? 27.731 8.295 -23.531 1.00 81.69 533 HIS A N 1
ATOM 4384 C CA . HIS A 1 533 ? 28.745 8.117 -24.584 1.00 81.69 533 HIS A CA 1
ATOM 4385 C C . HIS A 1 533 ? 29.992 7.271 -24.242 1.00 81.69 533 HIS A C 1
ATOM 4387 O O . HIS A 1 533 ? 30.936 7.231 -25.037 1.00 81.69 533 HIS A O 1
ATOM 4393 N N . SER A 1 534 ? 30.031 6.566 -23.108 1.00 88.12 534 SER A N 1
ATOM 4394 C CA . SER A 1 534 ? 31.136 5.639 -22.812 1.00 88.12 534 SER A CA 1
ATOM 4395 C C . SER A 1 534 ? 31.177 4.448 -23.785 1.00 88.12 534 SER A C 1
ATOM 4397 O O . SER A 1 534 ? 30.154 4.011 -24.323 1.00 88.12 534 SER A O 1
ATOM 4399 N N . LYS A 1 535 ? 32.376 3.889 -24.017 1.00 87.00 535 LYS A N 1
ATOM 4400 C CA . LYS A 1 535 ? 32.535 2.691 -24.864 1.00 87.00 535 LYS A CA 1
ATOM 4401 C C . LYS A 1 535 ? 31.791 1.498 -24.262 1.00 87.00 535 LYS A C 1
ATOM 4403 O O . LYS A 1 535 ? 31.208 0.706 -24.992 1.00 87.00 535 LYS A O 1
ATOM 4408 N N . GLU A 1 536 ? 31.788 1.411 -22.939 1.00 88.88 536 GLU A N 1
ATOM 4409 C CA . GLU A 1 536 ? 31.116 0.400 -22.136 1.00 88.88 536 GLU A CA 1
ATOM 4410 C C . GLU A 1 536 ? 29.591 0.464 -22.299 1.00 88.88 536 GLU A C 1
ATOM 4412 O O . GLU A 1 536 ? 28.961 -0.570 -22.519 1.00 88.88 536 GLU A O 1
ATOM 4417 N N . LEU A 1 537 ? 28.996 1.665 -22.275 1.00 90.69 537 LEU A N 1
ATOM 4418 C CA . LEU A 1 537 ? 27.564 1.845 -22.533 1.00 90.69 537 LEU A CA 1
ATOM 4419 C C . LEU A 1 537 ? 27.192 1.362 -23.940 1.00 90.69 537 LEU A C 1
ATOM 4421 O O . LEU A 1 537 ? 26.250 0.587 -24.094 1.00 90.69 537 LEU A O 1
ATOM 4425 N N . ASN A 1 538 ? 27.962 1.758 -24.956 1.00 88.56 538 ASN A N 1
ATOM 4426 C CA . ASN A 1 538 ? 27.721 1.330 -26.337 1.00 88.56 538 ASN A CA 1
ATOM 4427 C C . ASN A 1 538 ? 27.847 -0.193 -26.502 1.00 88.56 538 ASN A C 1
ATOM 4429 O O . ASN A 1 538 ? 27.055 -0.803 -27.221 1.00 88.56 538 ASN A O 1
ATOM 4433 N N . GLN A 1 539 ? 28.800 -0.824 -25.809 1.00 87.94 539 GLN A N 1
ATOM 4434 C CA . GLN A 1 539 ? 28.931 -2.284 -25.781 1.00 87.94 539 GLN A CA 1
ATOM 4435 C C . GLN A 1 539 ? 27.720 -2.956 -25.126 1.00 87.94 539 GLN A C 1
ATOM 4437 O O . GLN A 1 539 ? 27.198 -3.921 -25.680 1.00 87.94 539 GLN A O 1
ATOM 4442 N N . CYS A 1 540 ? 27.240 -2.438 -23.991 1.00 90.75 540 CYS A N 1
ATOM 4443 C CA . CYS A 1 540 ? 26.049 -2.968 -23.322 1.00 90.75 540 CYS A CA 1
ATOM 4444 C C . CYS A 1 540 ? 24.813 -2.891 -24.222 1.00 90.75 540 CYS A C 1
ATOM 4446 O O . CYS A 1 540 ? 24.091 -3.877 -24.349 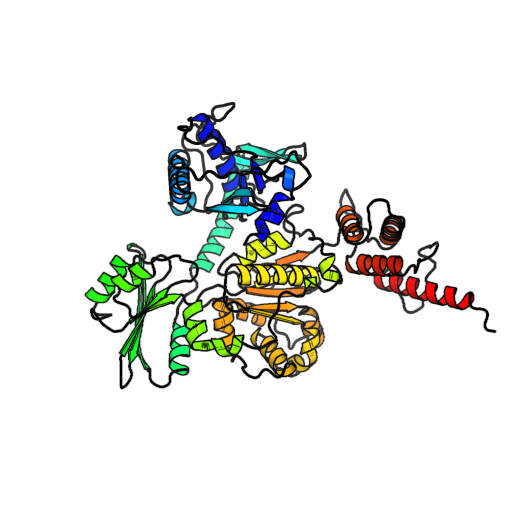1.00 90.75 540 CYS A O 1
ATOM 4448 N N . LEU A 1 541 ? 24.603 -1.746 -24.882 1.00 91.00 541 LEU A N 1
ATOM 4449 C CA . LEU A 1 541 ? 23.504 -1.558 -25.829 1.00 91.00 541 LEU A CA 1
ATOM 4450 C C . LEU A 1 541 ? 23.611 -2.540 -27.002 1.00 91.00 541 LEU A C 1
ATOM 4452 O O . LEU A 1 541 ? 22.641 -3.226 -27.312 1.00 9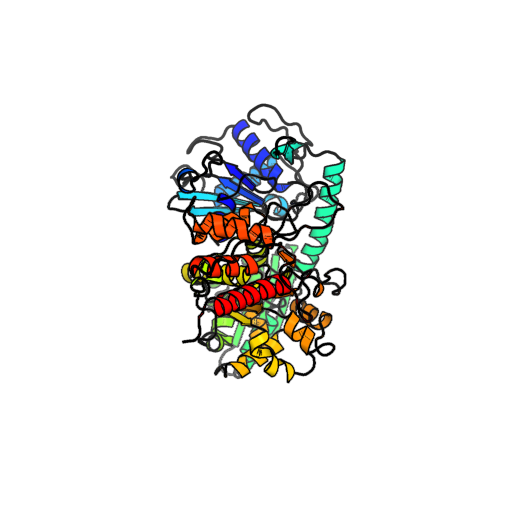1.00 541 LEU A O 1
ATOM 4456 N N . THR A 1 542 ? 24.808 -2.695 -27.576 1.00 88.38 542 THR A N 1
ATOM 4457 C CA . THR A 1 542 ? 25.059 -3.644 -28.675 1.00 88.38 542 THR A CA 1
ATOM 4458 C C . THR A 1 542 ? 24.729 -5.080 -28.270 1.00 88.38 542 THR A C 1
ATOM 4460 O O . THR A 1 542 ? 24.012 -5.768 -28.988 1.00 88.38 542 THR A O 1
ATOM 4463 N N . TYR A 1 543 ? 25.193 -5.533 -27.101 1.00 86.38 543 TYR A N 1
ATOM 4464 C CA . TYR A 1 543 ? 24.864 -6.873 -26.610 1.00 86.38 543 TYR A CA 1
ATOM 4465 C C . TYR A 1 543 ? 23.376 -7.015 -26.300 1.00 86.38 543 TYR A C 1
ATOM 4467 O O . TYR A 1 543 ? 22.791 -8.050 -26.593 1.00 86.38 543 TYR A O 1
ATOM 4475 N N . SER A 1 544 ? 22.726 -5.981 -25.764 1.00 89.00 544 SER A N 1
ATOM 4476 C CA . SER A 1 544 ? 21.293 -6.049 -25.467 1.00 89.00 544 SER A CA 1
ATOM 4477 C C . SER A 1 544 ? 20.431 -6.227 -26.721 1.00 89.00 544 SER A C 1
ATOM 4479 O O . SER A 1 544 ? 19.411 -6.909 -26.649 1.00 89.00 544 SER A O 1
ATOM 4481 N N . GLU A 1 545 ? 20.869 -5.707 -27.875 1.00 87.12 545 GLU A N 1
ATOM 4482 C CA . GLU A 1 545 ? 20.188 -5.914 -29.158 1.00 87.12 545 GLU A CA 1
ATOM 4483 C C . GLU A 1 545 ? 20.194 -7.378 -29.616 1.00 87.12 545 GLU A C 1
ATOM 4485 O O . GLU A 1 545 ? 19.270 -7.811 -30.303 1.00 87.12 545 GLU A O 1
ATOM 4490 N N . GLU A 1 546 ? 21.206 -8.152 -29.221 1.00 80.56 546 GLU A N 1
ATOM 4491 C CA . GLU A 1 546 ? 21.329 -9.571 -29.563 1.00 80.56 546 GLU A CA 1
ATOM 4492 C C . GLU A 1 546 ? 20.335 -10.441 -28.776 1.00 80.56 546 GLU A C 1
ATOM 4494 O O . GLU A 1 546 ? 19.789 -11.410 -29.308 1.00 80.56 546 GLU A O 1
ATOM 4499 N N . PHE A 1 547 ? 20.070 -10.071 -27.518 1.00 80.88 547 PHE A N 1
ATOM 4500 C CA . PHE A 1 547 ? 19.218 -10.825 -26.588 1.00 80.88 547 PHE A CA 1
ATOM 4501 C C . PHE A 1 547 ? 17.800 -10.258 -26.447 1.00 80.88 547 PHE A C 1
ATOM 4503 O O . PHE A 1 547 ? 17.033 -10.719 -25.596 1.00 80.88 547 PHE A O 1
ATOM 4510 N N . LYS A 1 548 ? 17.437 -9.254 -27.252 1.00 85.44 548 LYS A N 1
ATOM 4511 C CA . LYS A 1 548 ? 16.088 -8.686 -27.242 1.00 85.44 548 LYS A CA 1
ATOM 4512 C C . LYS A 1 548 ? 15.059 -9.723 -27.688 1.00 85.44 548 LYS A C 1
ATOM 4514 O O . LYS A 1 548 ? 15.295 -10.524 -28.593 1.00 85.44 548 LYS A O 1
ATOM 4519 N N . LEU A 1 549 ? 13.886 -9.668 -27.074 1.00 81.12 549 LEU A N 1
ATOM 4520 C CA . LEU A 1 549 ? 12.734 -10.457 -27.482 1.00 81.12 549 LEU A CA 1
ATOM 4521 C C . LEU A 1 549 ? 11.863 -9.632 -28.429 1.00 81.12 549 LEU A C 1
ATOM 4523 O O . LEU A 1 549 ? 11.516 -8.487 -28.131 1.00 81.12 549 LEU A O 1
ATOM 4527 N N . THR A 1 550 ? 11.475 -10.227 -29.553 1.00 72.88 550 THR A N 1
ATOM 4528 C CA . THR A 1 550 ? 10.495 -9.651 -30.479 1.00 72.88 550 THR A CA 1
ATOM 4529 C C . THR A 1 550 ? 9.137 -10.289 -30.186 1.00 72.88 550 THR A C 1
ATOM 4531 O O . THR A 1 550 ? 8.990 -11.501 -30.325 1.00 72.88 550 THR A O 1
ATOM 4534 N N . LYS A 1 551 ? 8.144 -9.508 -29.735 1.00 59.56 551 LYS A N 1
ATOM 4535 C CA . LYS A 1 551 ? 6.765 -10.014 -29.587 1.00 59.56 551 LYS A CA 1
ATOM 4536 C C . LYS A 1 551 ? 6.183 -10.308 -30.982 1.00 59.56 551 LYS A C 1
ATOM 4538 O O . LYS A 1 551 ? 6.322 -9.475 -31.875 1.00 59.56 551 LYS A O 1
ATOM 4543 N N . ALA A 1 552 ? 5.565 -11.478 -31.163 1.00 45.88 552 ALA A N 1
ATOM 4544 C CA . ALA A 1 552 ? 5.076 -11.955 -32.459 1.00 45.88 552 ALA A CA 1
ATOM 4545 C C . ALA A 1 552 ? 3.830 -11.194 -32.988 1.00 45.88 552 ALA A C 1
ATOM 4547 O O . ALA A 1 552 ? 2.802 -11.109 -32.325 1.00 45.88 552 ALA A O 1
ATOM 4548 N N . GLU A 1 553 ? 4.014 -10.633 -34.186 1.00 43.25 553 GLU A N 1
ATOM 4549 C CA . GLU A 1 553 ? 3.178 -10.406 -35.390 1.00 43.25 553 GLU A CA 1
ATOM 4550 C C . GLU A 1 553 ? 1.704 -9.929 -35.419 1.00 43.25 553 GLU A C 1
ATOM 4552 O O . GLU A 1 553 ? 1.336 -9.414 -36.471 1.00 43.25 553 GLU A O 1
ATOM 4557 N N . ASP A 1 554 ? 0.885 -9.909 -34.362 1.00 37.97 554 ASP A N 1
ATOM 4558 C CA . ASP A 1 554 ? -0.542 -9.502 -34.523 1.00 37.97 554 ASP A CA 1
ATOM 4559 C C . ASP A 1 554 ? -0.900 -8.087 -34.021 1.00 37.97 554 ASP A C 1
ATOM 4561 O O . ASP A 1 554 ? -2.053 -7.776 -33.715 1.00 37.97 554 ASP A O 1
ATOM 4565 N N . SER A 1 555 ? 0.062 -7.164 -33.929 1.00 33.44 555 SER A N 1
ATOM 4566 C CA . SER A 1 555 ? -0.237 -5.763 -33.583 1.00 33.44 555 SER A CA 1
ATOM 4567 C C . SER A 1 555 ? 0.661 -4.773 -34.333 1.00 33.44 555 SER A C 1
ATOM 4569 O O . SER A 1 555 ? 1.882 -4.955 -34.348 1.00 33.44 555 SER A O 1
ATOM 4571 N N . PRO A 1 556 ? 0.110 -3.693 -34.926 1.00 27.91 556 PRO A N 1
ATOM 4572 C CA . PRO A 1 556 ? 0.919 -2.641 -35.531 1.00 27.91 556 PRO A CA 1
ATOM 4573 C C . PRO A 1 556 ? 1.800 -2.002 -34.448 1.00 27.91 556 PRO A C 1
ATOM 4575 O O . PRO A 1 556 ? 1.290 -1.412 -33.498 1.00 27.91 556 PRO A O 1
ATOM 4578 N N . GLY A 1 557 ? 3.123 -2.137 -34.582 1.00 45.75 557 GLY A N 1
ATOM 4579 C CA . GLY A 1 557 ? 4.101 -1.594 -33.633 1.00 45.75 557 GLY A CA 1
ATOM 4580 C C . GLY A 1 557 ? 4.772 -2.626 -32.720 1.00 45.75 557 GLY A C 1
ATOM 4581 O O . GLY A 1 557 ? 4.959 -2.338 -31.541 1.00 45.75 557 GLY A O 1
ATOM 4582 N N . SER A 1 558 ? 5.158 -3.801 -33.238 1.00 47.94 558 SER A N 1
ATOM 4583 C CA . SER A 1 558 ? 5.954 -4.813 -32.521 1.00 47.94 558 SER A CA 1
ATOM 4584 C C . SER A 1 558 ? 7.219 -4.198 -31.890 1.00 47.94 558 SER A C 1
ATOM 4586 O O . SER A 1 558 ? 8.241 -4.006 -32.554 1.00 47.94 558 SER A O 1
ATOM 4588 N N . LYS A 1 559 ? 7.152 -3.852 -30.601 1.00 69.19 559 LYS A N 1
ATOM 4589 C CA . LYS A 1 559 ? 8.268 -3.259 -29.852 1.00 69.19 559 LYS A CA 1
ATOM 4590 C C . LYS A 1 559 ? 9.199 -4.365 -29.353 1.00 69.19 559 LYS A C 1
ATOM 4592 O O . LYS A 1 559 ? 8.742 -5.343 -28.762 1.00 69.19 559 LYS A O 1
ATOM 4597 N N . ASN A 1 560 ? 10.502 -4.189 -29.574 1.00 81.81 560 ASN A N 1
ATOM 4598 C CA . ASN A 1 560 ? 11.533 -5.005 -28.931 1.00 81.81 560 ASN A CA 1
ATOM 4599 C C . ASN A 1 560 ? 11.453 -4.824 -27.412 1.00 81.81 560 ASN A C 1
ATOM 4601 O O . ASN A 1 560 ? 11.258 -3.702 -26.931 1.00 81.81 560 ASN A O 1
ATOM 4605 N N . VAL A 1 561 ? 11.618 -5.915 -26.667 1.00 86.50 561 VAL A N 1
ATOM 4606 C CA . VAL A 1 561 ? 11.613 -5.890 -25.202 1.00 86.50 561 VAL A CA 1
ATOM 4607 C C . VAL A 1 561 ? 12.863 -6.550 -24.627 1.00 86.50 561 VAL A C 1
ATOM 4609 O O . VAL A 1 561 ? 13.423 -7.481 -25.209 1.00 86.50 561 VAL A O 1
ATOM 4612 N N . TYR A 1 562 ? 13.291 -6.068 -23.464 1.00 89.06 562 TYR A N 1
ATOM 4613 C CA . TYR A 1 562 ? 14.561 -6.411 -22.833 1.00 89.06 562 TYR A CA 1
ATOM 4614 C C . TYR A 1 562 ? 14.312 -6.903 -21.405 1.00 89.06 562 TYR A C 1
ATOM 4616 O O . TYR A 1 562 ? 13.683 -6.218 -20.598 1.00 89.06 562 TYR A O 1
ATOM 4624 N N . ILE A 1 563 ? 14.799 -8.101 -21.073 1.00 88.62 563 ILE A N 1
ATOM 4625 C CA . ILE A 1 563 ? 14.629 -8.678 -19.732 1.00 88.62 563 ILE A CA 1
ATOM 4626 C C . ILE A 1 563 ? 15.688 -8.079 -18.787 1.00 88.62 563 ILE A C 1
ATOM 4628 O O . ILE A 1 563 ? 16.878 -8.291 -19.030 1.00 88.62 563 ILE A O 1
ATOM 4632 N N . PRO A 1 564 ? 15.305 -7.408 -17.681 1.00 89.69 564 PRO A N 1
ATOM 4633 C CA . PRO A 1 564 ? 16.247 -6.761 -16.761 1.00 89.69 564 PRO A CA 1
ATOM 4634 C C . PRO A 1 564 ? 17.341 -7.680 -16.217 1.00 89.69 564 PRO A C 1
ATOM 4636 O O . PRO A 1 564 ? 18.493 -7.269 -16.124 1.00 89.69 564 PRO A O 1
ATOM 4639 N N . TYR A 1 565 ? 17.014 -8.940 -15.909 1.00 87.38 565 TYR A N 1
ATOM 4640 C CA . TYR A 1 565 ? 18.017 -9.930 -15.509 1.00 87.38 565 TYR A CA 1
ATOM 4641 C C . TYR A 1 565 ? 19.137 -10.087 -16.549 1.00 87.38 565 TYR A C 1
ATOM 4643 O O . TYR A 1 565 ? 20.306 -10.077 -16.183 1.00 87.38 565 TYR A O 1
ATOM 4651 N N . ILE A 1 566 ? 18.802 -10.171 -17.840 1.00 86.62 566 ILE A N 1
ATOM 4652 C CA . ILE A 1 566 ? 19.796 -10.301 -18.916 1.00 86.62 566 ILE A CA 1
ATOM 4653 C C . ILE A 1 566 ? 20.654 -9.037 -19.000 1.00 86.62 566 ILE A C 1
ATOM 4655 O O . ILE A 1 566 ? 21.874 -9.131 -19.128 1.00 86.62 566 ILE A O 1
ATOM 4659 N N . LEU A 1 567 ? 20.034 -7.858 -18.877 1.00 90.12 567 LEU A N 1
ATOM 4660 C CA . LEU A 1 567 ? 20.754 -6.584 -18.864 1.00 90.12 567 LEU A CA 1
ATOM 4661 C C . LEU A 1 567 ? 21.757 -6.517 -17.703 1.00 90.12 567 LEU A C 1
ATOM 4663 O O . LEU A 1 567 ? 22.893 -6.095 -17.907 1.00 90.12 567 LEU A O 1
ATOM 4667 N N . ASP A 1 568 ? 21.381 -6.983 -16.509 1.00 86.31 568 ASP A N 1
ATOM 4668 C CA . ASP A 1 568 ? 22.287 -7.047 -15.355 1.00 86.31 568 ASP A CA 1
ATOM 4669 C C . ASP A 1 568 ? 23.504 -7.939 -15.648 1.00 86.31 568 ASP A C 1
ATOM 4671 O O . ASP A 1 568 ? 24.643 -7.546 -15.391 1.00 86.31 568 ASP A O 1
ATOM 4675 N N . VAL A 1 569 ? 23.301 -9.099 -16.287 1.00 82.69 569 VAL A N 1
ATOM 4676 C CA . VAL A 1 569 ? 24.430 -9.966 -16.654 1.00 82.69 569 VAL A CA 1
ATOM 4677 C C . VAL A 1 569 ? 25.308 -9.342 -17.746 1.00 82.69 569 VAL A C 1
ATOM 4679 O O . VAL A 1 569 ? 26.534 -9.387 -17.634 1.00 82.69 569 VAL A O 1
ATOM 4682 N N . ILE A 1 570 ? 24.724 -8.712 -18.772 1.00 87.06 570 ILE A N 1
ATOM 4683 C CA . ILE A 1 570 ? 25.476 -7.982 -19.811 1.00 87.06 570 ILE A CA 1
ATOM 4684 C C . ILE A 1 570 ? 26.357 -6.900 -19.175 1.00 87.06 570 ILE A C 1
ATOM 4686 O O . ILE A 1 570 ? 27.557 -6.821 -19.452 1.00 87.06 570 ILE A O 1
ATOM 4690 N N . MET A 1 571 ? 25.777 -6.100 -18.280 1.00 86.25 571 MET A N 1
ATOM 4691 C CA . MET A 1 571 ? 26.478 -5.047 -17.552 1.00 86.25 571 MET A CA 1
ATOM 4692 C C . MET A 1 571 ? 27.649 -5.613 -16.735 1.00 86.25 571 MET A C 1
ATOM 4694 O O . MET A 1 571 ? 28.746 -5.049 -16.738 1.00 86.25 571 MET A O 1
ATOM 4698 N N . ASP A 1 572 ? 27.457 -6.758 -16.078 1.00 81.06 572 ASP A N 1
ATOM 4699 C CA . ASP A 1 572 ? 28.506 -7.456 -15.327 1.00 81.06 572 ASP A CA 1
ATOM 4700 C C . ASP A 1 572 ? 29.651 -7.930 -16.207 1.00 81.06 572 ASP A C 1
ATOM 4702 O O . ASP A 1 572 ? 30.819 -7.801 -15.823 1.00 81.06 572 ASP A O 1
ATOM 4706 N N . MET A 1 573 ? 29.325 -8.462 -17.382 1.00 79.94 573 MET A N 1
ATOM 4707 C CA . MET A 1 573 ? 30.307 -8.926 -18.353 1.00 79.94 573 MET A CA 1
ATOM 4708 C C . MET A 1 573 ? 31.159 -7.775 -18.885 1.00 79.94 573 MET A C 1
ATOM 4710 O O . MET A 1 573 ? 32.391 -7.859 -18.848 1.00 79.94 573 MET A O 1
ATOM 4714 N N . VAL A 1 574 ? 30.521 -6.681 -19.309 1.00 84.38 574 VAL A N 1
ATOM 4715 C CA . VAL A 1 574 ? 31.215 -5.487 -19.812 1.00 84.38 574 VAL A CA 1
ATOM 4716 C C . VAL A 1 574 ? 32.094 -4.876 -18.722 1.00 84.38 574 VAL A C 1
ATOM 4718 O O . VAL A 1 574 ? 33.275 -4.619 -18.960 1.00 84.38 574 VAL A O 1
ATOM 4721 N N . ARG A 1 575 ? 31.591 -4.758 -17.485 1.00 78.94 575 ARG A N 1
ATOM 4722 C CA . ARG A 1 575 ? 32.374 -4.252 -16.345 1.00 78.94 575 ARG A CA 1
ATOM 4723 C C . ARG A 1 575 ? 33.617 -5.097 -16.059 1.00 78.94 575 ARG A C 1
ATOM 4725 O O . ARG A 1 575 ? 34.669 -4.563 -15.718 1.00 78.94 575 ARG A O 1
ATOM 4732 N N . GLN A 1 576 ? 33.515 -6.417 -16.206 1.00 76.69 576 GLN A N 1
ATOM 4733 C CA . GLN A 1 576 ? 34.647 -7.336 -16.042 1.00 76.69 576 GLN A CA 1
ATOM 4734 C C . GLN A 1 576 ? 35.590 -7.359 -17.258 1.00 76.69 576 GLN A C 1
ATOM 4736 O O . GLN A 1 576 ? 36.516 -8.170 -17.282 1.00 76.69 576 GLN A O 1
ATOM 4741 N N . LYS A 1 577 ? 35.365 -6.506 -18.272 1.00 73.12 577 LYS A N 1
ATOM 4742 C CA . LYS A 1 577 ? 36.079 -6.502 -19.562 1.00 73.12 577 LYS A CA 1
ATOM 4743 C C . LYS A 1 577 ? 36.049 -7.871 -20.252 1.00 73.12 577 LYS A C 1
ATOM 4745 O O . LYS A 1 577 ? 36.976 -8.259 -20.960 1.00 73.12 577 LYS A O 1
ATOM 4750 N N . LYS A 1 578 ? 34.973 -8.627 -20.029 1.00 62.09 578 LYS A N 1
ATOM 4751 C CA . LYS A 1 578 ? 34.721 -9.940 -20.623 1.00 62.09 578 LYS A CA 1
ATOM 4752 C C . LYS A 1 578 ? 33.796 -9.760 -21.830 1.00 62.09 578 LYS A C 1
ATOM 4754 O O . LYS A 1 578 ? 32.611 -10.061 -21.741 1.00 62.09 578 LYS A O 1
ATOM 4759 N N . GLY A 1 579 ? 34.337 -9.239 -22.934 1.00 59.91 579 GLY A N 1
ATOM 4760 C CA . GLY A 1 579 ? 33.584 -9.077 -24.185 1.00 59.91 579 GLY A CA 1
ATOM 4761 C C . GLY A 1 579 ? 33.090 -10.415 -24.755 1.00 59.91 579 GLY A C 1
ATOM 4762 O O . GLY A 1 579 ? 33.719 -11.451 -24.533 1.00 59.91 579 GLY A O 1
ATOM 4763 N N . LEU A 1 580 ? 31.967 -10.387 -25.476 1.00 60.19 580 LEU A N 1
ATOM 4764 C CA . LEU A 1 580 ? 31.361 -11.538 -26.164 1.00 60.19 580 LEU A CA 1
ATOM 4765 C C . LEU A 1 580 ? 31.956 -11.820 -27.558 1.00 60.19 580 LEU A C 1
ATOM 4767 O O . LEU A 1 580 ? 31.594 -12.835 -28.144 1.00 60.19 580 LEU A O 1
ATOM 4771 N N . GLY A 1 581 ? 32.868 -10.979 -28.064 1.00 58.47 581 GLY A N 1
ATOM 4772 C CA . GLY A 1 581 ? 33.411 -11.084 -29.431 1.00 58.47 581 GLY A CA 1
ATOM 4773 C C . GLY A 1 581 ? 32.443 -10.578 -30.513 1.00 58.47 581 GLY A C 1
ATOM 4774 O O . GLY A 1 581 ? 31.439 -9.947 -30.182 1.00 58.47 581 GLY A O 1
ATOM 4775 N N . GLU A 1 582 ? 32.763 -10.821 -31.791 1.00 52.59 582 GLU A N 1
ATOM 4776 C CA . GLU A 1 582 ? 31.813 -10.727 -32.919 1.00 52.59 582 GLU A CA 1
ATOM 4777 C C . GLU A 1 582 ? 30.993 -12.026 -32.991 1.00 52.59 582 GLU A C 1
ATOM 4779 O O . GLU A 1 582 ? 31.545 -13.100 -32.752 1.00 52.59 582 GLU A O 1
ATOM 4784 N N . VAL A 1 583 ? 29.678 -11.940 -33.242 1.00 51.28 583 VAL A N 1
ATOM 4785 C CA . VAL A 1 583 ? 28.746 -13.052 -32.967 1.00 51.28 583 VAL A CA 1
ATOM 4786 C C . VAL A 1 583 ? 27.619 -13.187 -33.989 1.00 51.28 583 VAL A C 1
ATOM 4788 O O . VAL A 1 583 ? 26.993 -12.198 -34.365 1.00 51.28 583 VAL A O 1
ATOM 4791 N N . SER A 1 584 ? 27.307 -14.439 -34.342 1.00 54.66 584 SER A N 1
ATOM 4792 C CA . SER A 1 584 ? 26.119 -14.900 -35.070 1.00 54.66 584 SER A CA 1
ATOM 4793 C C . SER A 1 584 ? 25.269 -15.848 -34.200 1.00 54.66 584 SER A C 1
ATOM 4795 O O . SER A 1 584 ? 25.796 -16.632 -33.409 1.00 54.66 584 SER A O 1
ATOM 4797 N N . LYS A 1 585 ? 23.935 -15.850 -34.383 1.00 53.91 585 LYS A N 1
ATOM 4798 C CA . LYS A 1 585 ? 23.009 -16.773 -33.680 1.00 53.91 585 LYS A CA 1
ATOM 4799 C C . LYS A 1 585 ? 23.327 -18.260 -33.905 1.00 53.91 585 LYS A C 1
ATOM 4801 O O . LYS A 1 585 ? 22.953 -19.090 -33.083 1.00 53.91 585 LYS A O 1
ATOM 4806 N N . ASN A 1 586 ? 24.044 -18.592 -34.979 1.00 59.84 586 ASN A N 1
ATOM 4807 C CA . ASN A 1 586 ? 24.402 -19.969 -35.336 1.00 59.84 586 ASN A CA 1
ATOM 4808 C C . ASN A 1 586 ? 25.644 -20.502 -34.597 1.00 59.84 586 ASN A C 1
ATOM 4810 O O . ASN A 1 586 ? 26.043 -21.642 -34.822 1.00 59.84 586 ASN A O 1
ATOM 4814 N N . ASP A 1 587 ? 26.269 -19.701 -33.732 1.00 65.31 587 ASP A N 1
ATOM 4815 C CA . ASP A 1 587 ? 27.554 -20.059 -33.125 1.00 65.31 587 ASP A CA 1
ATOM 4816 C C . ASP A 1 587 ? 27.415 -21.057 -31.961 1.00 65.31 587 ASP A C 1
ATOM 4818 O O . ASP A 1 587 ? 28.395 -21.678 -31.546 1.00 65.31 587 ASP A O 1
ATOM 4822 N N . VAL A 1 588 ? 26.213 -21.228 -31.402 1.00 66.75 588 VAL A N 1
ATOM 4823 C CA . VAL A 1 588 ? 25.953 -22.139 -30.275 1.00 66.75 588 VAL A CA 1
ATOM 4824 C C . VAL A 1 588 ? 25.486 -23.497 -30.803 1.00 66.75 588 VAL A C 1
ATOM 4826 O O . VAL A 1 588 ? 24.314 -23.695 -31.099 1.00 66.75 588 VAL A O 1
ATOM 4829 N N . SER A 1 589 ? 26.408 -24.458 -30.880 1.00 68.69 589 SER A N 1
ATOM 4830 C CA . SER A 1 589 ? 26.094 -25.859 -31.184 1.00 68.69 589 SER A CA 1
ATOM 4831 C C . SER A 1 589 ? 26.049 -26.676 -29.892 1.00 68.69 589 SER A C 1
ATOM 4833 O O . SER A 1 589 ? 27.093 -27.023 -29.338 1.00 68.69 589 SER A O 1
ATOM 4835 N N . SER A 1 590 ? 24.850 -27.012 -29.415 1.00 73.62 590 SER A N 1
ATOM 4836 C CA . SER A 1 590 ? 24.649 -27.848 -28.227 1.00 73.62 590 SER A CA 1
ATOM 4837 C C . SER A 1 590 ? 23.520 -28.850 -28.448 1.00 73.62 590 SER A C 1
ATOM 4839 O O . SER A 1 590 ? 22.496 -28.515 -29.028 1.00 73.62 590 SER A O 1
ATOM 4841 N N . GLY A 1 591 ? 23.693 -30.076 -27.949 1.00 75.50 591 GLY A N 1
ATOM 4842 C CA . GLY A 1 591 ? 22.610 -31.064 -27.874 1.00 75.50 591 GLY A CA 1
ATOM 4843 C C . GLY A 1 591 ? 21.712 -30.902 -26.640 1.00 75.50 591 GLY A C 1
ATOM 4844 O O . GLY A 1 591 ? 20.768 -31.668 -26.484 1.00 75.50 591 GLY A O 1
ATOM 4845 N N . ILE A 1 592 ? 22.038 -29.959 -25.745 1.00 78.06 592 ILE A N 1
ATOM 4846 C CA . ILE A 1 592 ? 21.344 -29.737 -24.464 1.00 78.06 592 ILE A CA 1
ATOM 4847 C C . ILE A 1 592 ? 20.641 -28.375 -24.440 1.00 78.06 592 ILE A C 1
ATOM 4849 O O . ILE A 1 592 ? 19.532 -28.276 -23.928 1.00 78.06 592 ILE A O 1
ATOM 4853 N N . LEU A 1 593 ? 21.289 -27.329 -24.962 1.00 80.69 593 LEU A N 1
ATOM 4854 C CA . LEU A 1 593 ? 20.775 -25.958 -24.928 1.00 80.69 593 LEU A CA 1
ATOM 4855 C C . LEU A 1 593 ? 19.901 -25.693 -26.151 1.00 80.69 593 LEU A C 1
ATOM 4857 O O . LEU A 1 593 ? 20.331 -25.961 -27.273 1.00 80.69 593 LEU A O 1
ATOM 4861 N N . ASN A 1 594 ? 18.718 -25.119 -25.941 1.00 78.25 594 ASN A N 1
ATOM 4862 C CA . ASN A 1 594 ? 17.861 -24.674 -27.033 1.00 78.25 594 ASN A CA 1
ATOM 4863 C C . ASN A 1 594 ? 18.095 -23.182 -27.319 1.00 78.25 594 ASN A C 1
ATOM 4865 O O . ASN A 1 594 ? 17.696 -22.329 -26.533 1.00 78.25 594 ASN A O 1
ATOM 4869 N N . THR A 1 595 ? 18.693 -22.849 -28.462 1.00 71.19 595 THR A N 1
ATOM 4870 C CA . THR A 1 595 ? 19.016 -21.461 -28.839 1.00 71.19 595 THR A CA 1
ATOM 4871 C C . THR A 1 595 ? 17.797 -20.565 -29.074 1.00 71.19 595 THR A C 1
ATOM 4873 O O . THR A 1 595 ? 17.948 -19.345 -29.097 1.00 71.19 595 THR A O 1
ATOM 4876 N N . ASP A 1 596 ? 16.597 -21.134 -29.206 1.00 70.50 596 ASP A N 1
ATOM 4877 C CA . ASP A 1 596 ? 15.351 -20.362 -29.266 1.00 70.50 596 ASP A CA 1
ATOM 4878 C C . ASP A 1 596 ? 14.937 -19.829 -27.881 1.00 70.50 596 ASP A C 1
ATOM 4880 O O . ASP A 1 596 ? 14.200 -18.847 -27.772 1.00 70.50 596 ASP A O 1
ATOM 4884 N N . ILE A 1 597 ? 15.437 -20.439 -26.799 1.00 70.12 597 ILE A N 1
ATOM 4885 C CA . ILE A 1 597 ? 15.258 -19.959 -25.428 1.00 70.12 597 ILE A CA 1
ATOM 4886 C C . ILE A 1 597 ? 16.394 -18.984 -25.114 1.00 70.12 597 ILE A C 1
ATOM 4888 O O . ILE A 1 597 ? 17.561 -19.361 -25.047 1.00 70.12 597 ILE A O 1
ATOM 4892 N N . VAL A 1 598 ? 16.060 -17.718 -24.846 1.00 68.38 598 VAL A N 1
ATOM 4893 C CA . VAL A 1 598 ? 17.069 -16.659 -24.646 1.00 68.38 598 VAL A CA 1
ATOM 4894 C C . VAL A 1 598 ? 18.068 -16.975 -23.527 1.00 68.38 598 VAL A C 1
ATOM 4896 O O . VAL A 1 598 ? 19.253 -16.689 -23.676 1.00 68.38 598 VAL A O 1
ATOM 4899 N N . ASN A 1 599 ? 17.629 -17.599 -22.429 1.00 68.56 599 ASN A N 1
ATOM 4900 C CA . ASN A 1 599 ? 18.532 -18.006 -21.346 1.00 68.56 599 ASN A CA 1
ATOM 4901 C C . ASN A 1 599 ? 19.548 -19.062 -21.803 1.00 68.56 599 ASN A C 1
ATOM 4903 O O . ASN A 1 599 ? 20.734 -18.936 -21.508 1.00 68.56 599 ASN A O 1
ATOM 4907 N N . ASP A 1 600 ? 19.095 -20.079 -22.530 1.00 71.88 600 ASP A N 1
ATOM 4908 C CA . ASP A 1 600 ? 19.942 -21.159 -23.038 1.00 71.88 600 ASP A CA 1
ATOM 4909 C C . ASP A 1 600 ? 20.925 -20.631 -24.084 1.00 71.88 600 ASP A C 1
ATOM 4911 O O . ASP A 1 600 ? 22.109 -20.967 -24.046 1.00 71.88 600 ASP A O 1
ATOM 4915 N N . TYR A 1 601 ? 20.462 -19.742 -24.969 1.00 71.31 601 TYR A N 1
ATOM 4916 C CA . TYR A 1 601 ? 21.314 -19.037 -25.922 1.00 71.31 601 TYR A CA 1
ATOM 4917 C C . TYR A 1 601 ? 22.398 -18.216 -25.209 1.00 71.31 601 TYR A C 1
ATOM 4919 O O . TYR A 1 601 ? 23.583 -18.331 -25.524 1.00 71.31 601 TYR A O 1
ATOM 4927 N N . PHE A 1 602 ? 22.015 -17.443 -24.189 1.00 71.00 602 PHE A N 1
ATOM 4928 C CA . PHE A 1 602 ? 22.939 -16.639 -23.391 1.00 71.00 602 PHE A CA 1
ATOM 4929 C C . PHE A 1 602 ? 23.979 -17.501 -22.653 1.00 71.00 602 PHE A C 1
ATOM 4931 O O . PHE A 1 602 ? 25.178 -17.212 -22.706 1.00 71.00 602 PHE A O 1
ATOM 4938 N N . ILE A 1 603 ? 23.553 -18.601 -22.020 1.00 74.44 603 ILE A N 1
ATOM 4939 C CA . ILE A 1 603 ? 24.453 -19.583 -21.391 1.00 74.44 603 ILE A CA 1
ATOM 4940 C C . ILE A 1 603 ? 25.412 -20.166 -22.434 1.00 74.44 603 ILE A C 1
ATOM 4942 O O . ILE A 1 603 ? 26.622 -20.195 -22.208 1.00 74.44 603 ILE A O 1
ATOM 4946 N N . GLY A 1 604 ? 24.892 -20.574 -23.593 1.00 73.25 604 GLY A N 1
ATOM 4947 C CA . GLY A 1 604 ? 25.683 -21.115 -24.693 1.00 73.25 604 GLY A CA 1
ATOM 4948 C C . GLY A 1 604 ? 26.763 -20.148 -25.173 1.00 73.25 604 GLY A C 1
ATOM 4949 O O . GLY A 1 604 ? 27.913 -20.548 -25.350 1.00 73.25 604 GLY A O 1
ATOM 4950 N N . ARG A 1 605 ? 26.440 -18.856 -25.290 1.00 70.56 605 ARG A N 1
ATOM 4951 C CA . ARG A 1 605 ? 27.406 -17.800 -25.629 1.00 70.56 605 ARG A CA 1
ATOM 4952 C C . ARG A 1 605 ? 28.493 -17.630 -24.567 1.00 70.56 605 ARG A C 1
ATOM 4954 O O . ARG A 1 605 ? 29.668 -17.512 -24.921 1.00 70.56 605 ARG A O 1
ATOM 4961 N N . ILE A 1 606 ? 28.143 -17.660 -23.277 1.00 70.31 606 ILE A N 1
ATOM 4962 C CA . ILE A 1 606 ? 29.140 -17.631 -22.192 1.00 70.31 606 ILE A CA 1
ATOM 4963 C C . ILE A 1 606 ? 30.075 -18.839 -22.292 1.00 70.31 606 ILE A C 1
ATOM 4965 O O . ILE A 1 606 ? 31.294 -18.670 -22.224 1.00 70.31 606 ILE A O 1
ATOM 4969 N N . CYS A 1 607 ? 29.523 -20.038 -22.482 1.00 72.06 607 CYS A N 1
ATOM 4970 C CA . CYS A 1 607 ? 30.300 -21.266 -22.615 1.00 72.06 607 CYS A CA 1
ATOM 4971 C C . CYS A 1 607 ? 31.244 -21.218 -23.825 1.00 72.06 607 CYS A C 1
ATOM 4973 O O . CYS A 1 607 ? 32.438 -21.465 -23.663 1.00 72.06 607 CYS A O 1
ATOM 4975 N N . ASN A 1 608 ? 30.749 -20.832 -25.006 1.00 70.88 608 ASN A N 1
ATOM 4976 C CA . ASN A 1 608 ? 31.562 -20.690 -26.218 1.00 70.88 608 ASN A CA 1
ATOM 4977 C C . ASN A 1 608 ? 32.740 -19.733 -26.015 1.00 70.88 608 ASN A C 1
ATOM 4979 O O . ASN A 1 608 ? 33.863 -20.047 -26.405 1.00 70.88 608 ASN A O 1
ATOM 4983 N N . ARG A 1 609 ? 32.517 -18.605 -25.332 1.00 67.25 609 ARG A N 1
ATOM 4984 C CA . ARG A 1 609 ? 33.583 -17.653 -25.002 1.00 67.25 609 ARG A CA 1
ATOM 4985 C C . ARG A 1 609 ? 34.666 -18.271 -24.115 1.00 67.25 609 ARG A C 1
ATOM 4987 O O . ARG A 1 609 ? 35.845 -17.982 -24.304 1.00 67.25 609 ARG A O 1
ATOM 4994 N N . GLU A 1 610 ? 34.300 -19.067 -23.107 1.00 67.19 610 GLU A N 1
ATOM 4995 C CA . GLU A 1 610 ? 35.306 -19.749 -22.274 1.00 67.19 610 GLU A CA 1
ATOM 4996 C C . GLU A 1 610 ? 36.072 -20.809 -23.079 1.00 67.19 610 GLU A C 1
ATOM 4998 O O . GLU A 1 610 ? 37.284 -20.929 -22.919 1.00 67.19 610 GLU A O 1
ATOM 5003 N N . VAL A 1 611 ? 35.408 -21.514 -24.001 1.00 69.06 611 VAL A N 1
ATOM 5004 C CA . VAL A 1 611 ? 36.065 -22.463 -24.915 1.00 69.06 611 VAL A CA 1
ATOM 5005 C C . VAL A 1 611 ? 37.066 -21.756 -25.835 1.00 69.06 611 VAL A C 1
ATOM 5007 O O . VAL A 1 611 ? 38.191 -22.226 -25.982 1.00 69.06 611 VAL A O 1
ATOM 5010 N N . GLU A 1 612 ? 36.709 -20.617 -26.432 1.00 65.00 612 GLU A N 1
ATOM 5011 C CA . GLU A 1 612 ? 37.633 -19.832 -27.265 1.00 65.00 612 GLU A CA 1
ATOM 5012 C C . GLU A 1 612 ? 38.821 -19.282 -26.473 1.00 65.00 612 GLU A C 1
ATOM 5014 O O . GLU A 1 612 ? 39.951 -19.308 -26.956 1.00 65.00 612 GLU A O 1
ATOM 5019 N N . LYS A 1 613 ? 38.602 -18.846 -25.226 1.00 62.03 613 LYS A N 1
ATOM 5020 C CA . LYS A 1 613 ? 39.699 -18.444 -24.334 1.00 62.03 613 LYS A CA 1
ATOM 5021 C C . LYS A 1 613 ? 40.673 -19.586 -24.062 1.00 62.03 613 LYS A C 1
ATOM 5023 O O . LYS A 1 613 ? 41.875 -19.347 -24.044 1.00 62.03 613 LYS A O 1
ATOM 5028 N N . LEU A 1 614 ? 40.164 -20.802 -23.866 1.00 64.69 614 LEU A N 1
ATOM 5029 C CA . LEU A 1 614 ? 40.991 -21.990 -23.652 1.00 64.69 614 LEU A CA 1
ATOM 5030 C C . LEU A 1 614 ? 41.762 -22.401 -24.912 1.00 64.69 614 LEU A C 1
ATOM 5032 O O . LEU A 1 614 ? 42.881 -22.879 -24.789 1.00 64.69 614 LEU A O 1
ATOM 5036 N N . LYS A 1 615 ? 41.217 -22.170 -26.114 1.00 59.03 615 LYS A N 1
ATOM 5037 C CA . LYS A 1 615 ? 41.937 -22.404 -27.381 1.00 59.03 615 LYS A CA 1
ATOM 5038 C C . LYS A 1 615 ? 43.130 -21.463 -27.592 1.00 59.03 615 LYS A C 1
ATOM 5040 O O . LYS A 1 615 ? 44.040 -21.824 -28.325 1.00 59.03 615 LYS A O 1
ATOM 5045 N N . ASN A 1 616 ? 43.119 -20.284 -26.968 1.00 52.78 616 ASN A N 1
ATOM 5046 C CA . ASN A 1 616 ? 44.185 -19.278 -27.063 1.00 52.78 616 ASN A CA 1
ATOM 5047 C C . ASN A 1 616 ? 45.219 -19.364 -25.924 1.00 52.78 616 ASN A C 1
ATOM 5049 O O . ASN A 1 616 ? 46.102 -18.512 -25.837 1.00 52.78 616 ASN A O 1
ATOM 5053 N N . LEU A 1 617 ? 45.096 -20.347 -25.029 1.00 48.62 617 LEU A N 1
ATOM 5054 C CA . LEU A 1 617 ? 46.130 -20.681 -24.057 1.00 48.62 617 LEU A CA 1
ATOM 5055 C C . LEU A 1 617 ? 46.977 -21.803 -24.660 1.00 48.62 617 LEU A C 1
ATOM 5057 O O . LEU A 1 617 ? 46.556 -22.959 -24.645 1.00 48.62 617 LEU A O 1
ATOM 5061 N N . ASP A 1 618 ? 48.154 -21.462 -25.190 1.00 47.38 618 ASP A N 1
ATOM 5062 C CA . ASP A 1 618 ? 49.189 -22.472 -25.409 1.00 47.38 618 ASP A CA 1
ATOM 5063 C C . ASP A 1 618 ? 49.505 -23.101 -24.047 1.00 47.38 618 ASP A C 1
ATOM 5065 O O . ASP A 1 618 ? 49.841 -22.413 -23.079 1.00 47.38 618 ASP A O 1
ATOM 5069 N N . ILE A 1 619 ? 49.301 -24.412 -23.958 1.00 48.06 619 ILE A N 1
ATOM 5070 C CA . ILE A 1 619 ? 49.764 -25.208 -22.830 1.00 48.06 619 ILE A CA 1
ATOM 5071 C C . ILE A 1 619 ? 51.272 -25.373 -23.038 1.00 48.06 619 ILE A C 1
ATOM 5073 O O . ILE A 1 619 ? 51.675 -26.212 -23.843 1.00 48.06 619 ILE A O 1
ATOM 5077 N N . ASP A 1 620 ? 52.071 -24.565 -22.343 1.00 36.94 620 ASP A N 1
ATOM 5078 C CA . ASP A 1 620 ? 53.471 -24.895 -22.035 1.00 36.94 620 ASP A CA 1
ATOM 5079 C C . ASP A 1 620 ? 53.541 -25.874 -20.850 1.00 36.94 620 ASP A C 1
ATOM 5081 O O . ASP A 1 620 ? 52.837 -25.638 -19.833 1.00 36.94 620 ASP A O 1
#

pLDDT: mean 83.35, std 12.83, range [27.91, 98.44]